Protein AF-A0A7D6DJ38-F1 (afdb_monomer)

Nearest PDB structures (foldseek):
  6ehd-assembly1_A  TM=1.843E-01  e=3.519E-01  Vibrio cholerae O395
  8us2-assembly1_A  TM=1.772E-01  e=3.359E-01  Pseudomonas aeruginosa PAO1
  8us2-assembly2_B  TM=1.841E-01  e=6.760E-01  Pseudomonas aeruginosa PAO1
  8us4-assembly1_A  TM=1.740E-01  e=2.070E+00  Pseudomonas aeruginosa PAO1

Sequence (422 aa):
MPKLIKYIILLFIILFFIVITSWFSIPHWLPRVSQLWLPKGATLSMTLPKITGQGIVVADMQIALGSCEWVKVDQLTVSSATKWPTKWIINAQSLVSDNNCLSQLTDDQATQSEIDIKQILTTIPSMELTIEQLVLHPWPFLAGKLQLQVSQSHHLHIDSQGQNVQFVARTTTADYFNIEHMFLRLNEDTVNLPGNISLPLSSTLIPQQGKIDAIFTTNHYAKPVIAQLNWANRSGILQLTEQQSQMPLLFLPWQLYDQYLTIKQGNWRWHNGDQLLSGKIDLRLANWRDNLADMRISGRANMLTTGGEGKANLVLTIEQGKLDWLNSHIPFQLMGQVKINDLIIDMRTPTLISGPLLSPRITFLPSSLIRMYGKINKTLMLDELRLPLAGTYLTAQGVTGRLQAIADTTDSYWGHAQLPPP

Solvent-accessible surface area (backbone atoms only — not comparable to full-atom values): 21106 Å² total; per-residue (Å²): 118,75,67,61,55,53,50,53,52,50,50,51,52,50,51,50,52,49,52,51,56,52,58,75,39,38,58,70,50,47,36,66,59,43,49,80,80,42,61,80,65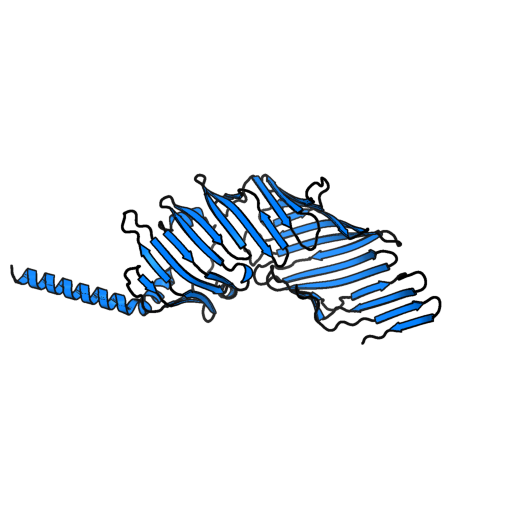,44,44,53,48,51,47,74,71,42,83,51,100,81,28,41,35,27,60,42,37,37,36,23,47,77,93,32,72,26,36,42,35,33,48,36,34,43,30,65,50,93,54,87,79,63,35,36,40,36,38,25,55,31,35,42,34,33,56,74,40,59,77,71,57,70,83,67,93,63,77,85,68,79,64,43,51,56,62,54,36,70,74,49,67,29,31,36,39,39,29,59,32,35,36,38,41,94,46,59,66,68,24,25,28,37,37,41,36,33,39,90,85,46,37,44,37,40,41,33,53,29,92,29,30,35,39,34,34,35,48,49,96,84,56,25,38,30,35,58,38,42,38,40,47,60,89,81,28,38,39,39,34,73,50,71,42,74,38,57,37,45,73,87,49,77,56,59,53,53,65,47,51,32,42,37,41,42,87,90,44,99,62,46,32,38,37,38,40,39,39,52,65,54,34,36,37,41,36,29,25,44,69,98,49,91,65,62,35,29,42,36,42,37,39,57,53,92,53,36,40,37,30,58,82,10,40,39,42,48,73,59,84,95,35,61,39,31,37,42,35,32,38,38,36,30,35,73,79,81,36,68,78,63,16,32,38,26,36,40,36,42,40,36,27,53,26,76,84,39,76,30,49,29,34,40,40,27,78,69,13,43,42,19,72,71,60,19,44,31,46,34,31,41,42,39,30,42,24,52,54,50,30,42,34,41,40,36,36,39,30,35,39,32,40,25,66,93,65,44,36,39,34,29,34,78,80,12,36,38,36,36,30,37,46,78,53,99,49,37,34,33,71,34,34,42,35,52,36,44,71,20,34,39,42,96,93,43,78,49,62,74,81,46,48,39,38,34,34,36,29,77,86,81,43,79,49,73,46,74,56,132

Foldseek 3Di:
DVVVVVVVVVVVVVVVVVVVVCLQCCQPVVQVVCCVVDAPQKTKGFDRWDQDPQATWTQWIFIARNPRTAKIFGTWGWDWDPDPVIEIEIETAEMEGECVRVVSRDDDPDPPDFDQQQVVLVVDAFYKYWHQWYAYPPCRLQIGIWIWGQHNVSKIWIFTDDPFWTWTWIADPVQWIWTCWIWGDQPQKIKTWHGIDTAHSTLPDDPQWDKTWMWIDHPVDDFIKIWIWTDHHFWTWTWIDTVPDPDTQWIWIWGDDPFKIWTFQIKHWDDDDPKIKIWGWIKMWGRPSPDLQAIKIWTKIKIWIQEPVGIWMKMKGWHIWGHHQFWTWTWIWIAIWHHHYFKIKGWTWTWIWIGGPSWTKIATAPPGKIKMWGDPDPFKTWHIKIWDRHGWIQTPVGIDDDTWIWTWMQGNPPGIDTDGTD

Radius of gyration: 29.61 Å; Cα contacts (8 Å, |Δi|>4): 1055; chains: 1; bounding box: 82×50×97 Å

pLDDT: mean 88.27, std 9.89, range [43.25, 98.19]

Secondary structure (DSSP, 8-state):
-HHHHHHHHHHHHHHHHHHHHHHHTHHHHHHHHHTTTSPTTEEEEEPPPEEETTEEEEEEEEEEETTEEEEEEEEEEEEE-SSSSPPEEEEEEEEEEEGGGGGG-----------BHHHHHHHSPSEEEEEEEEEEET-GGG-EEEEEEE-TT--EEEEEEESSEEEEEEE-TTSEEEEEEEEEEETTEEEEEEEEEEEESBTT---SEEEEEEEEEETTEEEEEEEEEEEETTEEEEEEEETT-SSEEEEEEEEE-SSEEEEEEEEEEEEETTEEEEEEEEEEEESTTT-TTS-EEEEEEEEEEEETTEEEEEEEEEEEEE--SS-EEEEEEEEEEEEETTEEEEEEEEEEEEE-TTS-EEEEPTT-EEEEEEESSSSEEEEEEEEE-TT-EEETTEEES----EEEEEETTTEEEEE---

Mean predicted aligned error: 9.32 Å

Structure (mmCIF, N/CA/C/O backbone):
data_AF-A0A7D6DJ38-F1
#
_entry.id   AF-A0A7D6DJ38-F1
#
loop_
_atom_site.group_PDB
_atom_site.id
_atom_site.type_symbol
_atom_site.label_atom_id
_atom_site.label_alt_id
_atom_site.label_comp_id
_atom_site.label_asym_id
_atom_site.label_entity_id
_atom_site.label_seq_id
_atom_site.pdbx_PDB_ins_code
_atom_site.Cartn_x
_atom_site.Cartn_y
_atom_site.Cartn_z
_atom_site.occupancy
_atom_site.B_iso_or_equiv
_atom_site.auth_seq_id
_atom_site.auth_comp_id
_atom_site.auth_asym_id
_atom_site.auth_atom_id
_atom_site.pdbx_PDB_model_num
ATOM 1 N N . MET A 1 1 ? -48.955 -5.119 58.447 1.00 54.31 1 MET A N 1
ATOM 2 C CA . MET A 1 1 ? -47.484 -5.128 58.265 1.00 54.31 1 MET A CA 1
ATOM 3 C C . MET A 1 1 ? -46.881 -6.435 57.703 1.00 54.31 1 MET A C 1
ATOM 5 O O . MET A 1 1 ? -46.038 -6.302 56.827 1.00 54.31 1 MET A O 1
ATOM 9 N N . PRO A 1 2 ? -47.301 -7.676 58.047 1.00 68.06 2 PRO A N 1
ATOM 10 C CA . PRO A 1 2 ? -46.616 -8.896 57.560 1.00 68.06 2 PRO A CA 1
ATOM 11 C C . PRO A 1 2 ? -46.884 -9.261 56.084 1.00 68.06 2 PRO A C 1
ATOM 13 O O . PRO A 1 2 ? -46.071 -9.933 55.454 1.00 68.06 2 PRO A O 1
ATOM 16 N N . LYS A 1 3 ? -48.003 -8.804 55.498 1.00 67.88 3 LYS A N 1
ATOM 17 C CA . LYS A 1 3 ? -48.328 -9.048 54.077 1.00 67.88 3 LYS A CA 1
ATOM 18 C C . LYS A 1 3 ? -47.429 -8.251 53.120 1.00 67.88 3 LYS A C 1
ATOM 20 O O . LYS A 1 3 ? -47.033 -8.785 52.095 1.00 67.88 3 LYS A O 1
ATOM 25 N N . LEU A 1 4 ? -47.059 -7.017 53.478 1.00 74.81 4 LEU A N 1
ATOM 26 C CA . LEU A 1 4 ? -46.212 -6.150 52.645 1.00 74.81 4 LEU A CA 1
ATOM 27 C C . LEU A 1 4 ? -44.781 -6.707 52.522 1.00 74.81 4 LEU A C 1
ATOM 29 O O . LEU A 1 4 ? -44.224 -6.745 51.433 1.00 74.81 4 LEU A O 1
ATOM 33 N N . ILE A 1 5 ? -44.235 -7.230 53.627 1.00 81.62 5 ILE A N 1
ATOM 34 C CA . ILE A 1 5 ? -42.912 -7.875 53.669 1.00 81.62 5 ILE A CA 1
ATOM 35 C C . ILE A 1 5 ? -42.888 -9.138 52.793 1.00 81.62 5 ILE A C 1
ATOM 37 O O . ILE A 1 5 ? -41.939 -9.337 52.041 1.00 81.62 5 ILE A O 1
ATOM 41 N N . LYS A 1 6 ? -43.953 -9.955 52.811 1.00 81.12 6 LYS A N 1
ATOM 42 C CA . LYS A 1 6 ? -44.073 -11.121 51.916 1.00 81.12 6 LYS A CA 1
ATOM 43 C C . LYS A 1 6 ? -44.050 -10.735 50.434 1.00 81.12 6 LYS A C 1
ATOM 45 O O . LYS A 1 6 ? -43.382 -11.413 49.662 1.00 81.12 6 LYS A O 1
ATOM 50 N N . TYR A 1 7 ? -44.735 -9.658 50.039 1.00 87.69 7 TYR A N 1
ATOM 51 C CA . TYR A 1 7 ? -44.727 -9.198 48.644 1.00 87.69 7 TYR A CA 1
ATOM 52 C C . TYR A 1 7 ? -43.371 -8.632 48.214 1.00 87.69 7 TYR A C 1
ATOM 54 O O . TYR A 1 7 ? -42.942 -8.902 47.098 1.00 87.69 7 TYR A O 1
ATOM 62 N N . ILE A 1 8 ? -42.666 -7.917 49.097 1.00 87.88 8 ILE A N 1
ATOM 63 C CA . ILE A 1 8 ? -41.312 -7.412 48.815 1.00 87.88 8 ILE A CA 1
ATOM 64 C C . ILE A 1 8 ? -40.322 -8.571 48.640 1.00 87.88 8 ILE A C 1
ATOM 66 O O . ILE A 1 8 ? -39.546 -8.567 47.690 1.00 87.88 8 ILE A O 1
ATOM 70 N N . ILE A 1 9 ? -40.377 -9.590 49.506 1.00 87.38 9 ILE A N 1
ATOM 71 C CA . ILE A 1 9 ? -39.523 -10.782 49.388 1.00 87.38 9 ILE A CA 1
ATOM 72 C C . ILE A 1 9 ? -39.834 -11.544 48.093 1.00 87.38 9 ILE A C 1
ATOM 74 O O . ILE A 1 9 ? -38.915 -11.912 47.366 1.00 87.38 9 ILE A O 1
ATOM 78 N N . LEU A 1 10 ? -41.117 -11.741 47.769 1.00 89.88 10 LEU A N 1
ATOM 79 C CA . LEU A 1 10 ? -41.534 -12.403 46.530 1.00 89.88 10 LEU A CA 1
ATOM 80 C C . LEU A 1 10 ? -41.051 -11.636 45.288 1.00 89.88 10 LEU A C 1
ATOM 82 O O . LEU A 1 10 ? -40.533 -12.253 44.363 1.00 89.88 10 LEU A O 1
ATOM 86 N N . LEU A 1 11 ? -41.166 -10.304 45.287 1.00 91.44 11 LEU A N 1
ATOM 87 C CA . LEU A 1 11 ? -40.656 -9.445 44.217 1.00 91.44 11 LEU A CA 1
ATOM 88 C C . LEU A 1 11 ? -39.139 -9.606 44.053 1.00 91.44 11 LEU A C 1
ATOM 90 O O . LEU A 1 11 ? -38.664 -9.754 42.932 1.00 91.44 11 LEU A O 1
ATOM 94 N N . PHE A 1 12 ? -38.384 -9.620 45.156 1.00 91.94 12 PHE A N 1
ATOM 95 C CA . PHE A 1 12 ? -36.930 -9.788 45.123 1.00 91.94 12 PHE A CA 1
ATOM 96 C C . PHE A 1 12 ? -36.524 -11.155 44.565 1.00 91.94 12 PHE A C 1
ATOM 98 O O . PHE A 1 12 ? -35.603 -11.236 43.758 1.00 91.94 12 PHE A O 1
ATOM 105 N N . ILE A 1 13 ? -37.238 -12.219 44.947 1.00 89.31 13 ILE A N 1
ATOM 106 C CA . ILE A 1 13 ? -37.021 -13.573 44.421 1.00 89.31 13 ILE A CA 1
ATOM 107 C C . ILE A 1 13 ? -37.328 -13.619 42.921 1.00 89.31 13 ILE A C 1
ATOM 109 O O . ILE A 1 13 ? -36.527 -14.145 42.153 1.00 89.31 13 ILE A O 1
ATOM 113 N N . ILE A 1 14 ? -38.452 -13.041 42.486 1.00 90.81 14 ILE A N 1
ATOM 114 C CA . ILE A 1 14 ? -38.816 -12.974 41.064 1.00 90.81 14 ILE A CA 1
ATOM 115 C C . ILE A 1 14 ? -37.754 -12.199 40.279 1.00 90.81 14 ILE A C 1
ATOM 117 O O . ILE A 1 14 ? -37.278 -12.689 39.259 1.00 90.81 14 ILE A O 1
ATOM 121 N N . LEU A 1 15 ? -37.335 -11.030 40.769 1.00 91.62 15 LEU A N 1
ATOM 122 C CA . LEU A 1 15 ? -36.302 -10.216 40.130 1.00 91.62 15 LEU A CA 1
ATOM 123 C C . LEU A 1 15 ? -34.974 -10.977 40.040 1.00 91.62 15 LEU A C 1
ATOM 125 O O . LEU A 1 15 ? -34.333 -10.976 38.994 1.00 91.62 15 LEU A O 1
ATOM 129 N N . PHE A 1 16 ? -34.591 -11.679 41.106 1.00 89.06 16 PHE A N 1
ATOM 130 C CA . PHE A 1 16 ? -33.393 -12.511 41.143 1.00 89.06 16 PHE A CA 1
ATOM 131 C C . PHE A 1 16 ? -33.439 -13.631 40.094 1.00 89.06 16 PHE A C 1
ATOM 133 O O . PHE A 1 16 ? -32.489 -13.796 39.329 1.00 89.06 16 PHE A O 1
ATOM 140 N N . PHE A 1 17 ? -34.561 -14.352 39.990 1.00 88.81 17 PHE A N 1
ATOM 141 C CA . PHE A 1 17 ? -34.745 -15.376 38.958 1.00 88.81 17 PHE A CA 1
ATOM 142 C C . PHE A 1 17 ? -34.757 -14.787 37.543 1.00 88.81 17 PHE A C 1
ATOM 144 O O . PHE A 1 17 ? -34.166 -15.381 36.641 1.00 88.81 17 PHE A O 1
ATOM 151 N N . ILE A 1 18 ? -35.367 -13.617 37.332 1.00 89.12 18 ILE A N 1
ATOM 152 C CA . ILE A 1 18 ? -35.345 -12.915 36.039 1.00 89.12 18 ILE A CA 1
ATOM 153 C C . ILE A 1 18 ? -33.911 -12.545 35.651 1.00 89.12 18 ILE A C 1
ATOM 155 O O . ILE A 1 18 ? -33.503 -12.795 34.522 1.00 89.12 18 ILE A O 1
ATOM 159 N N . VAL A 1 19 ? -33.118 -12.000 36.576 1.00 87.38 19 VAL A N 1
ATOM 160 C CA . VAL A 1 19 ? -31.721 -11.624 36.305 1.00 87.38 19 VAL A CA 1
ATOM 161 C C . VAL A 1 19 ? -30.878 -12.854 35.968 1.00 87.38 19 VAL A C 1
ATOM 163 O O . VAL A 1 19 ? -30.143 -12.834 34.984 1.00 87.38 19 VAL A O 1
ATOM 166 N N . ILE A 1 20 ? -31.021 -13.946 36.723 1.00 86.94 20 ILE A N 1
ATOM 167 C CA . ILE A 1 20 ? -30.281 -15.190 36.468 1.00 86.94 20 ILE A CA 1
ATOM 168 C C . ILE A 1 20 ? -30.672 -15.807 35.123 1.00 86.94 20 ILE A C 1
ATOM 170 O O . ILE A 1 20 ? -29.804 -16.152 34.324 1.00 86.94 20 ILE A O 1
ATOM 174 N N . THR A 1 21 ? -31.969 -15.940 34.844 1.00 84.38 21 THR A N 1
ATOM 175 C CA . THR A 1 21 ? -32.445 -16.516 33.574 1.00 84.38 21 THR A CA 1
ATOM 176 C C . THR A 1 21 ? -32.073 -15.638 32.378 1.00 84.38 21 THR A C 1
ATOM 178 O O . THR A 1 21 ? -31.667 -16.157 31.335 1.00 84.38 21 THR A O 1
ATOM 181 N N . SER A 1 22 ? -32.117 -14.313 32.536 1.00 83.31 22 SER A N 1
ATOM 182 C CA . SER A 1 22 ? -31.625 -13.356 31.541 1.00 83.31 22 SER A CA 1
ATOM 183 C C . SER A 1 22 ? -30.122 -13.522 31.285 1.00 83.31 22 SER A C 1
ATOM 185 O O . SER A 1 22 ? -29.701 -13.556 30.130 1.00 83.31 22 SER A O 1
ATOM 187 N N . TRP A 1 23 ? -29.320 -13.735 32.338 1.00 84.88 23 TRP A N 1
ATOM 188 C CA . TRP A 1 23 ? -27.878 -13.980 32.225 1.00 84.88 23 TRP A CA 1
ATOM 189 C C . TRP A 1 23 ? -27.559 -15.255 31.434 1.00 84.88 23 TRP A C 1
ATOM 191 O O . TRP A 1 23 ? -26.778 -15.231 30.484 1.00 84.88 23 TRP A O 1
ATOM 201 N N . PHE A 1 24 ? -28.201 -16.376 31.773 1.00 85.56 24 PHE A N 1
ATOM 202 C CA . PHE A 1 24 ? -27.972 -17.646 31.075 1.00 85.56 24 PHE A CA 1
ATOM 203 C C . PHE A 1 24 ? -28.473 -17.645 29.625 1.00 85.56 24 PHE A C 1
ATOM 205 O O . PHE A 1 24 ? -27.974 -18.408 28.798 1.00 85.56 24 PHE A O 1
ATOM 212 N N . SER A 1 25 ? -29.426 -16.774 29.291 1.00 85.75 25 SER A N 1
ATOM 213 C CA . SER A 1 25 ? -29.959 -16.644 27.934 1.00 85.75 25 SER A CA 1
ATOM 214 C C . SER A 1 25 ? -29.213 -15.629 27.058 1.00 85.75 25 SER A C 1
ATOM 216 O O . SER A 1 25 ? -29.568 -15.516 25.883 1.00 85.75 25 SER A O 1
ATOM 218 N N . ILE A 1 26 ? -28.159 -14.956 27.556 1.00 85.94 26 ILE A N 1
ATOM 219 C CA . ILE A 1 26 ? -27.368 -13.968 26.787 1.00 85.94 26 ILE A CA 1
ATOM 220 C C . ILE A 1 26 ? -26.975 -14.479 25.390 1.00 85.94 26 ILE A C 1
ATOM 222 O O . ILE A 1 26 ? -27.294 -13.788 24.421 1.00 85.94 26 ILE A O 1
ATOM 226 N N . PRO A 1 27 ? -26.401 -15.690 25.220 1.00 85.19 27 PRO A N 1
ATOM 227 C CA . PRO A 1 27 ? -26.020 -16.191 23.896 1.00 85.19 27 PRO A CA 1
ATOM 228 C C . PRO A 1 27 ? -27.184 -16.373 22.912 1.00 85.19 27 PRO A C 1
ATOM 230 O O . PRO A 1 27 ? -26.948 -16.531 21.722 1.00 85.19 27 PRO A O 1
ATOM 233 N N . HIS A 1 28 ? -28.435 -16.362 23.380 1.00 84.44 28 HIS A N 1
ATOM 234 C CA . HIS A 1 28 ? -29.620 -16.566 22.545 1.00 84.44 28 HIS A CA 1
ATOM 235 C C . HIS A 1 28 ? -30.310 -15.251 22.167 1.00 84.44 28 HIS A C 1
ATOM 237 O O . HIS A 1 28 ? -30.816 -15.122 21.051 1.00 84.44 28 HIS A O 1
ATOM 243 N N . TRP A 1 29 ? -30.365 -14.277 23.084 1.00 84.56 29 TRP A N 1
ATOM 244 C CA . TRP A 1 29 ? -31.045 -13.003 22.830 1.00 84.56 29 TRP A CA 1
ATOM 245 C C . TRP A 1 29 ? -30.097 -11.911 22.328 1.00 84.56 29 TRP A C 1
ATOM 247 O O . TRP A 1 29 ? -30.494 -11.131 21.463 1.00 84.56 29 TRP A O 1
ATOM 257 N N . LEU A 1 30 ? -28.848 -11.869 22.807 1.00 85.00 30 LEU A N 1
ATOM 258 C CA . LEU A 1 30 ? -27.892 -10.823 22.438 1.00 85.00 30 LEU A CA 1
ATOM 259 C C . LEU A 1 30 ? -27.578 -10.821 20.934 1.00 85.00 30 LEU A C 1
ATOM 261 O O . LEU A 1 30 ? -27.615 -9.739 20.351 1.00 85.00 30 LEU A O 1
ATOM 265 N N . PRO A 1 31 ? -27.401 -11.977 20.258 1.00 84.50 31 PRO A N 1
ATOM 266 C CA . PRO A 1 31 ? -27.311 -12.018 18.800 1.00 84.50 31 PRO A CA 1
ATOM 267 C C . PRO A 1 31 ? -28.465 -11.329 18.076 1.00 84.50 31 PRO A C 1
ATOM 269 O O . PRO A 1 31 ? -28.238 -10.564 17.143 1.00 84.50 31 PRO A O 1
ATOM 272 N N . ARG A 1 32 ? -29.707 -11.535 18.530 1.00 84.00 32 ARG A N 1
ATOM 273 C CA . ARG A 1 32 ? -30.888 -10.919 17.907 1.00 84.00 32 ARG A CA 1
ATOM 274 C C . ARG A 1 32 ? -30.920 -9.411 18.122 1.00 84.00 32 ARG A C 1
ATOM 276 O O . ARG A 1 32 ? -31.239 -8.675 17.201 1.00 84.00 32 ARG A O 1
ATOM 283 N N . VAL A 1 33 ? -30.558 -8.946 19.317 1.00 84.69 33 VAL A N 1
ATOM 284 C CA . VAL A 1 33 ? -30.509 -7.507 19.624 1.00 84.69 33 VAL A CA 1
ATOM 285 C C . VAL A 1 33 ? -29.345 -6.824 18.903 1.00 84.69 33 VAL A C 1
ATOM 287 O O . VAL A 1 33 ? -29.476 -5.687 18.457 1.00 84.69 33 VAL A O 1
ATOM 290 N N . SER A 1 34 ? -28.222 -7.521 18.721 1.00 83.75 34 SER A N 1
ATOM 291 C CA . SER A 1 34 ? -27.053 -6.979 18.024 1.00 83.75 34 SER A CA 1
ATOM 292 C C . SER A 1 34 ? -27.322 -6.645 16.552 1.00 83.75 34 SER A C 1
ATOM 294 O O . SER A 1 34 ? -26.638 -5.790 16.003 1.00 83.75 34 SER A O 1
ATOM 296 N N . GLN A 1 35 ? -28.370 -7.212 15.940 1.00 81.94 35 GLN A N 1
ATOM 297 C CA . GLN A 1 35 ? -28.795 -6.880 14.573 1.00 81.94 35 GLN A CA 1
ATOM 298 C C . GLN A 1 35 ? -29.207 -5.410 14.391 1.00 81.94 35 GLN A C 1
ATOM 300 O O . GLN A 1 35 ? -29.238 -4.933 13.265 1.00 81.94 35 GLN A O 1
ATOM 305 N N . LEU A 1 36 ? -29.517 -4.683 15.473 1.00 81.38 36 LEU A N 1
ATOM 306 C CA . LEU A 1 36 ? -29.773 -3.238 15.411 1.00 81.38 36 LEU A CA 1
ATOM 307 C C . LEU A 1 36 ? -28.505 -2.409 15.165 1.00 81.38 36 LEU A C 1
ATOM 309 O O . LEU A 1 36 ? -28.602 -1.286 14.681 1.00 81.38 36 LEU A O 1
ATOM 313 N N . TRP A 1 37 ? -27.341 -2.942 15.534 1.00 80.62 37 TRP A N 1
ATOM 314 C CA . TRP A 1 37 ? -26.054 -2.242 15.482 1.00 80.62 37 TRP A CA 1
ATOM 315 C C . TRP A 1 37 ? -25.105 -2.837 14.441 1.00 80.62 37 TRP A C 1
ATOM 317 O O . TRP A 1 37 ? -24.177 -2.167 13.997 1.00 80.62 37 TRP A O 1
ATOM 327 N N . LEU A 1 38 ? -25.319 -4.098 14.067 1.00 83.31 38 LEU A N 1
ATOM 328 C CA . LEU A 1 38 ? -24.548 -4.782 13.041 1.00 83.31 38 LEU A CA 1
ATOM 329 C C . LEU A 1 38 ? -25.119 -4.511 11.640 1.00 83.31 38 LEU A C 1
ATOM 331 O O . LEU A 1 38 ? -26.325 -4.292 11.499 1.00 83.31 38 LEU A O 1
ATOM 335 N N . PRO A 1 39 ? -24.281 -4.571 10.588 1.00 80.81 39 PRO A N 1
ATOM 336 C CA . PRO A 1 39 ? -24.748 -4.485 9.209 1.00 80.81 39 PRO A CA 1
ATOM 337 C C . PRO A 1 39 ? -25.808 -5.545 8.890 1.00 80.81 39 PRO A C 1
ATOM 339 O O . PRO A 1 39 ? -25.805 -6.645 9.453 1.00 80.81 39 PRO A O 1
ATOM 342 N N . LYS A 1 40 ? -26.697 -5.253 7.934 1.00 80.50 40 LYS A N 1
ATOM 343 C CA . LYS A 1 40 ? -27.659 -6.251 7.452 1.00 80.50 40 LYS A CA 1
ATOM 344 C C . LYS A 1 40 ? -26.926 -7.492 6.935 1.00 80.50 40 LYS A C 1
ATOM 346 O O . LYS A 1 40 ? -25.918 -7.390 6.246 1.00 80.50 40 LYS A O 1
ATOM 351 N N . GLY A 1 41 ? -27.438 -8.670 7.288 1.00 80.88 41 GLY A N 1
ATOM 352 C CA . GLY A 1 41 ? -26.817 -9.954 6.943 1.00 80.88 41 GLY A CA 1
ATOM 353 C C . GLY A 1 41 ? -25.693 -10.401 7.885 1.00 80.88 41 GLY A C 1
ATOM 354 O O . GLY A 1 41 ? -25.227 -11.533 7.755 1.00 80.88 41 GLY A O 1
ATOM 355 N N . ALA A 1 42 ? -25.295 -9.569 8.856 1.00 88.69 42 ALA A N 1
ATOM 356 C CA . ALA A 1 42 ? -24.356 -9.963 9.896 1.00 88.69 42 ALA A CA 1
ATOM 357 C C . ALA A 1 42 ? -25.056 -10.711 11.042 1.00 88.69 42 ALA A C 1
ATOM 359 O O . ALA A 1 42 ? -26.102 -10.294 11.548 1.00 88.69 42 ALA A O 1
ATOM 360 N N . THR A 1 43 ? -24.451 -11.804 11.496 1.00 90.31 43 THR A N 1
ATOM 361 C CA . THR A 1 43 ? -24.898 -12.583 12.653 1.00 90.31 43 THR A CA 1
ATOM 362 C C . THR A 1 43 ? -23.778 -12.700 13.672 1.00 90.31 43 THR A C 1
ATOM 364 O O . THR A 1 43 ? -22.678 -13.137 13.340 1.00 90.31 43 THR A O 1
ATOM 367 N N . LEU A 1 44 ? -24.077 -12.339 14.918 1.00 92.38 44 LEU A N 1
ATOM 368 C CA . LEU A 1 44 ? -23.184 -12.502 16.060 1.00 92.38 44 LEU A CA 1
ATOM 369 C C . LEU A 1 44 ? -23.418 -13.865 16.717 1.00 92.38 44 LEU A C 1
ATOM 371 O O . LEU A 1 44 ? -24.549 -14.210 17.044 1.00 92.38 44 LEU A O 1
ATOM 375 N N . SER A 1 45 ? -22.357 -14.610 16.982 1.00 92.31 45 SER A N 1
ATOM 376 C CA . SER A 1 45 ? -22.375 -15.813 17.813 1.00 92.31 45 SER A CA 1
ATOM 377 C C . SER A 1 45 ? -21.330 -15.688 18.909 1.00 92.31 45 SER A C 1
ATOM 379 O O . SER A 1 45 ? -20.255 -15.135 18.694 1.00 92.31 45 SER A O 1
ATOM 381 N N . MET A 1 46 ? -21.633 -16.181 20.107 1.00 93.31 46 MET A N 1
ATOM 382 C CA . MET A 1 46 ? -20.690 -16.133 21.220 1.00 93.31 46 MET A CA 1
ATOM 383 C C . MET A 1 46 ? -20.931 -17.244 22.229 1.00 93.31 46 MET A C 1
ATOM 385 O O . MET A 1 46 ? -22.031 -17.785 22.354 1.00 93.31 46 MET A O 1
ATOM 389 N N . THR A 1 47 ? -19.887 -17.533 22.990 1.00 92.94 47 THR A N 1
ATOM 390 C CA . THR A 1 47 ? -19.946 -18.393 24.172 1.00 92.94 47 THR A CA 1
ATOM 391 C C . THR A 1 47 ? -20.625 -17.692 25.351 1.00 92.94 47 THR A C 1
ATOM 393 O O . THR A 1 47 ? -20.769 -16.470 25.381 1.00 92.94 47 THR A O 1
ATOM 396 N N . LEU A 1 48 ? -21.066 -18.474 26.342 1.00 90.88 48 LEU A N 1
ATOM 397 C CA . LEU A 1 48 ? -21.702 -17.937 27.544 1.00 90.88 48 LEU A CA 1
ATOM 398 C C . LEU A 1 48 ? -20.726 -17.026 28.318 1.00 90.88 48 LEU A C 1
ATOM 400 O O . LEU A 1 48 ? -19.669 -17.515 28.734 1.00 90.88 48 LEU A O 1
ATOM 404 N N . PRO A 1 49 ? -21.080 -15.752 28.578 1.00 90.88 49 PRO A N 1
ATOM 405 C CA . PRO A 1 49 ? -20.237 -14.859 29.360 1.00 90.88 49 PRO A CA 1
ATOM 406 C C . PRO A 1 49 ? -20.080 -15.347 30.802 1.00 90.88 49 PRO A C 1
ATOM 408 O O . PRO A 1 49 ? -21.055 -15.692 31.480 1.00 90.88 49 PRO A O 1
ATOM 411 N N . LYS A 1 50 ? -18.844 -15.335 31.296 1.00 91.56 50 LYS A N 1
ATOM 412 C CA . LYS A 1 50 ? -18.495 -15.696 32.672 1.00 91.56 50 LYS A CA 1
ATOM 413 C C . LYS A 1 50 ? -18.105 -14.444 33.442 1.00 91.56 50 LYS A C 1
ATOM 415 O O . LYS A 1 50 ? -17.243 -13.689 33.005 1.00 91.56 50 LYS A O 1
ATOM 420 N N . ILE A 1 51 ? -18.712 -14.230 34.605 1.00 88.81 51 ILE A N 1
ATOM 421 C CA . ILE A 1 51 ? -18.267 -13.185 35.531 1.00 88.81 51 ILE A CA 1
ATOM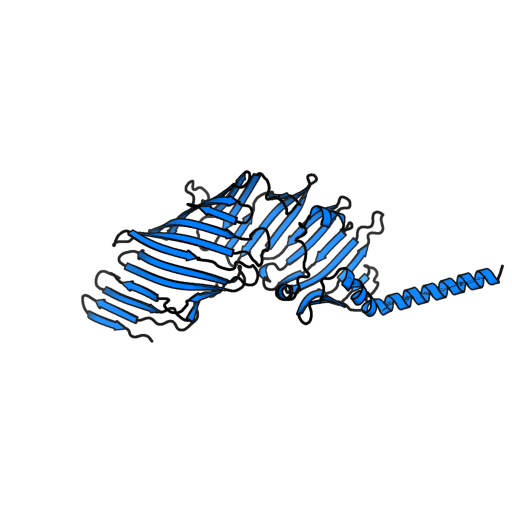 422 C C . ILE A 1 51 ? -17.073 -13.736 36.305 1.00 88.81 51 ILE A C 1
ATOM 424 O O . ILE A 1 51 ? -17.160 -14.791 36.931 1.00 88.81 51 ILE A O 1
ATOM 428 N N . THR A 1 52 ? -15.959 -13.021 36.259 1.00 89.19 52 THR A N 1
ATOM 429 C CA . THR A 1 52 ? -14.731 -13.334 36.990 1.00 89.19 52 THR A CA 1
ATOM 430 C C . THR A 1 52 ? -14.340 -12.147 37.870 1.00 89.19 52 THR A C 1
ATOM 432 O O . THR A 1 52 ? -14.886 -11.053 37.728 1.00 89.19 52 THR A O 1
ATOM 435 N N . GLY A 1 53 ? -13.354 -12.324 38.757 1.00 83.56 53 GLY A N 1
ATOM 436 C CA . GLY A 1 53 ? -12.798 -11.209 39.538 1.00 83.56 53 GLY A CA 1
ATOM 437 C C . GLY A 1 53 ? -12.165 -10.099 38.684 1.00 83.56 53 GLY A C 1
ATOM 438 O O . GLY A 1 53 ? -11.936 -9.006 39.189 1.00 83.56 53 GLY A O 1
ATOM 439 N N . GLN A 1 54 ? -11.907 -10.363 37.399 1.00 81.50 54 GLN A N 1
ATOM 440 C CA . GLN A 1 54 ? -11.325 -9.420 36.443 1.00 81.50 54 GLN A CA 1
ATOM 441 C C . GLN A 1 54 ? -12.374 -8.729 35.556 1.00 81.50 54 GLN A C 1
ATOM 443 O O . GLN A 1 54 ? -12.018 -7.835 34.798 1.00 81.50 54 GLN A O 1
ATOM 448 N N . GLY A 1 55 ? -13.655 -9.109 35.642 1.00 89.81 55 GLY A N 1
ATOM 449 C CA . GLY A 1 55 ? -14.725 -8.593 34.784 1.00 89.81 55 GLY A CA 1
ATOM 450 C C . GLY A 1 55 ? -15.520 -9.697 34.088 1.00 89.81 55 GLY A C 1
ATOM 451 O O . GLY A 1 55 ? -15.509 -10.857 34.507 1.00 89.81 55 GLY A O 1
ATOM 452 N N . ILE A 1 56 ? -16.234 -9.329 33.027 1.00 92.62 56 ILE A N 1
ATOM 453 C CA . ILE A 1 56 ? -17.012 -10.249 32.192 1.00 92.62 56 ILE A CA 1
ATOM 454 C C . ILE A 1 56 ? -16.095 -10.804 31.105 1.00 92.62 56 ILE A C 1
ATOM 456 O O . ILE A 1 56 ? -15.536 -10.035 30.330 1.00 92.62 56 ILE A O 1
ATOM 460 N N . VAL A 1 57 ? -15.964 -12.126 31.038 1.00 94.00 57 VAL A N 1
ATOM 461 C CA . VAL A 1 57 ? -15.112 -12.831 30.075 1.00 94.00 57 VAL A CA 1
ATOM 462 C C . VAL A 1 57 ? -15.976 -13.631 29.103 1.00 94.00 57 VAL A C 1
ATOM 464 O O . VAL A 1 57 ? -16.849 -14.392 29.523 1.00 94.00 57 VAL A O 1
ATOM 467 N N . VAL A 1 58 ? -15.710 -13.488 27.808 1.00 94.75 58 VAL A N 1
ATOM 468 C CA . VAL A 1 58 ? -16.299 -14.260 26.709 1.00 94.75 58 VAL A CA 1
ATOM 469 C C . VAL A 1 58 ? -15.159 -14.999 26.010 1.00 94.75 58 VAL A C 1
ATOM 471 O O . VAL A 1 58 ? -14.229 -14.369 25.516 1.00 94.75 58 VAL A O 1
ATOM 474 N N . ALA A 1 59 ? -15.202 -16.334 26.016 1.00 94.19 59 ALA A N 1
ATOM 475 C CA . ALA A 1 59 ? -14.095 -17.158 25.524 1.00 94.19 59 ALA A CA 1
ATOM 476 C C . ALA A 1 59 ? -13.942 -17.055 24.002 1.00 94.19 59 ALA A C 1
ATOM 478 O O . ALA A 1 59 ? -12.844 -16.812 23.520 1.00 94.19 59 ALA A O 1
ATOM 479 N N . ASP A 1 60 ? -15.059 -17.166 23.289 1.00 94.56 60 ASP A N 1
ATOM 480 C CA . ASP A 1 60 ? -15.133 -17.050 21.835 1.00 94.56 60 ASP A CA 1
ATOM 481 C C . ASP A 1 60 ? -16.328 -16.176 21.446 1.00 94.56 60 ASP A C 1
ATOM 483 O O . ASP A 1 60 ? -17.443 -16.357 21.963 1.00 94.56 60 ASP A O 1
ATOM 487 N N . MET A 1 61 ? -16.089 -15.244 20.525 1.00 94.62 61 MET A N 1
ATOM 488 C CA . MET A 1 61 ? -17.089 -14.403 19.874 1.00 94.62 61 MET A CA 1
ATOM 489 C C . MET A 1 61 ? -16.785 -14.321 18.376 1.00 94.62 61 MET A C 1
ATOM 491 O O . MET A 1 61 ? -15.637 -14.191 17.969 1.00 94.62 61 MET A O 1
ATOM 495 N N . GLN A 1 62 ? -17.821 -14.370 17.549 1.00 94.75 62 GLN A N 1
ATOM 496 C CA . GLN A 1 62 ? -17.705 -14.367 16.099 1.00 94.75 62 GLN A CA 1
ATOM 497 C C . GLN A 1 62 ? -18.815 -13.524 15.475 1.00 94.75 62 GLN A C 1
ATOM 499 O O . GLN A 1 62 ? -19.966 -13.583 15.903 1.00 94.75 62 GLN A O 1
ATOM 504 N N . ILE A 1 63 ? -18.475 -12.771 14.435 1.00 94.31 63 ILE A N 1
ATOM 505 C CA . ILE A 1 63 ? -19.407 -12.067 13.559 1.00 94.31 63 ILE A CA 1
ATOM 506 C C . ILE A 1 63 ? -19.247 -12.669 12.167 1.00 94.31 63 ILE A C 1
ATOM 508 O O . ILE A 1 63 ? -18.169 -12.607 11.577 1.00 94.31 63 ILE A O 1
ATOM 512 N N . ALA A 1 64 ? -20.321 -13.245 11.638 1.00 92.62 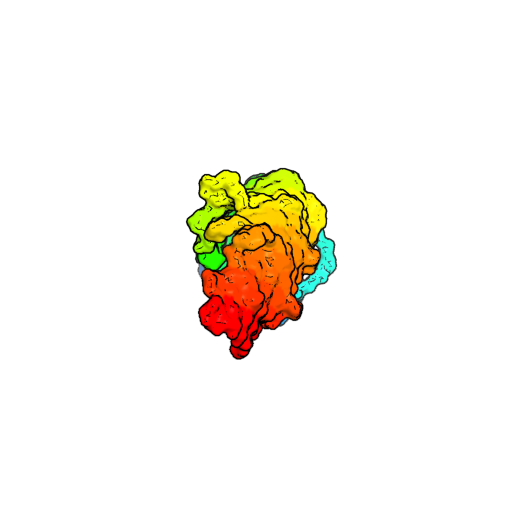64 ALA A N 1
ATOM 513 C CA . ALA A 1 64 ? -20.366 -13.785 10.286 1.00 92.62 64 ALA A CA 1
ATOM 514 C C . ALA A 1 64 ? -21.253 -12.921 9.383 1.00 92.62 64 ALA A C 1
ATOM 516 O O . ALA A 1 64 ? -22.302 -12.461 9.822 1.00 92.62 64 ALA A O 1
ATOM 517 N N . LEU A 1 65 ? -20.847 -12.719 8.131 1.00 91.38 65 LEU A N 1
ATOM 518 C CA . LEU A 1 65 ? -21.669 -12.169 7.053 1.00 91.38 65 LEU A CA 1
ATOM 519 C C . LEU A 1 65 ? -22.156 -13.347 6.206 1.00 91.38 65 LEU A C 1
ATOM 521 O O . LEU A 1 65 ? -21.374 -13.936 5.464 1.00 91.38 65 LEU A O 1
ATOM 525 N N . GLY A 1 66 ? -23.416 -13.757 6.370 1.00 86.25 66 GLY A N 1
ATOM 526 C CA . GLY A 1 66 ? -23.923 -14.982 5.742 1.00 86.25 66 GLY A CA 1
ATOM 527 C C . GLY A 1 66 ? -23.108 -16.219 6.146 1.00 86.25 66 GLY A C 1
ATOM 528 O O . GLY A 1 66 ? -23.133 -16.630 7.303 1.00 86.25 66 GLY A O 1
ATOM 529 N N . SER A 1 67 ? -22.387 -16.819 5.195 1.00 85.56 67 SER A N 1
ATOM 530 C CA . SER A 1 67 ? -21.483 -17.955 5.444 1.00 85.56 67 SER A CA 1
ATOM 531 C C . SER A 1 67 ? -20.016 -17.554 5.651 1.00 85.56 67 SER A C 1
ATOM 533 O O . SER A 1 67 ? -19.167 -18.431 5.790 1.00 85.56 67 SER A O 1
ATOM 535 N N . CYS A 1 68 ? -19.693 -16.260 5.606 1.00 90.69 68 CYS A N 1
ATOM 536 C CA . CYS A 1 68 ? -18.332 -15.741 5.713 1.00 90.69 68 CYS A CA 1
ATOM 537 C C . CYS A 1 68 ? -18.030 -15.329 7.154 1.00 90.69 68 CYS A C 1
ATOM 539 O O . CYS A 1 68 ? -18.697 -14.452 7.697 1.00 90.69 68 CYS A O 1
ATOM 541 N N . GLU A 1 69 ? -17.029 -15.940 7.781 1.00 92.81 69 GLU A N 1
ATOM 542 C CA . GLU A 1 69 ? -16.549 -15.532 9.103 1.00 92.81 69 GLU A CA 1
ATOM 543 C C . GLU A 1 69 ? -15.766 -14.220 8.979 1.00 92.81 69 GLU A C 1
ATOM 545 O O . GLU A 1 69 ? -14.597 -14.221 8.613 1.00 92.81 69 GLU A O 1
ATOM 550 N N . TRP A 1 70 ? -16.430 -13.090 9.240 1.00 94.06 70 TRP A N 1
ATOM 551 C CA . TRP A 1 70 ? -15.823 -11.774 9.061 1.00 94.06 70 TRP A CA 1
ATOM 552 C C . TRP A 1 70 ? -14.897 -11.426 10.220 1.00 94.06 70 TRP A C 1
ATOM 554 O O . TRP A 1 70 ? -13.752 -11.063 9.983 1.00 94.06 70 TRP A O 1
ATOM 564 N N . VAL A 1 71 ? -15.372 -11.541 11.461 1.00 96.06 71 VAL A N 1
ATOM 565 C CA . VAL A 1 71 ? -14.576 -11.222 12.651 1.00 96.06 71 VAL A CA 1
ATOM 566 C C . VAL A 1 71 ? -14.649 -12.374 13.633 1.00 96.06 71 VAL A C 1
ATOM 568 O O . VAL A 1 71 ? -15.739 -12.825 13.976 1.00 96.06 71 VAL A O 1
ATOM 571 N N . LYS A 1 72 ? -13.500 -12.799 14.145 1.00 96.69 72 LYS A N 1
ATOM 572 C CA . LYS A 1 72 ? -13.387 -13.728 15.266 1.00 96.69 72 LYS A CA 1
ATOM 573 C C . LYS A 1 72 ? -12.573 -13.088 16.379 1.00 96.69 72 LYS A C 1
ATOM 575 O O . LYS A 1 72 ? -11.523 -12.507 16.119 1.00 96.69 72 LYS A O 1
ATOM 580 N N . VAL A 1 73 ? -13.067 -13.189 17.606 1.00 97.25 73 VAL A N 1
ATOM 581 C CA . VAL A 1 73 ? -12.457 -12.625 18.809 1.00 97.25 73 VAL A CA 1
ATOM 582 C C . VAL A 1 73 ? -12.325 -13.718 19.859 1.00 97.25 73 VAL A C 1
ATOM 584 O O . VAL A 1 73 ? -13.326 -14.315 20.263 1.00 97.25 73 VAL A O 1
ATOM 587 N N . ASP A 1 74 ? -11.103 -13.913 20.345 1.00 96.56 74 ASP A N 1
ATOM 588 C CA . ASP A 1 74 ? -10.791 -14.889 21.385 1.00 96.56 74 ASP A CA 1
ATOM 589 C C . ASP A 1 74 ? -10.465 -14.175 22.707 1.00 96.56 74 ASP A C 1
ATOM 591 O O . ASP A 1 74 ? -9.721 -13.187 22.745 1.00 96.56 74 ASP A O 1
ATOM 595 N N . GLN A 1 75 ? -10.998 -14.713 23.808 1.00 94.94 75 GLN A N 1
ATOM 596 C CA . GLN A 1 75 ? -10.794 -14.250 25.188 1.00 94.94 75 GLN A CA 1
ATOM 597 C C . GLN A 1 75 ? -11.073 -12.749 25.372 1.00 94.94 75 GLN A C 1
ATOM 599 O O . GLN A 1 75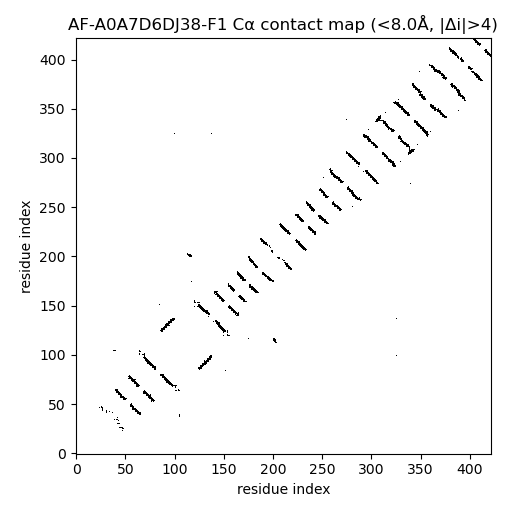 ? -10.226 -11.987 25.842 1.00 94.94 75 GLN A O 1
ATOM 604 N N . LEU A 1 76 ? -12.283 -12.317 25.019 1.00 96.00 76 LEU A N 1
ATOM 605 C CA . LEU A 1 76 ? -12.733 -10.950 25.259 1.00 96.00 76 LEU A CA 1
ATOM 606 C C . LEU A 1 76 ? -13.048 -10.758 26.747 1.00 96.00 76 LEU A C 1
ATOM 608 O O . LEU A 1 76 ? -13.929 -11.413 27.296 1.00 96.00 76 LEU A O 1
ATOM 612 N N . THR A 1 77 ? -12.375 -9.816 27.392 1.00 95.44 77 THR A N 1
ATOM 613 C CA . THR A 1 77 ? -12.619 -9.405 28.774 1.00 95.44 77 THR A CA 1
ATOM 614 C C . THR A 1 77 ? -13.086 -7.961 28.802 1.00 95.44 77 THR A C 1
ATOM 616 O O . THR A 1 77 ? -12.397 -7.073 28.309 1.00 95.44 77 THR A O 1
ATOM 619 N N . VAL A 1 78 ? -14.240 -7.713 29.412 1.00 94.06 78 VAL A N 1
ATOM 620 C CA . VAL A 1 78 ? -14.793 -6.374 29.617 1.00 94.06 78 VAL A CA 1
ATOM 621 C C . VAL A 1 78 ? -14.874 -6.102 31.108 1.00 94.06 78 VAL A C 1
ATOM 623 O O . VAL A 1 78 ? -15.529 -6.820 31.866 1.00 94.06 78 VAL A O 1
ATOM 626 N N . SER A 1 79 ? -14.222 -5.032 31.534 1.00 92.81 79 SER A N 1
ATOM 627 C CA . SER A 1 79 ? -14.252 -4.547 32.905 1.00 92.81 79 SER A CA 1
ATOM 628 C C . SER A 1 79 ? -14.491 -3.041 32.933 1.00 92.81 79 SER A C 1
ATOM 630 O O . SER A 1 79 ? -14.516 -2.362 31.906 1.00 92.81 79 SER A O 1
ATOM 632 N N . SER A 1 80 ? -14.734 -2.518 34.126 1.00 87.75 80 SER A N 1
ATOM 633 C CA . SER A 1 80 ? -15.099 -1.125 34.336 1.00 87.75 80 SER A CA 1
ATOM 634 C C . SER A 1 80 ? -14.335 -0.600 35.541 1.00 87.75 80 SER A C 1
ATOM 636 O O . SER A 1 80 ? -14.414 -1.185 36.622 1.00 87.75 80 SER A O 1
ATOM 638 N N . ALA A 1 81 ? -13.641 0.528 35.388 1.00 75.50 81 ALA A N 1
ATOM 639 C CA . ALA A 1 81 ? -13.052 1.222 36.524 1.00 75.50 81 ALA A CA 1
ATOM 640 C C . ALA A 1 81 ? -14.170 1.774 37.426 1.00 75.50 81 ALA A C 1
ATOM 642 O O . ALA A 1 81 ? -15.088 2.446 36.963 1.00 75.50 81 ALA A O 1
ATOM 643 N N . THR A 1 82 ? -14.096 1.493 38.726 1.00 64.12 82 THR A N 1
ATOM 644 C CA . THR A 1 82 ? -15.184 1.719 39.696 1.00 64.12 82 THR A CA 1
ATOM 645 C C . THR A 1 82 ? -15.454 3.195 40.025 1.00 64.12 82 THR A C 1
ATOM 647 O O . THR A 1 82 ? -16.386 3.493 40.768 1.00 64.12 82 THR A O 1
ATOM 650 N N . LYS A 1 83 ? -14.641 4.134 39.521 1.00 65.38 83 LYS A N 1
ATOM 651 C CA . LYS A 1 83 ? -14.793 5.574 39.780 1.00 65.38 83 LYS A CA 1
ATOM 652 C C . LYS A 1 83 ? -15.583 6.243 38.661 1.00 65.38 83 LYS A C 1
ATOM 654 O O . LYS A 1 83 ? -15.313 6.007 37.491 1.00 65.38 83 LYS A O 1
ATOM 659 N N . TRP A 1 84 ? -16.524 7.104 39.041 1.00 59.19 84 TRP A N 1
ATOM 660 C CA . TRP A 1 84 ? -17.262 7.955 38.111 1.00 59.19 84 TRP A CA 1
ATOM 661 C C . TRP A 1 84 ? -16.344 9.082 37.596 1.00 59.19 84 TRP A C 1
ATOM 663 O O . TRP A 1 84 ? -15.667 9.701 38.423 1.00 59.19 84 TRP A O 1
ATOM 673 N N . PRO A 1 85 ? -16.310 9.384 36.286 1.00 64.94 85 PRO A N 1
ATOM 674 C CA . PRO A 1 85 ? -17.018 8.709 35.193 1.00 64.94 85 PRO A CA 1
ATOM 675 C C . PRO A 1 85 ? -16.423 7.339 34.850 1.00 64.94 85 PRO A C 1
ATOM 677 O O . PRO A 1 85 ? -15.204 7.182 34.782 1.00 64.94 85 PRO A O 1
ATOM 680 N N . THR A 1 86 ? -17.303 6.371 34.584 1.00 78.62 86 THR A N 1
ATOM 681 C CA . THR A 1 86 ? -16.937 4.990 34.264 1.00 78.62 86 THR A CA 1
ATOM 682 C C . THR A 1 86 ? -16.030 4.917 33.035 1.00 78.62 86 THR A C 1
ATOM 684 O O . THR A 1 86 ? -16.432 5.314 31.943 1.00 78.62 86 THR A O 1
ATOM 687 N N . LYS A 1 87 ? -14.820 4.376 33.209 1.00 87.38 87 LYS A N 1
ATOM 688 C CA . LYS A 1 87 ? -13.907 4.026 32.111 1.00 87.38 87 LYS A CA 1
ATOM 689 C C . LYS A 1 87 ? -14.034 2.532 31.822 1.00 87.38 87 LYS A C 1
ATOM 691 O O . LYS A 1 87 ? -13.754 1.717 32.705 1.00 87.38 87 LYS A O 1
ATOM 696 N N . TRP A 1 88 ? -14.442 2.184 30.605 1.00 92.19 88 TRP A N 1
ATOM 697 C CA . TRP A 1 88 ? -14.482 0.793 30.148 1.00 92.19 88 TRP A CA 1
ATOM 698 C C . TRP A 1 88 ? -13.078 0.312 29.793 1.00 92.19 88 TRP A C 1
ATOM 700 O O . TRP A 1 88 ? -12.330 1.027 29.135 1.00 92.19 88 TRP A O 1
ATOM 710 N N . ILE A 1 89 ? -12.714 -0.889 30.228 1.00 94.69 89 ILE A N 1
ATOM 711 C CA . ILE A 1 89 ? -11.447 -1.533 29.880 1.00 94.69 89 ILE A CA 1
ATOM 712 C C . ILE A 1 89 ? -11.801 -2.844 29.189 1.00 94.69 89 ILE A C 1
ATOM 714 O O . ILE A 1 89 ? -12.369 -3.746 29.810 1.00 94.69 89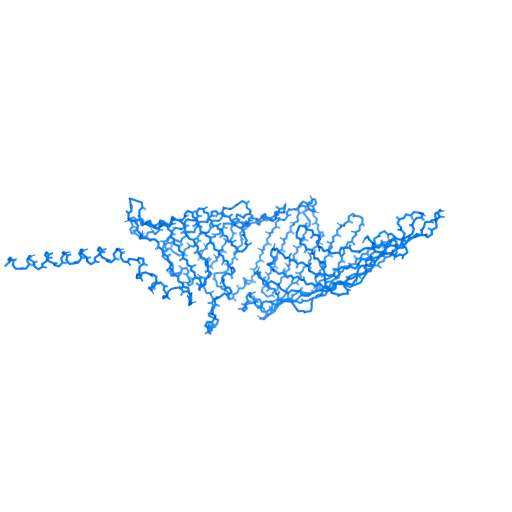 ILE A O 1
ATOM 718 N N . ILE A 1 90 ? -11.500 -2.918 27.899 1.00 95.94 90 ILE A N 1
ATOM 719 C CA . ILE A 1 90 ? -11.808 -4.031 27.013 1.00 95.94 90 ILE A CA 1
ATOM 720 C C . ILE A 1 90 ? -10.484 -4.637 26.559 1.00 95.94 90 ILE A C 1
ATOM 722 O O . ILE A 1 90 ? -9.652 -3.952 25.979 1.00 95.94 90 ILE A O 1
ATOM 726 N N . ASN A 1 91 ? -10.286 -5.924 26.808 1.00 97.12 91 ASN A N 1
ATOM 727 C CA . ASN A 1 91 ? -9.092 -6.646 26.386 1.00 97.12 91 ASN A CA 1
ATOM 728 C C . ASN A 1 91 ? -9.504 -7.850 25.545 1.00 97.12 91 ASN A C 1
ATOM 730 O O . ASN A 1 91 ? -10.419 -8.567 25.933 1.00 97.12 91 ASN A O 1
ATOM 734 N N . ALA A 1 92 ? -8.835 -8.092 24.427 1.00 97.56 92 ALA A N 1
ATOM 735 C CA . ALA A 1 92 ? -8.992 -9.299 23.625 1.00 97.56 92 ALA A CA 1
ATOM 736 C C . ALA A 1 92 ? -7.619 -9.928 23.383 1.00 97.56 92 ALA A C 1
ATOM 738 O O . ALA A 1 92 ? -6.660 -9.225 23.056 1.00 97.56 92 ALA A O 1
ATOM 739 N N . GLN A 1 93 ? -7.521 -11.250 23.524 1.00 97.19 93 GLN A N 1
ATOM 740 C CA . GLN A 1 93 ? -6.263 -11.958 23.276 1.00 97.19 93 GLN A CA 1
ATOM 741 C C . GLN A 1 93 ? -5.941 -12.000 21.781 1.00 97.19 93 GLN A C 1
ATOM 743 O O . GLN A 1 93 ? -4.794 -11.814 21.386 1.00 97.19 93 GLN A O 1
ATOM 748 N N . SER A 1 94 ? -6.953 -12.246 20.952 1.00 97.19 94 SER A N 1
ATOM 749 C CA . SER A 1 94 ? -6.813 -12.319 19.502 1.00 97.19 94 SER A CA 1
ATOM 750 C C . SER A 1 94 ? -8.057 -11.750 18.835 1.00 97.19 94 SER A C 1
ATOM 752 O O . SER A 1 94 ? -9.173 -11.993 19.296 1.00 97.19 94 SER A O 1
ATOM 754 N N . LEU A 1 95 ? -7.862 -10.996 17.756 1.00 97.50 95 LEU A N 1
ATOM 755 C CA . LEU A 1 95 ? -8.915 -10.592 16.836 1.00 97.50 95 LEU A CA 1
ATOM 756 C C . LEU A 1 95 ? -8.447 -10.862 15.410 1.00 97.50 95 LEU A C 1
ATOM 758 O O . LEU A 1 95 ? -7.457 -10.291 14.952 1.00 97.50 95 LEU A O 1
ATOM 762 N N . VAL A 1 96 ? -9.185 -11.699 14.692 1.00 96.94 96 VAL A N 1
ATOM 763 C CA . VAL A 1 96 ? -8.956 -11.975 13.273 1.00 96.94 96 VAL A CA 1
ATOM 764 C C . VAL A 1 96 ? -10.100 -11.362 12.477 1.00 96.94 96 VAL A C 1
ATOM 766 O O . VAL A 1 96 ? -11.261 -11.633 12.774 1.00 96.94 96 VAL A O 1
ATOM 769 N N . SER A 1 97 ? -9.778 -10.536 11.481 1.00 94.94 97 SER A N 1
ATOM 770 C CA . SER A 1 97 ? -10.749 -9.946 10.552 1.00 94.94 97 SER A CA 1
ATOM 771 C C . SER A 1 97 ? -10.450 -10.387 9.123 1.00 94.94 97 SER A C 1
ATOM 773 O O . SER A 1 97 ? -9.376 -10.075 8.602 1.00 94.94 97 SER A O 1
ATOM 775 N N . ASP A 1 98 ? -11.385 -11.075 8.467 1.00 92.75 98 ASP A N 1
ATOM 776 C CA . ASP A 1 98 ? -11.304 -11.397 7.041 1.00 92.75 9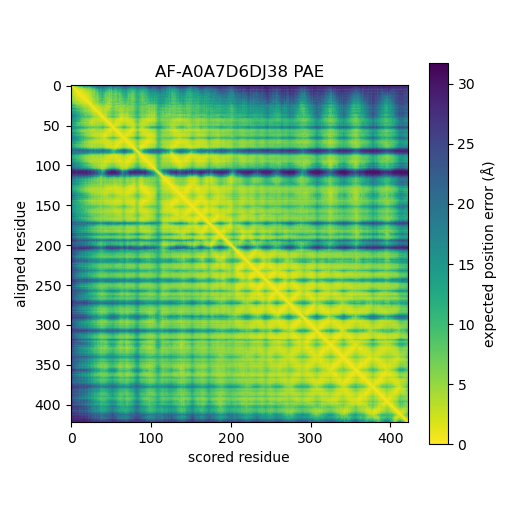8 ASP A CA 1
ATOM 777 C C . ASP A 1 98 ? -12.038 -10.353 6.200 1.00 92.75 98 ASP A C 1
ATOM 779 O O . ASP A 1 98 ? -13.257 -10.384 6.011 1.00 92.75 98 ASP A O 1
ATOM 783 N N . ASN A 1 99 ? -11.273 -9.409 5.655 1.00 87.75 99 ASN A N 1
ATOM 784 C CA . ASN A 1 99 ? -11.839 -8.305 4.893 1.00 87.75 99 ASN A CA 1
ATOM 785 C C . ASN A 1 99 ? -12.344 -8.736 3.509 1.00 87.75 99 ASN A C 1
ATOM 787 O O . ASN A 1 99 ? -13.052 -7.962 2.866 1.00 87.75 99 ASN A O 1
ATOM 791 N N . ASN A 1 100 ? -12.075 -9.970 3.060 1.00 86.06 100 ASN A N 1
ATOM 792 C CA . ASN A 1 100 ? -12.719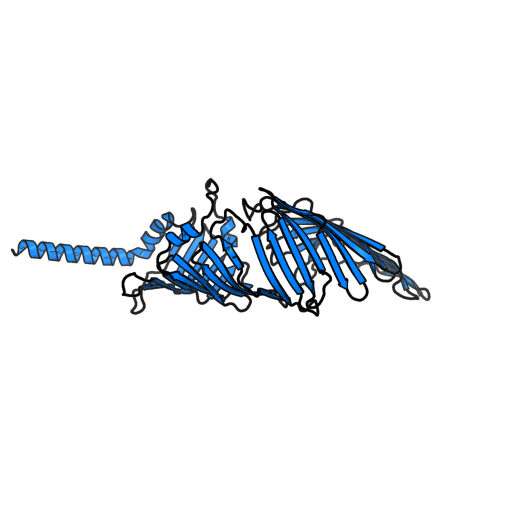 -10.506 1.859 1.00 86.06 100 ASN A CA 1
ATOM 793 C C . ASN A 1 100 ? -14.239 -10.649 2.055 1.00 86.06 100 ASN A C 1
ATOM 795 O O . ASN A 1 100 ? -15.000 -10.517 1.090 1.00 86.06 100 ASN A O 1
ATOM 799 N N . CYS A 1 101 ? -14.697 -10.840 3.301 1.00 88.44 101 CYS A N 1
ATOM 800 C CA . CYS A 1 101 ? -16.118 -10.919 3.637 1.00 88.44 101 CYS A CA 1
ATOM 801 C C . CYS A 1 101 ? -16.872 -9.606 3.396 1.00 88.44 101 CYS A C 1
ATOM 803 O O . CYS A 1 101 ? -18.079 -9.641 3.164 1.00 88.44 101 CYS A O 1
ATOM 805 N N . LEU A 1 102 ? -16.184 -8.455 3.384 1.00 82.38 102 LEU A N 1
ATOM 806 C CA . LEU A 1 102 ? -16.815 -7.147 3.163 1.00 82.38 102 LEU A CA 1
ATOM 807 C C . LEU A 1 102 ? -17.502 -7.049 1.794 1.00 82.38 102 LEU A C 1
ATOM 809 O O . LEU A 1 102 ? -18.456 -6.297 1.647 1.00 82.38 102 LEU A O 1
ATOM 813 N N . SER A 1 103 ? -17.078 -7.852 0.814 1.00 77.81 103 SER A N 1
ATOM 814 C CA . SER A 1 103 ? -17.743 -7.951 -0.493 1.00 77.81 103 SER A CA 1
ATOM 815 C C . SER A 1 103 ? -19.184 -8.481 -0.430 1.00 77.81 103 SER A C 1
ATOM 817 O O . SER A 1 103 ? -19.935 -8.305 -1.385 1.00 77.81 103 SER A O 1
ATOM 819 N N . GLN A 1 104 ? -19.576 -9.125 0.676 1.00 80.81 104 GLN A N 1
ATOM 820 C CA . GLN A 1 104 ? -20.930 -9.646 0.898 1.00 80.81 104 GLN A CA 1
ATOM 821 C C . GLN A 1 104 ? -21.858 -8.638 1.582 1.00 80.81 104 GLN A C 1
ATOM 823 O O . GLN A 1 104 ? -23.052 -8.911 1.729 1.00 80.81 104 GLN A O 1
ATOM 828 N N . LEU A 1 105 ? -21.330 -7.486 2.012 1.00 75.75 105 LEU A N 1
ATOM 829 C CA . LEU A 1 105 ? -22.158 -6.406 2.527 1.00 75.75 105 LEU A CA 1
ATOM 830 C C . LEU A 1 105 ? -23.086 -5.941 1.408 1.00 75.75 105 LEU A C 1
ATOM 832 O O . LEU A 1 105 ? -22.652 -5.537 0.332 1.00 75.75 105 LEU A O 1
ATOM 836 N N . THR A 1 106 ? -24.385 -6.054 1.654 1.00 63.19 106 THR A N 1
ATOM 837 C CA . THR A 1 106 ? -25.402 -5.566 0.731 1.00 63.19 106 THR A CA 1
ATOM 838 C C . THR A 1 106 ? -25.584 -4.083 1.008 1.00 63.19 106 THR A C 1
ATOM 840 O O . THR A 1 106 ? -26.019 -3.716 2.100 1.00 63.19 106 THR A O 1
ATOM 843 N N . ASP A 1 107 ? -25.232 -3.240 0.038 1.00 58.22 107 ASP A N 1
ATOM 844 C CA . ASP A 1 107 ? -25.584 -1.822 0.068 1.00 58.22 107 ASP A CA 1
ATOM 845 C C . ASP A 1 107 ? -27.111 -1.716 0.009 1.00 58.22 107 ASP A C 1
ATOM 847 O O . ASP A 1 107 ? -27.732 -1.824 -1.051 1.00 58.22 107 ASP A O 1
ATOM 851 N N . ASP A 1 108 ? -27.740 -1.500 1.161 1.00 48.81 108 ASP A N 1
ATOM 852 C CA . ASP A 1 108 ? -28.983 -0.746 1.143 1.00 48.81 108 ASP A CA 1
ATOM 853 C C . ASP A 1 108 ? -28.650 0.641 0.615 1.00 48.81 108 ASP A C 1
ATOM 855 O O . ASP A 1 108 ? -27.614 1.193 0.971 1.00 48.81 108 ASP A O 1
ATOM 859 N N . GLN A 1 109 ? -29.533 1.187 -0.218 1.00 44.72 109 GLN A N 1
ATOM 860 C CA . GLN A 1 109 ? -29.459 2.527 -0.795 1.00 44.72 109 GLN A CA 1
ATOM 861 C C . GLN A 1 109 ? -29.150 3.594 0.269 1.00 44.72 109 GLN A C 1
ATOM 863 O O . GLN A 1 109 ? -30.040 4.264 0.788 1.00 44.72 109 GLN A O 1
ATOM 868 N N . ALA A 1 110 ? -27.878 3.763 0.601 1.00 43.62 110 ALA A N 1
ATOM 869 C CA . ALA A 1 110 ? -27.411 4.810 1.465 1.00 43.62 110 ALA A CA 1
ATOM 870 C C . ALA A 1 110 ? -27.168 5.999 0.549 1.00 43.62 110 ALA A C 1
ATOM 872 O O . ALA A 1 110 ? -26.222 6.028 -0.237 1.00 43.62 110 ALA A O 1
ATOM 873 N N . THR A 1 111 ? -28.017 7.017 0.669 1.00 43.25 111 THR A N 1
ATOM 874 C CA . THR A 1 111 ? -27.511 8.389 0.613 1.00 43.25 111 THR A CA 1
ATOM 875 C C . THR A 1 111 ? -26.143 8.386 1.285 1.00 43.25 111 THR A C 1
ATOM 877 O O . THR A 1 111 ? -26.075 8.071 2.477 1.00 43.25 111 THR A O 1
ATOM 880 N N . GLN A 1 112 ? -25.084 8.628 0.500 1.00 49.97 112 GLN A N 1
ATOM 881 C CA . GLN A 1 112 ? -23.699 8.745 0.953 1.00 49.97 112 GLN A CA 1
ATOM 882 C C . GLN A 1 112 ? -23.662 9.847 2.009 1.00 49.97 112 GLN A C 1
ATOM 884 O O . GLN A 1 112 ? -23.479 11.025 1.715 1.00 49.97 112 GLN A O 1
ATOM 889 N N . SER A 1 113 ? -23.966 9.462 3.242 1.00 52.72 113 SER A N 1
ATOM 890 C CA . SER A 1 113 ? -23.924 10.340 4.392 1.00 52.72 113 SER A CA 1
ATOM 891 C C . SER A 1 113 ? -22.449 10.487 4.694 1.00 52.72 113 SER A C 1
ATOM 893 O O . SER A 1 113 ? -21.746 9.496 4.888 1.00 52.72 113 SER A O 1
ATOM 895 N N . GLU A 1 114 ? -21.973 11.718 4.642 1.00 61.88 114 GLU A N 1
ATOM 896 C CA . GLU A 1 114 ? -20.575 12.046 4.846 1.00 61.88 114 GLU A CA 1
ATOM 897 C C . GLU A 1 114 ? -20.109 11.502 6.209 1.00 61.88 114 GLU A C 1
ATOM 899 O O . GLU A 1 114 ? -20.732 11.768 7.238 1.00 61.88 114 GLU A O 1
ATOM 904 N N . ILE A 1 115 ? -19.058 10.675 6.225 1.00 67.19 115 ILE A N 1
ATOM 905 C CA . ILE A 1 115 ? -18.570 10.060 7.465 1.00 67.19 115 ILE A CA 1
ATOM 906 C C . ILE A 1 115 ? -17.851 11.141 8.274 1.00 67.19 115 ILE A C 1
ATOM 908 O O . ILE A 1 115 ? -16.724 11.524 7.948 1.00 67.19 115 ILE A O 1
ATOM 912 N N . ASP A 1 116 ? -18.486 11.641 9.330 1.00 77.06 116 ASP A N 1
ATOM 913 C CA . ASP A 1 116 ? -17.862 12.565 10.275 1.00 77.06 116 ASP A CA 1
ATOM 914 C C . ASP A 1 116 ? -17.239 11.782 11.443 1.00 77.06 116 ASP A C 1
ATOM 916 O O . ASP A 1 116 ? -17.933 11.297 12.343 1.00 77.06 116 ASP A O 1
ATOM 920 N N . ILE A 1 117 ? -15.905 11.654 11.438 1.00 81.25 117 ILE A N 1
ATOM 921 C CA . ILE A 1 117 ? -15.170 10.930 12.486 1.00 81.25 117 ILE A CA 1
ATOM 922 C C . ILE A 1 117 ? -15.384 11.620 13.834 1.00 81.25 117 ILE A C 1
ATOM 924 O O . ILE A 1 117 ? -15.485 10.941 14.855 1.00 81.25 117 ILE A O 1
ATOM 928 N N . LYS A 1 118 ? -15.522 12.952 13.860 1.00 82.62 118 LYS A N 1
ATOM 929 C CA . LYS A 1 118 ? -15.800 13.689 15.094 1.00 82.62 118 LYS A CA 1
ATOM 930 C C . LYS A 1 118 ? -17.137 13.256 15.686 1.00 82.62 118 LYS A C 1
ATOM 932 O O . LYS A 1 118 ? -17.204 12.963 16.879 1.00 82.62 118 LYS A O 1
ATOM 937 N N . GLN A 1 119 ? -18.178 13.155 14.861 1.00 84.69 119 GLN A N 1
ATOM 938 C CA . GLN A 1 119 ? -19.483 12.677 15.312 1.00 84.69 119 GLN A CA 1
ATOM 939 C C . GLN A 1 119 ? -19.386 11.246 15.856 1.00 84.69 119 GLN A C 1
ATOM 941 O O . GLN A 1 119 ? -19.881 10.979 16.950 1.00 84.69 119 GLN A O 1
ATOM 946 N N . ILE A 1 120 ? -18.682 10.347 15.162 1.00 85.12 120 ILE A N 1
ATOM 947 C CA . ILE A 1 120 ? -18.466 8.972 15.637 1.00 85.12 120 ILE A CA 1
ATOM 948 C C . ILE A 1 120 ? -17.780 8.974 17.011 1.00 85.12 120 ILE A C 1
ATOM 950 O O . ILE A 1 120 ? -18.269 8.325 17.935 1.00 85.12 120 ILE A O 1
ATOM 954 N N . LEU A 1 121 ? -16.714 9.756 17.201 1.00 86.56 121 LEU A N 1
ATOM 955 C CA . LEU A 1 121 ? -15.998 9.840 18.481 1.00 86.56 121 LEU A CA 1
ATOM 956 C C . LEU A 1 121 ? -16.879 10.326 19.639 1.00 86.56 121 LEU A C 1
ATOM 958 O O . LEU A 1 121 ? -16.722 9.846 20.762 1.00 86.56 121 LEU A O 1
ATOM 962 N N . THR A 1 122 ? -17.838 11.220 19.378 1.00 85.31 122 THR A N 1
ATOM 963 C CA . THR A 1 122 ? -18.790 11.668 20.412 1.00 85.31 122 THR A CA 1
ATOM 964 C C . THR A 1 122 ? -19.782 10.587 20.847 1.00 85.31 122 THR A C 1
ATOM 966 O O . THR A 1 122 ? -20.314 10.661 21.953 1.00 85.31 122 THR A O 1
ATOM 969 N N . THR A 1 123 ? -20.010 9.558 20.023 1.00 87.88 123 THR A N 1
ATOM 970 C CA . THR A 1 123 ? -20.887 8.426 20.379 1.00 87.88 123 THR A CA 1
ATOM 971 C C . THR A 1 123 ? -20.181 7.346 21.197 1.00 87.88 123 THR A C 1
ATOM 973 O O . THR A 1 123 ? -20.844 6.523 21.829 1.00 87.88 123 THR A O 1
ATOM 976 N N . ILE A 1 124 ? -18.844 7.345 21.214 1.00 87.94 124 ILE A N 1
ATOM 977 C CA . ILE A 1 124 ? -18.045 6.336 21.910 1.00 87.94 124 ILE A CA 1
ATOM 978 C C . ILE A 1 124 ? -17.818 6.787 23.364 1.00 87.94 124 ILE A C 1
ATOM 980 O O . ILE A 1 124 ? -17.327 7.898 23.594 1.00 87.94 124 ILE A O 1
ATOM 984 N N . PRO A 1 125 ? -18.162 5.957 24.370 1.00 89.88 125 PRO A N 1
ATOM 985 C CA . PRO A 1 125 ? -17.893 6.273 25.770 1.00 89.88 125 PRO A CA 1
ATOM 986 C C . PRO A 1 125 ? -16.389 6.256 26.067 1.00 89.88 125 PRO A C 1
ATOM 988 O O . PRO A 1 125 ? -15.597 5.700 25.309 1.00 89.88 125 PRO A O 1
ATOM 991 N N . SER A 1 126 ? -15.981 6.796 27.222 1.00 91.81 126 SER A N 1
ATOM 992 C CA . SER A 1 126 ? -14.583 6.663 27.644 1.00 91.81 126 SER A CA 1
ATOM 993 C C . SER A 1 126 ? -14.211 5.188 27.800 1.00 91.81 126 SER A C 1
ATOM 995 O O . SER A 1 126 ? -14.803 4.459 28.605 1.00 91.81 126 SER A O 1
ATOM 997 N N . MET A 1 127 ? -13.220 4.757 27.024 1.00 94.00 127 MET A N 1
ATOM 998 C CA . MET A 1 127 ? -12.803 3.365 26.971 1.00 94.00 127 MET A CA 1
ATOM 999 C C . MET A 1 127 ? -11.316 3.210 26.670 1.00 94.00 127 MET A C 1
ATOM 1001 O O . MET A 1 127 ? -10.677 4.091 26.104 1.00 94.00 127 MET A O 1
ATOM 1005 N N . GLU A 1 128 ? -10.783 2.061 27.048 1.00 95.56 128 GLU A N 1
ATOM 1006 C CA . GLU A 1 128 ? -9.488 1.542 26.642 1.00 95.56 128 GLU A CA 1
ATOM 1007 C C . GLU A 1 128 ? -9.721 0.150 26.067 1.00 95.56 128 GLU A C 1
ATOM 1009 O O . GLU A 1 128 ? -10.318 -0.697 26.726 1.00 95.56 128 GLU A O 1
ATOM 1014 N N . LEU A 1 129 ? -9.307 -0.059 24.824 1.00 96.69 129 LEU A N 1
ATOM 1015 C CA . LEU A 1 129 ? -9.376 -1.327 24.121 1.00 96.69 129 LEU A CA 1
ATOM 1016 C C . LEU A 1 129 ? -7.957 -1.778 23.803 1.00 96.69 129 LEU A C 1
ATOM 1018 O O . LEU A 1 129 ? -7.246 -1.081 23.087 1.00 96.69 129 LEU A O 1
ATOM 1022 N N . THR A 1 130 ? -7.570 -2.947 24.301 1.00 97.88 130 THR A N 1
ATOM 1023 C CA . THR A 1 130 ? -6.326 -3.617 23.920 1.00 97.88 130 THR A CA 1
ATOM 1024 C C . THR A 1 130 ? -6.647 -4.926 23.212 1.00 97.88 130 THR A C 1
ATOM 1026 O O . THR A 1 130 ? -7.344 -5.782 23.749 1.00 97.88 130 THR A O 1
ATOM 1029 N N . ILE A 1 131 ? -6.118 -5.095 22.008 1.00 98.12 131 ILE A N 1
ATOM 1030 C CA . ILE A 1 131 ? -6.121 -6.349 21.261 1.00 98.12 131 ILE A CA 1
ATOM 1031 C C . ILE A 1 131 ? -4.667 -6.809 21.203 1.00 98.12 131 ILE A C 1
ATOM 1033 O O . ILE A 1 131 ? -3.847 -6.155 20.562 1.00 98.12 131 ILE A O 1
ATOM 1037 N N . GLU A 1 132 ? -4.333 -7.900 21.891 1.00 97.62 132 GLU A N 1
ATOM 1038 C CA . GLU A 1 132 ? -2.945 -8.381 21.974 1.00 97.62 132 GLU A CA 1
ATOM 1039 C C . GLU A 1 132 ? -2.429 -8.889 20.620 1.00 97.62 132 GLU A C 1
ATOM 1041 O O . GLU A 1 132 ? -1.276 -8.645 20.269 1.00 97.62 132 GLU A O 1
ATOM 1046 N N . GLN A 1 133 ? -3.293 -9.534 19.831 1.00 97.00 133 GLN A N 1
ATOM 1047 C CA . GLN A 1 133 ? -2.973 -9.994 18.484 1.00 97.00 133 GLN A CA 1
ATOM 1048 C C . GLN A 1 133 ? -4.109 -9.678 17.505 1.00 97.00 133 GLN A C 1
ATOM 1050 O O . GLN A 1 133 ? -5.096 -10.402 17.417 1.00 97.00 133 GLN A O 1
ATOM 1055 N N . LEU A 1 134 ? -3.961 -8.603 16.737 1.00 97.12 134 LEU A N 1
ATOM 1056 C CA . LEU A 1 134 ? -4.819 -8.274 15.605 1.00 97.12 134 LEU A CA 1
ATOM 1057 C C . LEU A 1 134 ? -4.244 -8.892 14.327 1.00 97.12 134 LEU A C 1
ATOM 1059 O O . LEU A 1 134 ? -3.070 -8.688 14.025 1.00 97.12 134 LEU A O 1
ATOM 1063 N N . VAL A 1 135 ? -5.061 -9.601 13.549 1.00 95.62 135 VAL A N 1
ATOM 1064 C CA . VAL A 1 135 ? -4.701 -10.115 12.218 1.00 95.62 135 VAL A CA 1
ATOM 1065 C C . VAL A 1 135 ? -5.766 -9.695 11.212 1.00 95.62 135 VAL A C 1
ATOM 1067 O O . VAL A 1 135 ? -6.954 -9.934 11.415 1.00 95.62 135 VAL A O 1
ATOM 1070 N N . LEU A 1 136 ? -5.337 -9.084 10.108 1.00 91.88 136 LEU A N 1
ATOM 1071 C CA . LEU A 1 136 ? -6.218 -8.645 9.028 1.00 91.88 136 LEU A CA 1
ATOM 1072 C C . LEU A 1 136 ? -5.932 -9.479 7.779 1.00 91.88 136 LEU A C 1
ATOM 1074 O O . LEU A 1 136 ? -4.828 -9.420 7.249 1.00 91.88 136 LEU A O 1
ATOM 1078 N N . HIS A 1 137 ? -6.901 -10.229 7.265 1.00 91.00 137 HIS A N 1
ATOM 1079 C CA . HIS A 1 137 ? -6.782 -10.884 5.961 1.00 91.00 137 HIS A CA 1
ATOM 1080 C C . HIS A 1 137 ? -7.316 -9.967 4.845 1.00 91.00 137 HIS A C 1
ATOM 1082 O O . HIS A 1 137 ? -8.318 -9.283 5.059 1.00 91.00 137 HIS A O 1
ATOM 1088 N N . PRO A 1 138 ? -6.660 -9.912 3.665 1.00 88.19 138 PRO A N 1
ATOM 1089 C CA . PRO A 1 138 ? -5.497 -10.701 3.237 1.00 88.19 138 PRO A CA 1
ATOM 1090 C C . PRO A 1 138 ? -4.132 -10.041 3.544 1.00 88.19 138 PRO A C 1
ATOM 1092 O O . PRO A 1 138 ? -3.144 -10.339 2.875 1.00 88.19 138 PRO A O 1
ATOM 1095 N N . TRP A 1 139 ? -4.048 -9.153 4.539 1.00 87.62 139 TRP A N 1
ATOM 1096 C CA . TRP A 1 139 ? -2.845 -8.380 4.888 1.00 87.62 139 TRP A CA 1
ATOM 1097 C C . TRP A 1 139 ? -2.226 -8.791 6.236 1.00 87.62 139 TRP A C 1
ATOM 1099 O O . TRP A 1 139 ? -2.080 -7.952 7.129 1.00 87.62 139 TRP A O 1
ATOM 1109 N N . PRO A 1 140 ? -1.803 -10.057 6.415 1.00 89.00 140 PRO A N 1
ATOM 1110 C CA . PRO A 1 140 ? -1.269 -10.526 7.694 1.00 89.00 140 PRO A CA 1
ATOM 1111 C C . PRO A 1 140 ? 0.025 -9.804 8.093 1.00 89.00 140 PRO A C 1
ATOM 1113 O O . PRO A 1 140 ? 0.405 -9.831 9.257 1.00 89.00 140 PRO A O 1
ATOM 1116 N N . PHE A 1 141 ? 0.695 -9.120 7.158 1.00 87.44 141 PHE A N 1
ATOM 1117 C CA . PHE A 1 141 ? 1.860 -8.293 7.469 1.00 87.44 141 PHE A CA 1
ATOM 1118 C C . PHE A 1 141 ? 1.520 -7.112 8.399 1.00 87.44 141 PHE A C 1
ATOM 1120 O O . PHE A 1 141 ? 2.416 -6.642 9.092 1.00 87.44 141 PHE A O 1
ATOM 1127 N N . LEU A 1 142 ? 0.254 -6.671 8.459 1.00 89.94 142 LEU A N 1
ATOM 1128 C CA . LEU A 1 142 ? -0.240 -5.647 9.391 1.00 89.94 142 LEU A CA 1
ATOM 1129 C C . LEU A 1 142 ? -0.472 -6.182 10.814 1.00 89.94 142 LEU A C 1
ATOM 1131 O O . LEU A 1 142 ? -0.935 -5.434 11.672 1.00 89.94 142 LEU A O 1
ATOM 1135 N N . ALA A 1 143 ? -0.206 -7.466 11.066 1.00 93.94 143 ALA A N 1
ATOM 1136 C CA . ALA A 1 143 ? -0.495 -8.070 12.354 1.00 93.94 143 ALA A CA 1
ATOM 1137 C C . ALA A 1 143 ? 0.352 -7.480 13.490 1.00 93.94 143 ALA A C 1
ATOM 1139 O O . ALA A 1 143 ? 1.544 -7.189 13.332 1.00 93.94 143 ALA A O 1
ATOM 1140 N N . GLY A 1 144 ? -0.268 -7.350 14.659 1.00 96.50 144 GLY A N 1
ATOM 1141 C CA . GLY A 1 144 ? 0.370 -6.781 15.838 1.00 96.50 144 GLY A CA 1
ATOM 1142 C C . GLY A 1 144 ? -0.611 -6.509 16.966 1.00 96.50 144 GLY A C 1
ATOM 1143 O O . GLY A 1 144 ? -1.793 -6.837 16.879 1.00 96.50 144 GLY A O 1
ATOM 1144 N N . LYS A 1 145 ? -0.106 -5.889 18.026 1.00 97.81 145 LYS A N 1
ATOM 1145 C CA . LYS A 1 145 ? -0.909 -5.394 19.138 1.00 97.81 145 LYS A CA 1
ATOM 1146 C C . LYS A 1 145 ? -1.564 -4.074 18.747 1.00 97.81 145 LYS A C 1
ATOM 1148 O O . LYS A 1 145 ? -0.888 -3.203 18.208 1.00 97.81 145 LYS A O 1
ATOM 1153 N N . LEU A 1 146 ? -2.847 -3.906 19.054 1.00 97.56 146 LEU A N 1
ATOM 1154 C CA . LEU A 1 146 ? -3.575 -2.651 18.868 1.00 97.56 146 LEU A CA 1
ATOM 1155 C C . LEU A 1 146 ? -4.107 -2.156 20.211 1.00 97.56 146 LEU A C 1
ATOM 1157 O O . LEU A 1 146 ? -4.794 -2.884 20.923 1.00 97.56 146 LEU A O 1
ATOM 1161 N N . GLN A 1 147 ? -3.828 -0.901 20.529 1.00 97.62 147 GLN A N 1
ATOM 1162 C CA . GLN A 1 147 ? -4.356 -0.187 21.677 1.00 97.62 147 GLN A CA 1
ATOM 1163 C C . GLN A 1 147 ? -5.112 1.049 21.202 1.00 97.62 147 GLN A C 1
ATOM 1165 O O . GLN A 1 147 ? -4.624 1.847 20.403 1.00 97.62 147 GLN A O 1
ATOM 1170 N N . LEU A 1 148 ? -6.334 1.195 21.695 1.00 96.56 148 LEU A N 1
ATOM 1171 C CA . LEU A 1 148 ? -7.218 2.311 21.404 1.00 96.56 148 LEU A CA 1
ATOM 1172 C C . LEU A 1 148 ? -7.702 2.888 22.725 1.00 96.56 148 LEU A C 1
ATOM 1174 O O . LEU A 1 148 ? -8.273 2.175 23.546 1.00 96.56 148 LEU A O 1
ATOM 1178 N N . GLN A 1 149 ? -7.516 4.184 22.929 1.00 95.25 149 GLN A N 1
ATOM 1179 C CA . GLN A 1 149 ? -8.003 4.870 24.117 1.00 95.25 149 GLN A CA 1
ATOM 1180 C C . GLN A 1 149 ? -8.861 6.064 23.716 1.00 95.25 149 GLN A C 1
ATOM 1182 O O . GLN A 1 149 ? -8.407 6.950 22.999 1.00 95.25 149 GLN A O 1
ATOM 1187 N N . VAL A 1 150 ? -10.088 6.105 24.232 1.00 93.69 150 VAL A N 1
ATOM 1188 C CA . VAL A 1 150 ? -11.008 7.235 24.099 1.00 93.69 150 VAL A CA 1
ATOM 1189 C C . VAL A 1 150 ? -11.162 7.905 25.462 1.00 93.69 150 VAL A C 1
ATOM 1191 O O . VAL A 1 150 ? -11.608 7.299 26.444 1.00 93.69 150 VAL A O 1
ATOM 1194 N N . SER A 1 151 ? -10.745 9.167 25.552 1.00 91.06 151 SER A N 1
ATOM 1195 C CA . SER A 1 151 ? -10.865 9.960 26.775 1.00 91.06 151 SER A CA 1
ATOM 1196 C C . SER A 1 151 ? -12.314 10.394 27.029 1.00 91.06 151 SER A C 1
ATOM 1198 O O . SER A 1 151 ? -13.180 10.318 26.162 1.00 91.06 151 SER A O 1
ATOM 1200 N N . GLN A 1 152 ? -12.575 10.920 28.224 1.00 87.31 152 GLN A N 1
ATOM 1201 C CA . GLN A 1 152 ? -13.867 11.534 28.559 1.00 87.31 152 GLN A CA 1
ATOM 1202 C C . GLN A 1 152 ? -14.167 12.796 27.739 1.00 87.31 152 GLN A C 1
ATOM 1204 O O . GLN A 1 152 ? -15.323 13.163 27.588 1.00 87.31 152 GLN A O 1
ATOM 1209 N N . SER A 1 153 ? -13.135 13.452 27.209 1.00 88.62 153 SER A N 1
ATOM 1210 C CA . SER A 1 153 ? -13.260 14.590 26.297 1.00 88.62 153 SER A CA 1
ATOM 1211 C C . SER A 1 153 ? -13.287 14.163 24.823 1.00 88.62 153 SER A C 1
ATOM 1213 O O . SER A 1 153 ? -13.033 14.987 23.950 1.00 88.62 153 SER A O 1
ATOM 1215 N N . HIS A 1 154 ? -13.560 12.880 24.549 1.00 88.19 154 HIS A N 1
ATOM 1216 C CA . HIS A 1 154 ? -13.622 12.284 23.211 1.00 88.19 154 HIS A CA 1
ATOM 1217 C C . HIS A 1 154 ? -12.321 12.401 22.403 1.00 88.19 154 HIS A C 1
ATOM 1219 O O . HIS A 1 154 ? -12.344 12.399 21.173 1.00 88.19 154 HIS A O 1
ATOM 1225 N N . HIS A 1 155 ? -11.171 12.472 23.083 1.00 90.75 155 HIS A N 1
ATOM 1226 C CA . HIS A 1 155 ? -9.883 12.361 22.411 1.00 90.75 155 HIS A CA 1
ATOM 1227 C C . HIS A 1 155 ? -9.529 10.896 22.187 1.00 90.75 155 HIS A C 1
ATOM 1229 O O . HIS A 1 155 ? -9.522 10.112 23.136 1.00 90.75 155 HIS A O 1
ATOM 1235 N N . LEU A 1 156 ? -9.208 10.553 20.943 1.00 92.50 156 LEU A N 1
ATOM 1236 C CA . LEU A 1 156 ? -8.740 9.236 20.540 1.00 92.50 156 LEU A CA 1
ATOM 1237 C C . LEU A 1 156 ? -7.209 9.202 20.543 1.00 92.50 156 LEU A C 1
ATOM 1239 O O . LEU A 1 156 ? -6.566 10.077 19.966 1.00 92.50 156 LEU A O 1
ATOM 1243 N N . HIS A 1 157 ? -6.645 8.169 21.153 1.00 95.19 157 HIS A N 1
ATOM 1244 C CA . HIS A 1 157 ? -5.258 7.747 21.003 1.00 95.19 157 HIS A CA 1
ATOM 1245 C C . HIS A 1 157 ? -5.254 6.342 20.395 1.00 95.19 157 HIS A C 1
ATOM 1247 O O . HIS A 1 157 ? -5.967 5.462 20.879 1.00 95.19 157 HIS A O 1
ATOM 1253 N N . ILE A 1 158 ? -4.466 6.147 19.343 1.00 95.31 158 ILE A N 1
ATOM 1254 C CA . ILE A 1 158 ? -4.250 4.870 18.668 1.00 95.31 158 ILE A CA 1
ATOM 1255 C C . ILE A 1 158 ? -2.771 4.535 18.771 1.00 95.31 158 ILE A C 1
ATOM 1257 O O . ILE A 1 158 ? -1.940 5.334 18.343 1.00 95.31 158 ILE A O 1
ATOM 1261 N N . ASP A 1 159 ? -2.466 3.348 19.276 1.00 96.56 159 ASP A N 1
ATOM 1262 C CA . ASP A 1 159 ? -1.128 2.775 19.260 1.00 96.56 159 ASP A CA 1
ATOM 1263 C C . ASP A 1 159 ? -1.199 1.356 18.686 1.00 96.56 159 ASP A C 1
ATOM 1265 O O . ASP A 1 159 ? -1.845 0.468 19.238 1.00 96.56 159 ASP A O 1
ATOM 1269 N N . SER A 1 160 ? -0.572 1.150 17.535 1.00 95.94 160 SER A N 1
ATOM 1270 C CA . SER A 1 160 ? -0.445 -0.148 16.886 1.00 95.94 160 SER A CA 1
ATOM 1271 C C . SER A 1 160 ? 1.024 -0.543 16.847 1.00 95.94 160 SER A C 1
ATOM 1273 O O . SER A 1 160 ? 1.840 0.150 16.239 1.00 95.94 160 SER A O 1
ATOM 1275 N N . GLN A 1 161 ? 1.345 -1.695 17.431 1.00 96.06 161 GLN A N 1
ATOM 1276 C CA . GLN A 1 161 ? 2.695 -2.238 17.556 1.00 96.06 161 GLN A CA 1
ATOM 1277 C C . GLN A 1 161 ? 2.763 -3.629 16.922 1.00 96.06 161 GLN A C 1
ATOM 1279 O O . GLN A 1 161 ? 2.383 -4.634 17.524 1.00 96.06 161 GLN A O 1
ATOM 1284 N N . GLY A 1 162 ? 3.257 -3.694 15.692 1.00 95.38 162 GLY A N 1
ATOM 1285 C CA . GLY A 1 162 ? 3.512 -4.925 14.951 1.00 95.38 162 GLY A CA 1
ATOM 1286 C C . GLY A 1 162 ? 4.970 -5.040 14.511 1.00 95.38 162 GLY A C 1
ATOM 1287 O O . GLY A 1 162 ? 5.758 -4.099 14.607 1.00 95.38 162 GLY A O 1
ATOM 1288 N N . GLN A 1 163 ? 5.338 -6.212 13.989 1.00 92.50 163 GLN A N 1
ATOM 1289 C CA . GLN A 1 163 ? 6.698 -6.458 13.491 1.00 92.50 163 GLN A CA 1
ATOM 1290 C C . GLN A 1 163 ? 7.016 -5.633 12.235 1.00 92.50 163 GLN A C 1
ATOM 1292 O O . GLN A 1 163 ? 8.154 -5.195 12.050 1.00 92.50 163 GLN A O 1
ATOM 1297 N N . ASN A 1 164 ? 6.012 -5.442 11.374 1.00 92.81 164 ASN A N 1
ATOM 1298 C CA . ASN A 1 164 ? 6.162 -4.724 10.111 1.00 92.81 164 ASN A CA 1
ATOM 1299 C C . ASN A 1 164 ? 5.468 -3.365 10.108 1.00 92.81 164 ASN A C 1
ATOM 1301 O O . ASN A 1 164 ? 5.744 -2.569 9.221 1.00 92.81 164 ASN A O 1
ATOM 1305 N N . VAL A 1 165 ? 4.577 -3.086 11.061 1.00 92.94 165 VAL A N 1
ATOM 1306 C CA . VAL A 1 165 ? 3.880 -1.801 11.148 1.00 92.94 165 VAL A CA 1
ATOM 1307 C C . VAL A 1 165 ? 3.908 -1.296 12.570 1.00 92.94 165 VAL A C 1
ATOM 1309 O O . VAL A 1 165 ? 3.504 -2.002 13.489 1.00 92.94 165 VAL A O 1
ATOM 1312 N N . GLN A 1 166 ? 4.346 -0.057 12.734 1.00 94.88 166 GLN A N 1
ATOM 1313 C CA . GLN A 1 166 ? 4.175 0.690 13.970 1.00 94.88 166 GLN A CA 1
ATOM 1314 C C . GLN A 1 166 ? 3.473 1.993 13.638 1.00 94.88 166 GLN A C 1
ATOM 1316 O O . GLN A 1 166 ? 3.853 2.682 12.690 1.00 94.88 166 GLN A O 1
ATOM 1321 N N . PHE A 1 167 ? 2.444 2.331 14.399 1.00 93.44 167 PHE A N 1
ATOM 1322 C CA . PHE A 1 167 ? 1.624 3.498 14.128 1.00 93.44 167 PHE A CA 1
ATOM 1323 C C . PHE A 1 167 ? 1.112 4.085 15.433 1.00 93.44 167 PHE A C 1
ATOM 1325 O O . PHE A 1 167 ? 0.428 3.401 16.187 1.00 93.44 167 PHE A O 1
ATOM 1332 N N . VAL A 1 168 ? 1.426 5.355 15.671 1.00 94.81 168 VAL A N 1
ATOM 1333 C CA . VAL A 1 168 ? 0.941 6.107 16.828 1.00 94.81 168 VAL A CA 1
ATOM 1334 C C . VAL A 1 168 ? 0.270 7.371 16.333 1.00 94.81 168 VAL A C 1
ATOM 1336 O O . VAL A 1 168 ? 0.860 8.150 15.577 1.00 94.81 168 VAL A O 1
ATOM 1339 N N . ALA A 1 169 ? -0.969 7.583 16.758 1.00 92.94 169 ALA A N 1
ATOM 1340 C CA . ALA A 1 169 ? -1.727 8.763 16.392 1.00 92.94 169 ALA A CA 1
ATOM 1341 C C . ALA A 1 169 ? -2.675 9.206 17.502 1.00 92.94 169 ALA A C 1
ATOM 1343 O O . ALA A 1 169 ? -3.192 8.399 18.274 1.00 92.94 169 ALA A O 1
ATOM 1344 N N . ARG A 1 170 ? -2.939 10.511 17.561 1.00 93.06 170 ARG A N 1
ATOM 1345 C CA . ARG A 1 170 ? -3.832 11.102 18.556 1.00 93.06 170 ARG A CA 1
ATOM 1346 C C . ARG A 1 170 ? -4.663 12.240 17.995 1.00 93.06 170 ARG A C 1
ATOM 1348 O O . ARG A 1 170 ? -4.194 13.026 17.179 1.00 93.06 170 ARG A O 1
ATOM 1355 N N . THR A 1 171 ? -5.872 12.411 18.501 1.00 90.94 171 THR A N 1
ATOM 1356 C CA . THR A 1 171 ? -6.646 13.627 18.242 1.00 90.94 171 THR A CA 1
ATOM 1357 C C . THR A 1 171 ? -6.123 14.797 19.066 1.00 90.94 171 THR A C 1
ATOM 1359 O O . THR A 1 171 ? -5.706 14.635 20.212 1.00 90.94 171 THR A O 1
ATOM 1362 N N . THR A 1 172 ? -6.203 15.989 18.499 1.00 82.19 172 THR A N 1
ATOM 1363 C CA . THR A 1 172 ? -5.856 17.261 19.128 1.00 82.19 172 THR A CA 1
ATOM 1364 C C . THR A 1 172 ? -7.115 18.000 19.579 1.00 82.19 172 THR A C 1
ATOM 1366 O O . THR A 1 172 ? -8.235 17.632 19.229 1.00 82.19 172 THR A O 1
ATOM 1369 N N . THR A 1 173 ? -6.936 19.082 20.334 1.00 72.69 173 THR A N 1
ATOM 1370 C CA . THR A 1 173 ? -8.030 19.955 20.789 1.00 72.69 173 THR A CA 1
ATOM 1371 C C . THR A 1 173 ? -8.686 20.766 19.667 1.00 72.69 173 THR A C 1
ATOM 1373 O O . THR A 1 173 ? -9.751 21.331 19.882 1.00 72.69 173 THR A O 1
ATOM 1376 N N . ALA A 1 174 ? -8.070 20.826 18.483 1.00 71.81 174 ALA A N 1
ATOM 1377 C CA . ALA A 1 174 ? -8.554 21.574 17.322 1.00 71.81 174 ALA A CA 1
ATOM 1378 C C . ALA A 1 174 ? -9.283 20.689 16.290 1.00 71.81 174 ALA A C 1
ATOM 1380 O O . ALA A 1 174 ? -9.358 21.059 15.124 1.00 71.81 174 ALA A O 1
ATOM 1381 N N . ASP A 1 175 ? -9.772 19.511 16.696 1.00 77.06 175 ASP A N 1
ATOM 1382 C CA . ASP A 1 175 ? -10.418 18.518 15.821 1.00 77.06 175 ASP A CA 1
ATOM 1383 C C . ASP A 1 175 ? -9.521 17.972 14.688 1.00 77.06 175 ASP A C 1
ATOM 1385 O O . ASP A 1 175 ? -10.002 17.582 13.622 1.00 77.06 175 ASP A O 1
ATOM 1389 N N . TYR A 1 176 ? -8.205 17.903 14.923 1.00 81.44 176 TYR A N 1
ATOM 1390 C CA . TYR A 1 176 ? -7.262 17.223 14.025 1.00 81.44 176 TYR A CA 1
ATOM 1391 C C . TYR A 1 176 ? -6.799 15.893 14.605 1.00 81.44 176 TYR A C 1
ATOM 1393 O O . TYR A 1 176 ? -6.492 15.809 15.790 1.00 81.44 176 TYR A O 1
ATOM 1401 N N . PHE A 1 177 ? -6.661 14.889 13.752 1.00 84.88 177 PHE A N 1
ATOM 1402 C CA . PHE A 1 177 ? -5.957 13.642 13.982 1.00 84.88 177 PHE A CA 1
ATOM 1403 C C . PHE A 1 177 ? -4.483 13.802 13.602 1.00 84.88 177 PHE A C 1
ATOM 1405 O O . PHE A 1 177 ? -4.160 14.022 12.437 1.00 84.88 177 PHE A O 1
ATOM 1412 N N . ASN A 1 178 ? -3.599 13.734 14.591 1.00 88.38 178 ASN A N 1
ATOM 1413 C CA . ASN A 1 178 ? -2.162 13.852 14.419 1.00 88.38 178 ASN A CA 1
ATOM 1414 C C . ASN A 1 178 ? -1.507 12.468 14.408 1.00 88.38 178 ASN A C 1
ATOM 1416 O O . ASN A 1 178 ? -1.581 11.758 15.409 1.00 88.38 178 ASN A O 1
ATOM 1420 N N . ILE A 1 179 ? -0.844 12.109 13.313 1.00 89.94 179 ILE A N 1
ATOM 1421 C CA . ILE A 1 179 ? 0.005 10.917 13.226 1.00 89.94 179 ILE A CA 1
ATOM 1422 C C . ILE A 1 179 ? 1.382 11.305 13.758 1.00 89.94 179 ILE A C 1
ATOM 1424 O O . ILE A 1 179 ? 2.046 12.124 13.137 1.00 89.94 179 ILE A O 1
ATOM 1428 N N . GLU A 1 180 ? 1.785 10.756 14.903 1.00 90.00 180 GLU A N 1
ATOM 1429 C CA . GLU A 1 180 ? 3.042 11.101 15.588 1.00 90.00 180 GLU A CA 1
ATOM 1430 C C . GLU A 1 180 ? 4.219 10.256 15.100 1.00 90.00 180 GLU A C 1
ATOM 1432 O O . GLU A 1 180 ? 5.359 10.719 15.050 1.00 90.00 180 GLU A O 1
ATOM 1437 N N . HIS A 1 181 ? 3.937 9.000 14.759 1.00 90.19 181 HIS A N 1
ATOM 1438 C CA . HIS A 1 181 ? 4.927 8.054 14.274 1.00 90.19 181 HIS A CA 1
ATOM 1439 C C . HIS A 1 181 ? 4.263 7.039 13.349 1.00 90.19 181 HIS A C 1
ATOM 1441 O O . HIS A 1 181 ? 3.229 6.461 13.687 1.00 90.19 181 HIS A O 1
ATOM 1447 N N . MET A 1 182 ? 4.883 6.789 12.198 1.00 91.94 182 MET A N 1
ATOM 1448 C CA . MET A 1 182 ? 4.517 5.690 11.315 1.00 91.94 182 MET A CA 1
ATOM 1449 C C . MET A 1 182 ? 5.786 5.031 10.785 1.00 91.94 182 MET A C 1
ATOM 1451 O O . MET A 1 182 ? 6.628 5.676 10.163 1.00 91.94 182 MET A O 1
ATOM 1455 N N . PHE A 1 183 ? 5.875 3.726 10.994 1.00 92.62 183 PHE A N 1
ATOM 1456 C CA . PHE A 1 183 ? 6.885 2.863 10.411 1.00 92.62 183 PHE A CA 1
ATOM 1457 C C . PHE A 1 183 ? 6.192 1.714 9.688 1.00 92.62 183 PHE A C 1
ATOM 1459 O O . PHE A 1 183 ? 5.262 1.104 10.217 1.00 92.62 183 PHE A O 1
ATOM 1466 N N . LEU A 1 184 ? 6.665 1.412 8.487 1.00 91.50 184 LEU A N 1
ATOM 1467 C CA . LEU A 1 184 ? 6.173 0.329 7.656 1.00 91.50 184 LEU A CA 1
ATOM 1468 C C . LEU A 1 184 ? 7.363 -0.425 7.061 1.00 91.50 184 LEU A C 1
ATOM 1470 O O . LEU A 1 184 ? 8.244 0.180 6.463 1.00 91.50 184 LEU A O 1
ATOM 1474 N N . ARG A 1 185 ? 7.364 -1.750 7.176 1.00 90.06 185 ARG A N 1
ATOM 1475 C CA . ARG A 1 185 ? 8.276 -2.661 6.489 1.00 90.06 185 ARG A CA 1
ATOM 1476 C C . ARG A 1 185 ? 7.487 -3.479 5.474 1.00 90.06 185 ARG A C 1
ATOM 1478 O O . ARG A 1 185 ? 6.543 -4.178 5.833 1.00 90.06 185 ARG A O 1
ATOM 1485 N N . LEU A 1 186 ? 7.885 -3.399 4.212 1.00 82.75 186 LEU A N 1
ATOM 1486 C CA . LEU A 1 186 ? 7.335 -4.189 3.117 1.00 82.75 186 LEU A CA 1
ATOM 1487 C C . LEU A 1 186 ? 8.469 -5.034 2.544 1.00 82.75 186 LEU A C 1
ATOM 1489 O O . LEU A 1 186 ? 9.328 -4.525 1.831 1.00 82.75 186 LEU A O 1
ATOM 1493 N N . ASN A 1 187 ? 8.471 -6.330 2.861 1.00 80.94 187 ASN A N 1
ATOM 1494 C CA . ASN A 1 187 ? 9.589 -7.227 2.565 1.00 80.94 187 ASN A CA 1
ATOM 1495 C C . ASN A 1 187 ? 10.899 -6.683 3.174 1.00 80.94 187 ASN A C 1
ATOM 1497 O O . ASN A 1 187 ? 10.998 -6.529 4.390 1.00 80.94 187 ASN A O 1
ATOM 1501 N N . GLU A 1 188 ? 11.874 -6.375 2.325 1.00 82.19 188 GLU A N 1
ATOM 1502 C CA . GLU A 1 188 ? 13.181 -5.826 2.686 1.00 82.19 188 GLU A CA 1
ATOM 1503 C C . GLU A 1 188 ? 13.193 -4.289 2.783 1.00 82.19 188 GLU A C 1
ATOM 1505 O O . GLU A 1 188 ? 14.148 -3.701 3.287 1.00 82.19 188 GLU A O 1
ATOM 1510 N N . ASP A 1 189 ? 12.136 -3.627 2.310 1.00 85.75 189 ASP A N 1
ATOM 1511 C CA . ASP A 1 189 ? 12.062 -2.171 2.243 1.00 85.75 189 ASP A CA 1
ATOM 1512 C C . ASP A 1 189 ? 11.396 -1.607 3.496 1.00 85.75 189 ASP A C 1
ATOM 1514 O O . ASP A 1 189 ? 10.451 -2.189 4.039 1.00 85.75 189 ASP A O 1
ATOM 1518 N N . THR A 1 190 ? 11.856 -0.443 3.956 1.00 89.81 190 THR A N 1
ATOM 1519 C CA . THR A 1 190 ? 11.242 0.259 5.083 1.00 89.81 190 THR A CA 1
ATOM 1520 C C . THR A 1 190 ? 10.907 1.704 4.751 1.00 89.81 190 THR A C 1
ATOM 1522 O O . THR A 1 190 ? 11.641 2.410 4.060 1.00 89.81 190 THR A O 1
ATOM 1525 N N . VAL A 1 191 ? 9.773 2.147 5.273 1.00 88.81 191 VAL A N 1
ATOM 1526 C CA . VAL A 1 191 ? 9.269 3.508 5.182 1.00 88.81 191 VAL A CA 1
ATOM 1527 C C . VAL A 1 191 ? 9.124 4.017 6.600 1.00 88.81 191 VAL A C 1
ATOM 1529 O O . VAL A 1 191 ? 8.394 3.442 7.405 1.00 88.81 191 VAL A O 1
ATOM 1532 N N . ASN A 1 192 ? 9.826 5.098 6.902 1.00 90.00 192 ASN A N 1
ATOM 1533 C CA . ASN A 1 192 ? 9.670 5.824 8.146 1.00 90.00 192 ASN A CA 1
ATOM 1534 C C . ASN A 1 192 ? 9.104 7.200 7.824 1.00 90.00 192 ASN A C 1
ATOM 1536 O O . ASN A 1 192 ? 9.605 7.891 6.937 1.00 90.00 192 ASN A O 1
ATOM 1540 N N . LEU A 1 193 ? 8.067 7.602 8.541 1.00 85.38 193 LEU A N 1
ATOM 1541 C CA . LEU A 1 193 ? 7.475 8.914 8.407 1.00 85.38 193 LEU A CA 1
ATOM 1542 C C . LEU A 1 193 ? 7.866 9.764 9.623 1.00 85.38 193 LEU A C 1
ATOM 1544 O O . LEU A 1 193 ? 7.217 9.680 10.669 1.00 85.38 193 LEU A O 1
ATOM 1548 N N . PRO A 1 194 ? 8.948 10.560 9.526 1.00 71.62 194 PRO A N 1
ATOM 1549 C CA . PRO A 1 194 ? 9.341 11.447 10.600 1.00 71.62 194 PRO A CA 1
ATOM 1550 C C . PRO A 1 194 ? 8.425 12.671 10.610 1.00 71.62 194 PRO A C 1
ATOM 1552 O O . PRO A 1 194 ? 8.568 13.578 9.793 1.00 71.62 194 PRO A O 1
ATOM 1555 N N . GLY A 1 195 ? 7.514 12.735 11.575 1.00 67.31 195 GLY A N 1
ATOM 1556 C CA . GLY A 1 195 ? 6.819 13.976 11.892 1.00 67.31 195 GLY A CA 1
ATOM 1557 C C . GLY A 1 195 ? 5.339 13.824 12.184 1.00 67.31 195 GLY A C 1
ATOM 1558 O O . GLY A 1 195 ? 4.738 12.774 12.001 1.00 67.31 195 GLY A O 1
ATOM 1559 N N . ASN A 1 196 ? 4.782 14.943 12.635 1.00 72.75 196 ASN A N 1
ATOM 1560 C CA . ASN A 1 196 ? 3.384 15.105 12.993 1.00 72.75 196 ASN A CA 1
ATOM 1561 C C . ASN A 1 196 ? 2.557 15.437 11.740 1.00 72.75 196 ASN A C 1
ATOM 1563 O O . ASN A 1 196 ? 2.657 16.556 11.229 1.00 72.75 196 ASN A O 1
ATOM 1567 N N . ILE A 1 197 ? 1.756 14.490 11.237 1.00 78.38 197 ILE A N 1
ATOM 1568 C CA . ILE A 1 197 ? 0.766 14.772 10.181 1.00 78.38 197 ILE A CA 1
ATOM 1569 C C . ILE A 1 197 ? -0.578 15.080 10.823 1.00 78.38 197 ILE A C 1
ATOM 1571 O O . ILE A 1 197 ? -1.212 14.178 11.360 1.00 78.38 197 ILE A O 1
ATOM 1575 N N . SER A 1 198 ? -1.065 16.307 10.659 1.00 76.88 198 SER A N 1
ATOM 1576 C CA . SER A 1 198 ? -2.402 16.705 11.107 1.00 76.88 198 SER A CA 1
ATOM 1577 C C . SER A 1 198 ? -3.437 16.569 9.987 1.00 76.88 198 SER A C 1
ATOM 1579 O O . SER A 1 198 ? -3.377 17.279 8.983 1.00 76.88 198 SER A O 1
ATOM 1581 N N . LEU A 1 199 ? -4.425 15.699 10.185 1.00 77.75 199 LEU A N 1
ATOM 1582 C CA . LEU A 1 199 ? -5.578 15.492 9.304 1.00 77.75 199 LEU A CA 1
ATOM 1583 C C . LEU A 1 199 ? -6.860 15.963 10.010 1.00 77.75 199 LEU A C 1
ATOM 1585 O O . LEU A 1 199 ? -7.011 15.676 11.191 1.00 77.75 199 LEU A O 1
ATOM 1589 N N . PRO A 1 200 ? -7.795 16.677 9.364 1.00 76.88 200 PRO A N 1
ATOM 1590 C CA . PRO A 1 200 ? -9.071 17.020 9.981 1.00 76.88 200 PRO A CA 1
ATOM 1591 C C . PRO A 1 200 ? -9.891 15.753 10.249 1.00 76.88 200 PRO A C 1
ATOM 1593 O O . PRO A 1 200 ? -9.837 14.793 9.483 1.00 76.88 200 PRO A O 1
ATOM 1596 N N . LEU A 1 201 ? -10.685 15.762 11.320 1.00 74.75 201 LEU A N 1
ATOM 1597 C CA . LEU A 1 201 ? -11.593 14.656 11.649 1.00 74.75 201 LEU A CA 1
ATOM 1598 C C . LEU A 1 201 ? -12.838 14.581 10.743 1.00 74.75 201 LEU A C 1
ATOM 1600 O O . LEU A 1 201 ? -13.585 13.609 10.796 1.00 74.75 201 LEU A O 1
ATOM 1604 N N . SER A 1 202 ? -13.063 15.566 9.877 1.00 69.94 202 SER A N 1
ATOM 1605 C CA . SER A 1 202 ? -14.137 15.529 8.884 1.00 69.94 202 SER A CA 1
ATOM 1606 C C . SER A 1 202 ? -13.627 14.963 7.552 1.00 69.94 202 SER A C 1
ATOM 1608 O O . SER A 1 202 ? -12.673 15.501 6.990 1.00 69.94 202 SER A O 1
ATOM 1610 N N . SER A 1 203 ? -14.292 13.944 6.995 1.00 59.84 203 SER A N 1
ATOM 1611 C CA . SER A 1 203 ? -13.947 13.344 5.684 1.00 59.84 203 SER A CA 1
ATOM 1612 C C . SER A 1 203 ? -14.141 14.284 4.479 1.00 59.84 203 SER A C 1
ATOM 1614 O O . SER A 1 203 ? -13.727 13.974 3.361 1.00 59.84 203 SER A O 1
ATOM 1616 N N . THR A 1 204 ? -14.725 15.461 4.714 1.00 57.22 204 THR A N 1
ATOM 1617 C CA . THR A 1 204 ? -15.200 16.405 3.694 1.00 57.22 204 THR A CA 1
ATOM 1618 C C . THR A 1 204 ? -14.067 17.143 2.972 1.00 57.22 204 THR A C 1
ATOM 1620 O O . THR A 1 204 ? -14.208 17.577 1.821 1.00 57.22 204 THR A O 1
ATOM 1623 N N . LEU A 1 205 ? -12.903 17.292 3.614 1.00 57.97 205 LEU A N 1
ATOM 1624 C CA . LEU A 1 205 ? -11.828 18.153 3.131 1.00 57.97 205 LEU A CA 1
ATOM 1625 C C . LEU A 1 205 ? -10.459 17.517 3.387 1.00 57.97 205 LEU A C 1
ATOM 1627 O O . LEU A 1 205 ? -10.050 17.310 4.526 1.00 57.97 205 LEU A O 1
ATOM 1631 N N . ILE A 1 206 ? -9.699 17.300 2.308 1.00 65.88 206 ILE A N 1
ATOM 1632 C CA . ILE A 1 206 ? -8.234 17.308 2.410 1.00 65.88 206 ILE A CA 1
ATOM 1633 C C . ILE A 1 206 ? -7.864 18.645 3.077 1.00 65.88 206 ILE A C 1
ATOM 1635 O O . ILE A 1 206 ? -8.465 19.661 2.704 1.00 65.88 206 ILE A O 1
ATOM 1639 N N . PRO A 1 207 ? -6.922 18.679 4.042 1.00 70.62 207 PRO A N 1
ATOM 1640 C CA . PRO A 1 207 ? -6.487 19.928 4.660 1.00 70.62 207 PRO A CA 1
ATOM 1641 C C . PRO A 1 207 ? -6.260 21.011 3.604 1.00 70.62 207 PRO A C 1
ATOM 1643 O O . PRO A 1 207 ? -5.693 20.719 2.553 1.00 70.62 207 PRO A O 1
ATOM 1646 N N . GLN A 1 208 ? -6.664 22.260 3.859 1.00 78.94 208 GLN A N 1
ATOM 1647 C CA . GLN A 1 208 ? -6.419 23.338 2.889 1.00 78.94 208 GLN A CA 1
ATOM 1648 C C . GLN A 1 208 ? -4.934 23.494 2.576 1.00 78.94 208 GLN A C 1
ATOM 1650 O O . GLN A 1 208 ? -4.584 23.950 1.504 1.00 78.94 208 GLN A O 1
ATOM 1655 N N . GLN A 1 209 ? -4.045 23.118 3.481 1.00 84.75 209 GLN A N 1
ATOM 1656 C CA . GLN A 1 209 ? -2.621 23.057 3.211 1.00 84.75 209 GLN A CA 1
ATOM 1657 C C . GLN A 1 209 ? -1.993 21.992 4.091 1.00 84.75 209 GLN A C 1
ATOM 1659 O O . GLN A 1 209 ? -2.513 21.681 5.166 1.00 84.75 209 GLN A O 1
ATOM 1664 N N . GLY A 1 210 ? -0.859 21.465 3.659 1.00 82.62 210 GLY A N 1
ATOM 1665 C CA . GLY A 1 210 ? -0.108 20.527 4.467 1.00 82.62 210 GLY A CA 1
ATOM 1666 C C . GLY A 1 210 ? 1.205 20.119 3.832 1.00 82.62 210 GLY A C 1
ATOM 1667 O O . GLY A 1 210 ? 1.501 20.426 2.672 1.00 82.62 210 GLY A O 1
ATOM 1668 N N . LYS A 1 211 ? 2.001 19.446 4.655 1.00 86.75 211 LYS A N 1
ATOM 1669 C CA . LYS A 1 211 ? 3.300 18.905 4.301 1.00 86.75 211 LYS A CA 1
ATOM 1670 C C . LYS A 1 211 ? 3.466 17.554 4.971 1.00 86.75 211 LYS A C 1
ATOM 1672 O O . LYS A 1 211 ? 3.241 17.433 6.172 1.00 86.75 211 LYS A O 1
ATOM 1677 N N . ILE A 1 212 ? 3.863 16.562 4.189 1.00 87.44 212 ILE A N 1
ATOM 1678 C CA . ILE A 1 212 ? 4.249 15.239 4.664 1.00 87.44 212 ILE A CA 1
ATOM 1679 C C . ILE A 1 212 ? 5.662 14.979 4.162 1.00 87.44 212 ILE A C 1
ATOM 1681 O O . ILE A 1 212 ? 5.901 15.021 2.957 1.00 87.44 212 ILE A O 1
ATOM 1685 N N . ASP A 1 213 ? 6.576 14.703 5.086 1.00 88.56 213 ASP A N 1
ATOM 1686 C CA . ASP A 1 213 ? 7.930 14.251 4.786 1.00 88.56 213 ASP A CA 1
ATOM 1687 C C . ASP A 1 213 ? 8.060 12.782 5.216 1.00 88.56 213 ASP A C 1
ATOM 1689 O O . ASP A 1 213 ? 7.661 12.414 6.318 1.00 88.56 213 ASP A O 1
ATOM 1693 N N . ALA A 1 214 ? 8.614 11.939 4.350 1.00 90.31 214 ALA A N 1
ATOM 1694 C CA . ALA A 1 214 ? 8.843 10.521 4.607 1.00 90.31 214 ALA A CA 1
ATOM 1695 C C . ALA A 1 214 ? 10.233 10.104 4.115 1.00 90.31 214 ALA A C 1
ATOM 1697 O O . ALA A 1 214 ? 10.741 10.639 3.131 1.00 90.31 214 ALA A O 1
ATOM 1698 N N . ILE A 1 215 ? 10.857 9.152 4.801 1.00 91.44 215 ILE A N 1
ATOM 1699 C CA . ILE A 1 215 ? 12.165 8.593 4.463 1.00 91.44 215 ILE A CA 1
ATOM 1700 C C . ILE A 1 215 ? 11.974 7.124 4.095 1.00 91.44 215 ILE A C 1
ATOM 1702 O O . ILE A 1 215 ? 11.471 6.327 4.885 1.00 91.44 215 ILE A O 1
ATOM 1706 N N . PHE A 1 216 ? 12.405 6.776 2.890 1.00 89.81 216 PHE A N 1
ATOM 1707 C CA . PHE A 1 216 ? 12.355 5.439 2.321 1.00 89.81 216 PHE A CA 1
ATOM 1708 C C . PHE A 1 216 ? 13.765 4.868 2.292 1.00 89.81 216 PHE A C 1
ATOM 1710 O O . PHE A 1 216 ? 14.692 5.492 1.768 1.00 89.81 216 PHE A O 1
ATOM 1717 N N . THR A 1 217 ? 13.925 3.669 2.829 1.00 87.62 217 THR A N 1
ATOM 1718 C CA . THR A 1 217 ? 15.142 2.875 2.699 1.00 87.62 217 THR A CA 1
ATOM 1719 C C . THR A 1 217 ? 14.782 1.544 2.061 1.00 87.62 217 THR A C 1
ATOM 1721 O O . THR A 1 217 ? 13.783 0.918 2.403 1.00 87.62 217 THR A O 1
ATOM 1724 N N . THR A 1 218 ? 15.574 1.131 1.081 1.00 81.75 218 THR A N 1
ATOM 1725 C CA . THR A 1 218 ? 15.330 -0.077 0.293 1.00 81.75 218 THR A CA 1
ATOM 1726 C C . THR A 1 218 ? 16.652 -0.771 0.032 1.00 81.75 218 THR A C 1
ATOM 1728 O O . THR A 1 218 ? 17.673 -0.110 -0.159 1.00 81.75 218 THR A O 1
ATOM 1731 N N . ASN A 1 219 ? 16.642 -2.099 -0.032 1.00 77.44 219 ASN A N 1
ATOM 1732 C CA . ASN A 1 219 ? 17.831 -2.859 -0.421 1.00 77.44 219 ASN A CA 1
ATOM 1733 C C . ASN A 1 219 ? 18.128 -2.748 -1.930 1.00 77.44 219 ASN A C 1
ATOM 1735 O O . ASN A 1 219 ? 19.200 -3.143 -2.385 1.00 77.44 219 ASN A O 1
ATOM 1739 N N . HIS A 1 220 ? 17.203 -2.183 -2.712 1.00 76.19 220 HIS A N 1
ATOM 1740 C CA . HIS A 1 220 ? 17.336 -2.001 -4.158 1.00 76.19 220 HIS A CA 1
ATOM 1741 C C . HIS A 1 220 ? 17.981 -0.666 -4.555 1.00 76.19 220 HIS A C 1
ATOM 1743 O O . HIS A 1 220 ? 18.292 -0.459 -5.729 1.00 76.19 220 HIS A O 1
ATOM 1749 N N . TYR A 1 221 ? 18.192 0.245 -3.602 1.00 80.25 221 TYR A N 1
ATOM 1750 C CA . TYR A 1 221 ? 18.805 1.545 -3.854 1.00 80.25 221 TYR A CA 1
ATOM 1751 C C . TYR A 1 221 ? 19.687 1.969 -2.681 1.00 80.25 221 TYR A C 1
ATOM 1753 O O . TYR A 1 221 ? 19.235 2.063 -1.547 1.00 80.25 221 TYR A O 1
ATOM 1761 N N . ALA A 1 222 ? 20.964 2.242 -2.960 1.00 80.44 222 ALA A N 1
ATOM 1762 C CA . ALA A 1 222 ? 21.991 2.362 -1.923 1.00 80.44 222 ALA A CA 1
ATOM 1763 C C . ALA A 1 222 ? 21.797 3.543 -0.956 1.00 80.44 222 ALA A C 1
ATOM 1765 O O . ALA A 1 222 ? 22.329 3.522 0.153 1.00 80.44 222 ALA A O 1
ATOM 1766 N N . LYS A 1 223 ? 21.090 4.595 -1.376 1.00 87.56 223 LYS A N 1
ATOM 1767 C CA . LYS A 1 223 ? 20.929 5.827 -0.598 1.00 87.56 223 LYS A CA 1
ATOM 1768 C C . LYS A 1 223 ? 19.472 6.009 -0.171 1.00 87.56 223 LYS A C 1
ATOM 1770 O O . LYS A 1 223 ? 18.586 5.773 -0.989 1.00 87.56 223 LYS A O 1
ATOM 1775 N N . PRO A 1 224 ? 19.197 6.480 1.058 1.00 90.31 224 PRO A N 1
ATOM 1776 C CA . PRO A 1 224 ? 17.832 6.784 1.469 1.00 90.31 224 PRO A CA 1
ATOM 1777 C C . PRO A 1 224 ? 17.179 7.821 0.548 1.00 90.31 224 PRO A C 1
ATOM 1779 O O . PRO A 1 224 ? 17.825 8.774 0.098 1.00 90.31 224 PRO A O 1
ATOM 1782 N N . VAL A 1 225 ? 15.888 7.644 0.284 1.00 91.94 225 VAL A N 1
ATOM 1783 C CA . VAL A 1 225 ? 15.083 8.541 -0.548 1.00 91.94 225 VAL A CA 1
ATOM 1784 C C . VAL A 1 225 ? 14.113 9.298 0.346 1.00 91.94 225 VAL A C 1
ATOM 1786 O O . VAL A 1 225 ? 13.382 8.707 1.134 1.00 91.94 225 VAL A O 1
ATOM 1789 N N . ILE A 1 226 ? 14.098 10.617 0.228 1.00 92.62 226 ILE A N 1
ATOM 1790 C CA . ILE A 1 226 ? 13.165 11.496 0.921 1.00 92.62 226 ILE A CA 1
ATOM 1791 C C . ILE A 1 226 ? 11.969 11.722 -0.003 1.00 92.62 226 ILE A C 1
ATOM 1793 O O . ILE A 1 226 ? 12.140 12.204 -1.122 1.00 92.62 226 ILE A O 1
ATOM 1797 N N . ALA A 1 227 ? 10.761 11.402 0.456 1.00 93.25 227 ALA A N 1
ATOM 1798 C CA . ALA A 1 227 ? 9.528 11.835 -0.185 1.00 93.25 227 ALA A CA 1
ATOM 1799 C C . ALA A 1 227 ? 8.955 13.048 0.529 1.00 93.25 227 ALA A C 1
ATOM 1801 O O . ALA A 1 227 ? 8.849 13.063 1.753 1.00 93.25 227 ALA A O 1
ATOM 1802 N N . GLN A 1 228 ? 8.536 14.036 -0.247 1.00 93.50 228 GLN A N 1
ATOM 1803 C CA . GLN A 1 228 ? 7.890 15.237 0.253 1.00 93.50 228 GLN A CA 1
ATOM 1804 C C . GLN A 1 228 ? 6.597 15.454 -0.516 1.00 93.50 228 GLN A C 1
ATOM 1806 O O . GLN A 1 228 ? 6.612 15.630 -1.735 1.00 93.50 228 GLN A O 1
ATOM 1811 N N . LEU A 1 229 ? 5.478 15.452 0.195 1.00 93.06 229 LEU A N 1
ATOM 1812 C CA . LEU A 1 229 ? 4.172 15.822 -0.327 1.00 93.06 229 LEU A CA 1
ATOM 1813 C C . LEU A 1 229 ? 3.783 17.166 0.279 1.00 93.06 229 LEU A C 1
ATOM 1815 O O . LEU A 1 229 ? 3.518 17.251 1.472 1.00 93.06 229 LEU A O 1
ATOM 1819 N N . ASN A 1 230 ? 3.739 18.206 -0.547 1.00 92.31 230 ASN A N 1
ATOM 1820 C CA . ASN A 1 230 ? 3.335 19.551 -0.144 1.00 92.31 230 ASN A CA 1
ATOM 1821 C C . ASN A 1 230 ? 2.094 19.961 -0.922 1.00 92.31 230 ASN A C 1
ATOM 1823 O O . ASN A 1 230 ? 2.035 19.734 -2.133 1.00 92.31 230 ASN A O 1
ATOM 1827 N N . TRP A 1 231 ? 1.131 20.603 -0.270 1.00 91.88 231 TRP A N 1
ATOM 1828 C CA . TRP A 1 231 ? -0.048 21.103 -0.965 1.00 91.88 231 TRP A CA 1
ATOM 1829 C C . TRP A 1 231 ? -0.632 22.355 -0.344 1.00 91.88 231 TRP A C 1
ATOM 1831 O O . TRP A 1 231 ? -0.467 22.629 0.845 1.00 91.88 231 TRP A O 1
ATOM 1841 N N . ALA A 1 232 ? -1.341 23.089 -1.194 1.00 90.06 232 ALA A N 1
ATOM 1842 C CA . ALA A 1 232 ? -2.169 24.219 -0.833 1.00 90.06 232 ALA A CA 1
ATOM 1843 C C . ALA A 1 232 ? -3.420 24.217 -1.722 1.00 90.06 232 ALA A C 1
ATOM 1845 O O . ALA A 1 232 ? -3.366 24.074 -2.947 1.00 90.06 232 ALA A O 1
ATOM 1846 N N . ASN A 1 233 ? -4.567 24.392 -1.089 1.00 87.75 233 ASN A N 1
ATOM 1847 C CA . ASN A 1 233 ? -5.905 24.245 -1.623 1.00 87.75 233 ASN A CA 1
ATOM 1848 C C . ASN A 1 233 ? -6.100 22.893 -2.327 1.00 87.75 233 ASN A C 1
ATOM 1850 O O . ASN A 1 233 ? -6.034 21.833 -1.712 1.00 87.75 233 ASN A O 1
ATOM 1854 N N . ARG A 1 234 ? -6.357 22.935 -3.635 1.00 89.31 234 ARG A N 1
ATOM 1855 C CA . ARG A 1 234 ? -6.660 21.781 -4.486 1.00 89.31 234 ARG A CA 1
ATOM 1856 C C . ARG A 1 234 ? -5.481 21.400 -5.386 1.00 89.31 234 ARG A C 1
ATOM 1858 O O . ARG A 1 234 ? -5.683 20.822 -6.447 1.00 89.31 234 ARG A O 1
ATOM 1865 N N . SER A 1 235 ? -4.256 21.747 -5.010 1.00 94.06 235 SER A N 1
ATOM 1866 C CA . SER A 1 235 ? -3.063 21.419 -5.794 1.00 94.06 235 SER A CA 1
ATOM 1867 C C . SER A 1 235 ? -1.844 21.227 -4.912 1.00 94.06 235 SER A C 1
ATOM 1869 O O . SER A 1 235 ? -1.725 21.845 -3.853 1.00 94.06 235 SER A O 1
ATOM 1871 N N . GLY A 1 236 ? -0.906 20.419 -5.378 1.00 95.25 236 GLY A N 1
ATOM 1872 C CA . GLY A 1 236 ? 0.323 20.162 -4.655 1.00 95.25 236 GLY A CA 1
ATOM 1873 C C . GLY A 1 236 ? 1.365 19.474 -5.511 1.00 95.25 236 GLY A C 1
ATOM 1874 O O . GLY A 1 236 ? 1.207 19.300 -6.720 1.00 95.25 236 GLY A O 1
ATOM 1875 N N . ILE A 1 237 ? 2.460 19.105 -4.865 1.00 96.75 237 ILE A N 1
ATOM 1876 C CA . ILE A 1 237 ? 3.594 18.434 -5.483 1.00 96.75 237 ILE A CA 1
ATOM 1877 C C . ILE A 1 237 ? 3.988 17.270 -4.583 1.00 96.75 237 ILE A C 1
ATOM 1879 O O . ILE A 1 237 ? 4.206 17.453 -3.384 1.00 96.75 237 ILE A O 1
ATOM 1883 N N . LEU A 1 238 ? 4.097 16.085 -5.182 1.00 96.69 238 LEU A N 1
ATOM 1884 C CA . LEU A 1 238 ? 4.834 14.962 -4.617 1.00 96.69 238 LEU A CA 1
ATOM 1885 C C . LEU A 1 238 ? 6.223 14.929 -5.256 1.00 96.69 238 LEU A C 1
ATOM 1887 O O . LEU A 1 238 ? 6.346 14.823 -6.477 1.00 96.69 238 LEU A O 1
ATOM 1891 N N . GLN A 1 239 ? 7.263 15.006 -4.438 1.00 96.19 239 GLN A N 1
ATOM 1892 C CA . GLN A 1 239 ? 8.651 14.981 -4.877 1.00 96.19 239 GLN A CA 1
ATOM 1893 C C . GLN A 1 239 ? 9.415 13.874 -4.156 1.00 96.19 239 GLN A C 1
ATOM 1895 O O . GLN A 1 239 ? 9.280 13.730 -2.946 1.00 96.19 239 GLN A O 1
ATOM 1900 N N . LEU A 1 240 ? 10.237 13.124 -4.892 1.00 95.00 240 LEU A N 1
ATOM 1901 C CA . LEU A 1 240 ? 11.219 12.199 -4.324 1.00 95.00 240 LEU A CA 1
ATOM 1902 C C . LEU A 1 240 ? 12.624 12.719 -4.610 1.00 95.00 240 LEU A C 1
ATOM 1904 O O . LEU A 1 240 ? 12.942 13.037 -5.758 1.00 95.00 240 LEU A O 1
ATOM 1908 N N . THR A 1 241 ? 13.476 12.776 -3.596 1.00 94.06 241 THR A N 1
ATOM 1909 C CA . THR A 1 241 ? 14.882 13.177 -3.704 1.00 94.06 241 THR A CA 1
ATOM 1910 C C . THR A 1 241 ? 15.772 12.168 -3.006 1.00 94.06 241 THR A C 1
ATOM 1912 O O . THR A 1 241 ? 15.446 11.644 -1.948 1.00 94.06 241 THR A O 1
ATOM 1915 N N . GLU A 1 242 ? 16.933 11.898 -3.585 1.00 91.75 242 GLU A N 1
ATOM 1916 C CA . GLU A 1 242 ? 17.980 11.184 -2.863 1.00 91.75 242 GLU A CA 1
ATOM 1917 C C . GLU A 1 242 ? 18.491 12.048 -1.701 1.00 91.75 242 GLU A C 1
ATOM 1919 O O . GLU A 1 242 ? 18.668 13.262 -1.854 1.00 91.75 242 GLU A O 1
ATOM 1924 N N . GLN A 1 243 ? 18.743 11.440 -0.540 1.00 85.88 243 GLN A N 1
ATOM 1925 C CA . GLN A 1 243 ? 19.303 12.149 0.606 1.00 85.88 243 GLN A CA 1
ATOM 1926 C C . GLN A 1 243 ? 20.632 12.819 0.211 1.00 85.88 243 GLN A C 1
ATOM 1928 O O . GLN A 1 243 ? 21.508 12.180 -0.364 1.00 85.88 243 GLN A O 1
ATOM 1933 N N . GLN A 1 244 ? 20.773 14.114 0.524 1.00 82.62 244 GLN A N 1
ATOM 1934 C CA . GLN A 1 244 ? 21.911 14.978 0.143 1.00 82.62 244 GLN A CA 1
ATOM 1935 C C . GLN A 1 244 ? 22.006 15.346 -1.353 1.00 82.62 244 GLN A C 1
ATOM 1937 O O . GLN A 1 244 ? 22.953 16.023 -1.748 1.00 82.62 244 GLN A O 1
ATOM 1942 N N . SER A 1 245 ? 21.025 14.981 -2.184 1.00 85.44 245 SER A N 1
ATOM 1943 C CA . SER A 1 245 ? 20.926 15.442 -3.573 1.00 85.44 245 SER A CA 1
ATOM 1944 C C . SER A 1 245 ? 19.919 16.583 -3.714 1.00 85.44 245 SER A C 1
ATOM 1946 O O . SER A 1 245 ? 18.863 16.587 -3.083 1.00 85.44 245 SER A O 1
ATOM 1948 N N . GLN A 1 246 ? 20.218 17.543 -4.591 1.00 82.44 246 GLN A N 1
ATOM 1949 C CA . GLN A 1 246 ? 19.276 18.602 -4.977 1.00 82.44 246 GLN A CA 1
ATOM 1950 C C . GLN A 1 246 ? 18.446 18.241 -6.217 1.00 82.44 246 GLN A C 1
ATOM 1952 O O . GLN A 1 246 ? 17.476 18.928 -6.530 1.00 82.44 246 GLN A O 1
ATOM 1957 N N . MET A 1 247 ? 18.812 17.179 -6.943 1.00 86.31 247 MET A N 1
ATOM 1958 C CA . MET A 1 247 ? 18.090 16.767 -8.146 1.00 86.31 247 MET A CA 1
ATOM 1959 C C . MET A 1 247 ? 16.983 15.763 -7.790 1.00 86.31 247 MET A C 1
ATOM 1961 O O . MET A 1 247 ? 17.300 14.686 -7.279 1.00 86.31 247 MET A O 1
ATOM 1965 N N . PRO A 1 248 ? 15.702 16.069 -8.075 1.00 91.88 248 PRO A N 1
ATOM 1966 C CA . PRO A 1 248 ? 14.599 15.166 -7.772 1.00 91.88 248 PRO A CA 1
ATOM 1967 C C . PRO A 1 248 ? 14.624 13.932 -8.675 1.00 91.88 248 PRO A C 1
ATOM 1969 O O . PRO A 1 248 ? 14.792 14.041 -9.888 1.00 91.88 248 PRO A O 1
ATOM 1972 N N . LEU A 1 249 ? 14.416 12.762 -8.073 1.00 94.38 249 LEU A N 1
ATOM 1973 C CA . LEU A 1 249 ? 14.193 11.485 -8.753 1.00 94.38 249 LEU A CA 1
ATOM 1974 C C . LEU A 1 249 ? 12.781 11.421 -9.343 1.00 94.38 249 LEU A C 1
ATOM 1976 O O . LEU A 1 249 ? 12.564 10.852 -10.408 1.00 94.38 249 LEU A O 1
ATOM 1980 N N . LEU A 1 250 ? 11.819 12.045 -8.670 1.00 96.38 250 LEU A N 1
ATOM 1981 C CA . LEU A 1 250 ? 10.425 12.092 -9.086 1.00 96.38 250 LEU A CA 1
ATOM 1982 C C . LEU A 1 250 ? 9.846 13.459 -8.729 1.00 96.38 250 LEU A C 1
ATOM 1984 O O . LEU A 1 250 ? 10.090 13.969 -7.639 1.00 96.38 250 LEU A O 1
ATOM 1988 N N . PHE A 1 251 ? 9.075 14.039 -9.638 1.00 97.44 251 PHE A N 1
ATOM 1989 C CA . PHE A 1 251 ? 8.353 15.288 -9.435 1.00 97.44 251 PHE A CA 1
ATOM 1990 C C . PHE A 1 251 ? 6.969 15.158 -10.067 1.00 97.44 251 PHE A C 1
ATOM 1992 O O . PHE A 1 251 ? 6.843 15.142 -11.291 1.00 97.44 251 PHE A O 1
ATOM 1999 N N . LEU A 1 252 ? 5.932 15.044 -9.242 1.00 98.19 252 LEU A N 1
ATOM 2000 C CA . LEU A 1 252 ? 4.549 14.846 -9.668 1.00 98.19 252 LEU A CA 1
ATOM 2001 C C . LEU A 1 252 ? 3.692 16.013 -9.164 1.00 98.19 252 LEU A C 1
ATOM 2003 O O . LEU A 1 252 ? 3.240 15.988 -8.014 1.00 98.19 252 LEU A O 1
ATOM 2007 N N . PRO A 1 253 ? 3.462 17.041 -9.998 1.00 97.69 253 PRO A N 1
ATOM 2008 C CA . PRO A 1 253 ? 2.485 18.065 -9.687 1.00 97.69 253 PRO A CA 1
ATOM 2009 C C . PRO A 1 253 ? 1.094 17.457 -9.852 1.00 97.69 253 PRO A C 1
ATOM 2011 O O . PRO A 1 253 ? 0.775 16.858 -10.884 1.00 97.69 253 PRO A O 1
ATOM 2014 N N . TRP A 1 254 ? 0.266 17.599 -8.829 1.00 96.56 254 TRP A N 1
ATOM 2015 C CA . TRP A 1 254 ? -1.084 17.067 -8.821 1.00 96.56 254 TRP A CA 1
ATOM 2016 C C . TRP A 1 254 ? -2.106 18.171 -8.593 1.00 96.56 254 TRP A C 1
ATOM 2018 O O . TRP A 1 254 ? -1.843 19.190 -7.952 1.00 96.56 254 TRP A O 1
ATOM 2028 N N . GLN A 1 255 ? -3.301 17.946 -9.126 1.00 95.31 255 GLN A N 1
ATOM 2029 C CA . GLN A 1 255 ? -4.439 18.835 -8.985 1.00 95.31 255 GLN A CA 1
ATOM 2030 C C . GLN A 1 255 ? -5.706 18.032 -8.710 1.00 95.31 255 GLN A C 1
ATOM 2032 O O . GLN A 1 255 ? -5.945 16.981 -9.307 1.00 95.31 255 GLN A O 1
ATOM 2037 N N . LEU A 1 256 ? -6.506 18.562 -7.797 1.00 90.94 256 LEU A N 1
ATOM 2038 C CA . LEU A 1 256 ? -7.738 17.995 -7.297 1.00 90.94 256 LEU A CA 1
ATOM 2039 C C . LEU A 1 256 ? -8.940 18.691 -7.941 1.00 90.94 256 LEU A C 1
ATOM 2041 O O . LEU A 1 256 ? -9.082 19.914 -7.902 1.00 90.94 256 LEU A O 1
ATOM 2045 N N . TYR A 1 257 ? -9.837 17.887 -8.481 1.00 88.88 257 TYR A N 1
ATOM 2046 C CA . TYR A 1 257 ? -11.160 18.255 -8.967 1.00 88.88 257 TYR A CA 1
ATOM 2047 C C . TYR A 1 257 ? -12.194 17.448 -8.178 1.00 88.88 257 TYR A C 1
ATOM 2049 O O . TYR A 1 257 ? -11.837 16.495 -7.483 1.00 88.88 257 TYR A O 1
ATOM 2057 N N . ASP A 1 258 ? -13.475 17.797 -8.293 1.00 81.50 258 ASP A N 1
ATOM 2058 C CA . ASP A 1 258 ? -14.513 17.178 -7.457 1.00 81.50 258 ASP A CA 1
ATOM 2059 C C . ASP A 1 258 ? -14.571 15.650 -7.620 1.00 81.50 258 ASP A C 1
ATOM 2061 O O . ASP A 1 258 ? -14.660 14.945 -6.622 1.00 81.50 258 ASP A O 1
ATOM 2065 N N . GLN A 1 259 ? -14.397 15.142 -8.847 1.00 84.25 259 GLN A N 1
ATOM 2066 C CA . GLN A 1 259 ? -14.410 13.701 -9.150 1.00 84.25 259 GLN A CA 1
ATOM 2067 C C . GLN A 1 259 ? -13.051 13.129 -9.578 1.00 84.25 259 GLN A C 1
ATOM 2069 O O . GLN A 1 259 ? -12.924 11.919 -9.768 1.00 84.25 259 GLN A O 1
ATOM 2074 N N . TYR A 1 260 ? -12.026 13.971 -9.755 1.00 90.62 260 TYR A N 1
ATOM 2075 C CA . TYR A 1 260 ? -10.747 13.549 -10.333 1.00 90.62 260 TYR A CA 1
ATOM 2076 C C . TYR A 1 260 ? -9.553 14.089 -9.554 1.00 90.62 260 TYR A C 1
ATOM 2078 O O . TYR A 1 260 ? -9.525 15.256 -9.187 1.00 90.62 260 TYR A O 1
ATOM 2086 N N . LEU A 1 261 ? -8.517 13.274 -9.403 1.00 93.12 261 LEU A N 1
ATOM 2087 C CA . LEU A 1 261 ? -7.158 13.726 -9.138 1.00 93.12 261 LEU A CA 1
ATOM 2088 C C . LEU A 1 261 ? -6.360 13.546 -10.425 1.00 93.12 261 LEU A C 1
ATOM 2090 O O . LEU A 1 261 ? -6.397 12.482 -11.041 1.00 93.12 261 LEU A O 1
ATOM 2094 N N . THR A 1 262 ? -5.645 14.581 -10.851 1.00 96.38 262 THR A N 1
ATOM 2095 C CA . THR A 1 262 ? -4.803 14.519 -12.049 1.00 96.38 262 THR A CA 1
ATOM 2096 C C . THR A 1 262 ? -3.367 14.859 -11.722 1.00 96.38 262 THR A C 1
ATOM 2098 O O . THR A 1 262 ? -3.120 15.840 -11.029 1.00 96.38 262 THR A O 1
ATOM 2101 N N . ILE A 1 263 ? -2.439 14.120 -12.312 1.00 97.88 263 ILE A N 1
ATOM 2102 C CA . ILE A 1 263 ? -1.033 14.482 -12.441 1.00 97.88 263 ILE A CA 1
ATOM 2103 C C . ILE A 1 263 ? -0.802 14.792 -13.913 1.00 97.88 263 ILE A C 1
ATOM 2105 O O . ILE A 1 263 ? -1.145 13.977 -14.771 1.00 97.88 263 ILE A O 1
ATOM 2109 N N . LYS A 1 264 ? -0.245 15.964 -14.212 1.00 96.38 264 LYS A N 1
ATOM 2110 C CA . LYS A 1 264 ? 0.083 16.366 -15.583 1.00 96.38 264 LYS A CA 1
ATOM 2111 C C . LYS A 1 264 ? 1.527 16.806 -15.659 1.00 96.38 264 LYS A C 1
ATOM 2113 O O . LYS A 1 264 ? 1.964 17.575 -14.813 1.00 96.38 264 LYS A O 1
ATOM 2118 N N . GLN A 1 265 ? 2.238 16.374 -16.694 1.00 94.94 265 GLN A N 1
ATOM 2119 C CA . GLN A 1 265 ? 3.646 16.720 -16.901 1.00 94.94 265 GLN A CA 1
ATOM 2120 C C . GLN A 1 265 ? 4.520 16.379 -15.682 1.00 94.94 265 GLN A C 1
ATOM 2122 O O . GLN A 1 265 ? 5.462 17.103 -15.357 1.00 94.94 265 GLN A O 1
ATOM 2127 N N . GLY A 1 266 ? 4.202 15.277 -14.998 1.00 97.62 266 GLY A N 1
ATOM 2128 C CA . GLY A 1 266 ? 5.093 14.713 -13.997 1.00 97.62 266 GLY A CA 1
ATOM 2129 C C . GLY A 1 266 ? 6.394 14.277 -14.656 1.00 97.62 266 GLY A C 1
ATOM 2130 O O . GLY A 1 266 ? 6.391 13.870 -15.816 1.00 97.62 266 GLY A O 1
ATOM 2131 N N . ASN A 1 267 ? 7.501 14.358 -13.930 1.00 97.31 267 ASN A N 1
ATOM 2132 C CA . ASN A 1 267 ? 8.830 14.020 -14.425 1.00 97.31 267 ASN A CA 1
ATOM 2133 C C . ASN A 1 267 ? 9.456 12.989 -13.500 1.00 97.31 267 ASN A C 1
ATOM 2135 O O . ASN A 1 267 ? 9.306 13.075 -12.282 1.00 97.31 267 ASN A O 1
ATOM 2139 N N . TRP A 1 268 ? 10.206 12.057 -14.065 1.00 96.12 268 TRP A N 1
ATOM 2140 C CA . TRP A 1 268 ? 10.965 11.097 -13.281 1.00 96.12 268 TRP A CA 1
ATOM 2141 C C . TRP A 1 268 ? 12.329 10.849 -13.909 1.00 96.12 268 TRP A C 1
ATOM 2143 O O . TRP A 1 268 ? 12.521 11.018 -15.118 1.00 96.12 268 TRP A O 1
ATOM 2153 N N . ARG A 1 269 ? 13.281 10.469 -13.064 1.00 93.19 269 ARG A N 1
ATOM 2154 C CA . ARG A 1 269 ? 14.635 10.098 -13.443 1.00 93.19 269 ARG A CA 1
ATOM 2155 C C . ARG A 1 269 ? 15.212 9.092 -12.459 1.00 93.19 269 ARG A C 1
ATOM 2157 O O . ARG A 1 269 ? 15.030 9.212 -11.252 1.00 93.19 269 ARG A O 1
ATOM 2164 N N . TRP A 1 270 ? 15.966 8.144 -12.984 1.00 89.31 270 TRP A N 1
ATOM 2165 C CA . TRP A 1 270 ? 16.681 7.150 -12.205 1.00 89.31 270 TRP A CA 1
ATOM 2166 C C . TRP A 1 270 ? 17.993 6.792 -12.890 1.00 89.31 270 TRP A C 1
ATOM 2168 O O . TRP A 1 270 ? 18.070 6.790 -14.118 1.00 89.31 270 TRP A O 1
ATOM 2178 N N . HIS A 1 271 ? 19.019 6.477 -12.109 1.00 83.75 271 HIS A N 1
ATOM 2179 C CA . HIS A 1 271 ? 20.269 5.941 -12.641 1.00 83.75 271 HIS A CA 1
ATOM 2180 C C . HIS A 1 271 ? 20.289 4.429 -12.438 1.00 83.75 271 HIS A C 1
ATOM 2182 O O . HIS A 1 271 ? 20.112 3.952 -11.319 1.00 83.75 271 HIS A O 1
ATOM 2188 N N . ASN A 1 272 ? 20.497 3.683 -13.520 1.00 78.44 272 ASN A N 1
ATOM 2189 C CA . ASN A 1 272 ? 20.722 2.245 -13.481 1.00 78.44 272 ASN A CA 1
ATOM 2190 C C . ASN A 1 272 ? 22.078 1.941 -14.128 1.00 78.44 272 ASN A C 1
ATOM 2192 O O . ASN A 1 272 ? 22.193 1.925 -15.355 1.00 78.44 272 ASN A O 1
ATOM 2196 N N . GLY A 1 273 ? 23.116 1.769 -13.306 1.00 80.31 273 GLY A N 1
ATOM 2197 C CA . GLY A 1 273 ? 24.500 1.764 -13.786 1.00 80.31 273 GLY A CA 1
ATOM 2198 C C . GLY A 1 273 ? 24.822 3.060 -14.539 1.00 80.31 273 GLY A C 1
ATOM 2199 O O . GLY A 1 273 ? 24.513 4.152 -14.060 1.00 80.31 273 GLY A O 1
ATOM 2200 N N . ASP A 1 274 ? 25.372 2.933 -15.745 1.00 79.94 274 ASP A N 1
ATOM 2201 C CA . ASP A 1 274 ? 25.718 4.071 -16.610 1.00 79.94 274 ASP A CA 1
ATOM 2202 C C . ASP A 1 274 ? 24.512 4.667 -17.359 1.00 79.94 274 ASP A C 1
ATOM 2204 O O . ASP A 1 274 ? 24.623 5.696 -18.029 1.00 79.94 274 ASP A O 1
ATOM 2208 N N . GLN A 1 275 ? 23.335 4.043 -17.257 1.00 82.88 275 GLN A N 1
ATOM 2209 C CA . GLN A 1 275 ? 22.147 4.473 -17.977 1.00 82.88 275 GLN A CA 1
ATOM 2210 C C . GLN A 1 275 ? 21.277 5.411 -17.134 1.00 82.88 275 GLN A C 1
ATOM 2212 O O . GLN A 1 275 ? 20.762 5.043 -16.077 1.00 82.88 275 GLN A O 1
ATOM 2217 N N . LEU A 1 276 ? 21.041 6.620 -17.651 1.00 88.06 276 LEU A N 1
ATOM 2218 C CA . LEU A 1 276 ? 19.999 7.508 -17.141 1.00 88.06 276 LEU A CA 1
ATOM 2219 C C . LEU A 1 276 ? 18.652 7.116 -17.757 1.00 88.06 276 LEU A C 1
ATOM 2221 O O . LEU A 1 276 ? 18.418 7.320 -18.949 1.00 88.06 276 LEU A O 1
ATOM 2225 N N . LEU A 1 277 ? 17.756 6.601 -16.925 1.00 92.50 277 LEU A N 1
ATOM 2226 C CA . LEU A 1 277 ? 16.354 6.393 -17.259 1.00 92.50 277 LEU A CA 1
ATOM 2227 C C . LEU A 1 277 ? 15.589 7.655 -16.880 1.00 92.50 277 LEU A C 1
ATOM 2229 O O . LEU A 1 277 ? 15.748 8.167 -15.774 1.00 92.50 277 LEU A O 1
ATOM 2233 N N . SER A 1 278 ? 14.780 8.196 -17.784 1.00 94.94 278 SER A N 1
ATOM 2234 C CA . SER A 1 278 ? 13.983 9.387 -17.475 1.00 94.94 278 SER A CA 1
ATOM 2235 C C . SER A 1 278 ? 12.739 9.482 -18.333 1.00 94.94 278 SER A C 1
ATOM 2237 O O . SER A 1 278 ? 12.684 8.915 -19.418 1.00 94.94 278 SER A O 1
ATOM 2239 N N . GLY A 1 279 ? 11.745 10.241 -17.896 1.00 96.62 279 GLY A N 1
ATOM 2240 C CA . GLY A 1 279 ? 10.580 10.483 -18.726 1.00 96.62 279 GLY A CA 1
ATOM 2241 C C . GLY A 1 279 ? 9.514 11.310 -18.044 1.00 96.62 279 GLY A C 1
ATOM 2242 O O . GLY A 1 279 ? 9.765 11.995 -17.050 1.00 96.62 279 GLY A O 1
ATOM 2243 N N . LYS A 1 280 ? 8.322 11.259 -18.628 1.00 97.62 280 LYS A N 1
ATOM 2244 C CA . LYS A 1 280 ? 7.143 11.994 -18.196 1.00 97.62 280 LYS A CA 1
ATOM 2245 C C . LYS A 1 280 ? 6.024 11.054 -17.782 1.00 97.62 280 LYS A C 1
ATOM 2247 O O . LYS A 1 280 ? 5.955 9.915 -18.243 1.00 97.62 280 LYS A O 1
ATOM 2252 N N . ILE A 1 281 ? 5.163 11.554 -16.905 1.00 97.88 281 ILE A N 1
ATOM 2253 C CA . ILE A 1 281 ? 4.017 10.847 -16.340 1.00 97.88 281 ILE A CA 1
ATOM 2254 C C . ILE A 1 281 ? 2.801 11.778 -16.380 1.00 97.88 281 ILE A C 1
ATOM 2256 O O . ILE A 1 281 ? 2.835 12.882 -15.837 1.00 97.88 281 ILE A O 1
ATOM 2260 N N . ASP A 1 282 ? 1.720 11.296 -16.981 1.00 98.19 282 ASP A N 1
ATOM 2261 C CA . ASP A 1 282 ? 0.385 11.882 -16.923 1.00 98.19 282 ASP A CA 1
ATOM 2262 C C . ASP A 1 282 ? -0.570 10.826 -16.355 1.00 98.19 282 ASP A C 1
ATOM 2264 O O . ASP A 1 282 ? -0.686 9.733 -16.906 1.00 98.19 282 ASP A O 1
ATOM 2268 N N . LEU A 1 283 ? -1.255 11.122 -15.252 1.00 97.50 283 LEU A N 1
ATOM 2269 C CA . LEU A 1 283 ? -2.167 10.186 -14.586 1.00 97.50 283 LEU A CA 1
ATOM 2270 C C . LEU A 1 283 ? -3.477 10.878 -14.223 1.00 97.50 283 LEU A C 1
ATOM 2272 O O . LEU A 1 283 ? -3.508 12.061 -13.887 1.00 97.50 283 LEU A O 1
ATOM 2276 N N . ARG A 1 284 ? -4.568 10.119 -14.236 1.00 97.00 284 ARG A N 1
ATOM 2277 C CA . ARG A 1 284 ? -5.871 10.536 -13.732 1.00 97.00 284 ARG A CA 1
ATOM 2278 C C . ARG A 1 284 ? -6.484 9.420 -12.899 1.00 97.00 284 ARG A C 1
ATOM 2280 O O . ARG A 1 284 ? -6.664 8.306 -13.388 1.00 97.00 284 ARG A O 1
ATOM 2287 N N . LEU A 1 285 ? -6.850 9.767 -11.672 1.00 94.75 285 LEU A N 1
ATOM 2288 C CA . LEU A 1 285 ? -7.616 8.946 -10.748 1.00 94.75 285 LEU A CA 1
ATOM 2289 C C . LEU A 1 285 ? -9.031 9.527 -10.640 1.00 94.75 285 LEU A C 1
ATOM 2291 O O . LEU A 1 285 ? -9.187 10.687 -10.272 1.00 94.75 285 LEU A O 1
ATOM 2295 N N . ALA A 1 286 ? -10.050 8.754 -10.997 1.00 92.75 286 ALA A N 1
ATOM 2296 C CA . ALA A 1 286 ? -11.460 9.131 -10.903 1.00 92.75 286 ALA A CA 1
ATOM 2297 C C . ALA A 1 286 ? -12.144 8.439 -9.716 1.00 92.75 286 ALA A C 1
ATOM 2299 O O . ALA A 1 286 ? -11.678 7.386 -9.276 1.00 92.75 286 ALA A O 1
ATOM 2300 N N . ASN A 1 287 ? -13.258 9.011 -9.247 1.00 87.00 287 ASN A N 1
ATOM 2301 C CA . ASN A 1 287 ? -14.104 8.497 -8.155 1.00 87.00 287 ASN A CA 1
ATOM 2302 C C . ASN A 1 287 ? -13.351 8.310 -6.827 1.00 87.00 287 ASN A C 1
ATOM 2304 O O . ASN A 1 287 ? -13.717 7.484 -5.998 1.00 87.00 287 ASN A O 1
ATOM 2308 N N . TRP A 1 288 ? -12.275 9.072 -6.625 1.00 80.00 288 TRP A N 1
ATOM 2309 C CA . TRP A 1 288 ? -11.402 8.943 -5.457 1.00 80.00 288 TRP A CA 1
ATOM 2310 C C . TRP A 1 288 ? -12.069 9.386 -4.142 1.00 80.00 288 TRP A C 1
ATOM 2312 O O . TRP A 1 288 ? -11.587 9.012 -3.076 1.00 80.00 288 TRP A O 1
ATOM 2322 N N . ARG A 1 289 ? -13.158 10.172 -4.213 1.00 72.75 289 ARG A N 1
ATOM 2323 C CA . ARG A 1 289 ? -13.942 10.634 -3.049 1.00 72.75 289 ARG A CA 1
ATOM 2324 C C . ARG A 1 289 ? -15.144 9.753 -2.742 1.00 72.75 289 ARG A C 1
ATOM 2326 O O . ARG A 1 289 ? -15.496 9.610 -1.580 1.00 72.75 289 ARG A O 1
ATOM 2333 N N . ASP A 1 290 ? -15.770 9.207 -3.779 1.00 67.06 290 ASP A N 1
ATOM 2334 C CA . ASP A 1 290 ? -17.121 8.656 -3.667 1.00 67.06 290 ASP A CA 1
ATOM 2335 C C . ASP A 1 290 ? -17.104 7.225 -3.127 1.00 67.06 290 ASP A C 1
ATOM 2337 O O . ASP A 1 290 ? -17.859 6.891 -2.215 1.00 67.06 290 ASP A O 1
ATOM 2341 N N . ASN A 1 291 ? -16.239 6.374 -3.685 1.00 66.81 291 ASN A N 1
ATOM 2342 C CA . ASN A 1 291 ? -16.137 4.977 -3.284 1.00 66.81 291 ASN A CA 1
ATOM 2343 C C . ASN A 1 291 ? -14.747 4.415 -3.613 1.00 66.81 291 ASN A C 1
ATOM 2345 O O . ASN A 1 291 ? -14.347 4.349 -4.779 1.00 66.81 291 ASN A O 1
ATOM 2349 N N . LEU A 1 292 ? -14.035 3.939 -2.585 1.00 69.19 292 LEU A N 1
ATOM 2350 C CA . LEU A 1 292 ? -12.724 3.299 -2.735 1.00 69.19 292 LEU A CA 1
ATOM 2351 C C . LEU A 1 292 ? -12.771 2.056 -3.647 1.00 69.19 292 LEU A C 1
ATOM 2353 O O . LEU A 1 292 ? -11.778 1.760 -4.308 1.00 69.19 292 LEU A O 1
ATOM 2357 N N . ALA A 1 293 ? -13.907 1.356 -3.730 1.00 73.62 293 ALA A N 1
ATOM 2358 C CA . ALA A 1 293 ? -14.093 0.203 -4.618 1.00 73.62 293 ALA A CA 1
ATOM 2359 C C . ALA A 1 293 ? -14.365 0.598 -6.087 1.00 73.62 293 ALA A C 1
ATOM 2361 O O . ALA A 1 293 ? -14.157 -0.205 -7.011 1.00 73.62 293 ALA A O 1
ATOM 2362 N N . ASP A 1 294 ? -14.793 1.844 -6.330 1.00 81.62 294 ASP A N 1
ATOM 2363 C CA . ASP A 1 294 ? -15.091 2.384 -7.663 1.00 81.62 294 ASP A CA 1
ATOM 2364 C C . ASP A 1 294 ? -14.030 3.333 -8.215 1.00 81.62 294 ASP A C 1
ATOM 2366 O O . ASP A 1 294 ? -14.199 3.877 -9.312 1.00 81.62 294 ASP A O 1
ATOM 2370 N N . MET A 1 295 ? -12.888 3.454 -7.536 1.00 90.44 295 MET A N 1
ATOM 2371 C CA . MET A 1 295 ? -11.760 4.233 -8.033 1.00 90.44 295 MET A CA 1
ATOM 2372 C C . MET A 1 295 ? -11.275 3.702 -9.383 1.00 90.44 295 MET A C 1
ATOM 2374 O O . MET A 1 295 ? -11.061 2.495 -9.575 1.00 90.44 295 MET A O 1
ATOM 2378 N N . ARG A 1 296 ? -11.098 4.608 -10.349 1.00 93.88 296 ARG A N 1
ATOM 2379 C CA . ARG A 1 296 ? -10.600 4.277 -11.692 1.00 93.88 296 ARG A CA 1
ATOM 2380 C C . ARG A 1 296 ? -9.291 5.004 -11.969 1.00 93.88 296 ARG A C 1
ATOM 2382 O O . ARG A 1 296 ? -9.229 6.219 -11.818 1.00 93.88 296 ARG A O 1
ATOM 2389 N N . ILE A 1 297 ? -8.272 4.286 -12.425 1.00 95.62 297 ILE A N 1
ATOM 2390 C CA . ILE A 1 297 ? -6.977 4.847 -12.826 1.00 95.62 297 ILE A CA 1
ATOM 2391 C C . ILE A 1 297 ? -6.827 4.824 -14.349 1.00 95.62 297 ILE A C 1
ATOM 2393 O O . ILE A 1 297 ? -7.234 3.877 -15.016 1.00 95.62 297 ILE A O 1
ATOM 2397 N N . SER A 1 298 ? -6.248 5.882 -14.901 1.00 97.81 298 SER A N 1
ATOM 2398 C CA . SER A 1 298 ? -5.941 6.039 -16.325 1.00 97.81 298 SER A CA 1
ATOM 2399 C C . SER A 1 298 ? -4.691 6.897 -16.477 1.00 97.81 298 SER A C 1
ATOM 2401 O O . SER A 1 298 ? -4.381 7.693 -15.588 1.00 97.81 298 SER A O 1
ATOM 2403 N N . GLY A 1 299 ? -3.966 6.762 -17.582 1.00 97.56 299 GLY A N 1
ATOM 2404 C CA . GLY A 1 299 ? -2.824 7.621 -17.854 1.00 97.56 299 GLY A CA 1
ATOM 2405 C C . GLY A 1 299 ? -1.772 7.021 -18.767 1.00 97.56 299 GLY A C 1
ATOM 2406 O O . GLY A 1 299 ? -1.965 5.997 -19.420 1.00 97.56 299 GLY A O 1
ATOM 2407 N N . ARG A 1 300 ? -0.639 7.709 -18.823 1.00 97.94 300 ARG A N 1
ATOM 2408 C CA . ARG A 1 300 ? 0.486 7.386 -19.681 1.00 97.94 300 ARG A CA 1
ATOM 2409 C C . ARG A 1 300 ? 1.783 7.775 -18.991 1.00 97.94 300 ARG A C 1
ATOM 2411 O O . ARG A 1 300 ? 1.901 8.867 -18.446 1.00 97.94 300 ARG A O 1
ATOM 2418 N N . ALA A 1 301 ? 2.777 6.911 -19.084 1.00 97.81 301 ALA A N 1
ATOM 2419 C CA . ALA A 1 301 ? 4.147 7.237 -18.733 1.00 97.81 301 ALA A CA 1
ATOM 2420 C C . ALA A 1 301 ? 5.063 6.899 -19.907 1.00 97.81 301 ALA A C 1
ATOM 2422 O O . ALA A 1 301 ? 4.751 6.031 -20.721 1.00 97.81 301 ALA A O 1
ATOM 2423 N N . ASN A 1 302 ? 6.197 7.576 -20.017 1.00 97.50 302 ASN A N 1
ATOM 2424 C CA . ASN A 1 302 ? 7.243 7.167 -20.943 1.00 97.50 302 ASN A CA 1
ATOM 2425 C C . ASN A 1 302 ? 8.590 7.031 -20.240 1.00 97.50 302 ASN A C 1
ATOM 2427 O O . ASN A 1 302 ? 8.814 7.619 -19.184 1.00 97.50 302 ASN A O 1
ATOM 2431 N N . MET A 1 303 ? 9.473 6.262 -20.863 1.00 96.06 303 MET A N 1
ATOM 2432 C CA . MET A 1 303 ? 10.847 6.037 -20.454 1.00 96.06 303 MET A CA 1
ATOM 2433 C C . MET A 1 303 ? 11.757 6.251 -21.655 1.00 96.06 303 MET A C 1
ATOM 2435 O O . MET A 1 303 ? 11.657 5.549 -22.658 1.00 96.06 303 MET A O 1
ATOM 2439 N N . LEU A 1 304 ? 12.655 7.213 -21.528 1.00 95.62 304 LEU A N 1
ATOM 2440 C CA . LEU A 1 304 ? 13.751 7.466 -22.439 1.00 95.62 304 LEU A CA 1
ATOM 2441 C C . LEU A 1 304 ? 14.974 6.691 -21.973 1.00 95.62 304 LEU A C 1
ATOM 2443 O O . LEU A 1 304 ? 15.352 6.748 -20.802 1.00 95.62 304 LEU A O 1
ATOM 2447 N N . THR A 1 305 ? 15.600 6.012 -22.923 1.00 93.62 305 THR A N 1
ATOM 2448 C CA . THR A 1 305 ? 16.833 5.252 -22.722 1.00 93.62 305 THR A CA 1
ATOM 2449 C C . THR A 1 305 ? 17.868 5.663 -23.757 1.00 93.62 305 THR A C 1
ATOM 2451 O O . THR A 1 305 ? 17.512 6.004 -24.889 1.00 93.62 305 THR A O 1
ATOM 2454 N N . THR A 1 306 ? 19.143 5.593 -23.395 1.00 89.88 306 THR A N 1
ATOM 2455 C CA . THR A 1 306 ? 20.282 5.807 -24.299 1.00 89.88 306 THR A CA 1
ATOM 2456 C C . THR A 1 306 ? 21.164 4.565 -24.348 1.00 89.88 306 THR A C 1
ATOM 2458 O O . THR A 1 306 ? 21.441 3.987 -23.298 1.00 89.88 306 THR A O 1
ATOM 2461 N N . GLY A 1 307 ? 21.637 4.211 -25.542 1.00 85.88 307 GLY A N 1
ATOM 2462 C CA . GLY A 1 307 ? 22.657 3.187 -25.789 1.00 85.88 307 GLY A CA 1
ATOM 2463 C C . GLY A 1 307 ? 23.578 3.587 -26.949 1.00 85.88 307 GLY A C 1
ATOM 2464 O O . GLY A 1 307 ? 23.481 4.710 -27.452 1.00 85.88 307 GLY A O 1
ATOM 2465 N N . GLY A 1 308 ? 24.444 2.674 -27.391 1.00 84.50 308 GLY A N 1
ATOM 2466 C CA . GLY A 1 308 ? 25.334 2.841 -28.546 1.00 84.50 308 GLY A CA 1
ATOM 2467 C C . GLY A 1 308 ? 24.575 3.176 -29.833 1.00 84.50 308 GLY A C 1
ATOM 2468 O O . GLY A 1 308 ? 25.000 4.030 -30.603 1.00 84.50 308 GLY A O 1
ATOM 2469 N N . GLU A 1 309 ? 23.362 2.639 -29.978 1.00 85.56 309 GLU A N 1
ATOM 2470 C CA . GLU A 1 309 ? 22.447 2.919 -31.095 1.00 85.56 309 GLU A CA 1
ATOM 2471 C C . GLU A 1 309 ? 21.612 4.210 -30.904 1.00 85.56 309 GLU A C 1
ATOM 2473 O O . GLU A 1 309 ? 20.593 4.434 -31.568 1.00 85.56 309 GLU A O 1
ATOM 2478 N N . GLY A 1 310 ? 21.981 5.070 -29.950 1.00 91.12 310 GLY A N 1
ATOM 2479 C CA . GLY A 1 310 ? 21.343 6.360 -29.683 1.00 91.12 310 GLY A CA 1
ATOM 2480 C C . GLY A 1 310 ? 20.182 6.306 -28.682 1.00 91.12 310 GLY A C 1
ATOM 2481 O O . GLY A 1 310 ? 20.174 5.517 -27.737 1.00 91.12 310 GLY A O 1
ATOM 2482 N N . LYS A 1 311 ? 19.195 7.197 -28.855 1.00 93.75 311 LYS A N 1
ATOM 2483 C CA . LYS A 1 311 ? 18.021 7.321 -27.968 1.00 93.75 311 LYS A CA 1
ATOM 2484 C C . LYS A 1 311 ? 16.888 6.384 -28.393 1.00 93.75 311 LYS A C 1
ATOM 2486 O O . LYS A 1 311 ? 16.718 6.102 -29.581 1.00 93.75 311 LYS A O 1
ATOM 2491 N N . ALA A 1 312 ? 16.103 5.939 -27.421 1.00 95.62 312 ALA A N 1
ATOM 2492 C CA . ALA A 1 312 ? 14.871 5.180 -27.610 1.00 95.62 312 ALA A CA 1
ATOM 2493 C C . ALA A 1 312 ? 13.820 5.583 -26.569 1.00 95.62 312 ALA A C 1
ATOM 2495 O O . ALA A 1 312 ? 14.142 6.243 -25.578 1.00 95.62 312 ALA A O 1
ATOM 2496 N N . ASN A 1 313 ? 12.562 5.231 -26.837 1.00 97.00 313 ASN A N 1
ATOM 2497 C CA . ASN A 1 313 ? 11.427 5.575 -25.994 1.00 97.00 313 ASN A CA 1
ATOM 2498 C C . ASN A 1 313 ? 10.484 4.378 -25.841 1.00 97.00 313 ASN A C 1
ATOM 2500 O O . ASN A 1 313 ? 9.980 3.846 -26.834 1.00 97.00 313 ASN A O 1
ATOM 2504 N N . LEU A 1 314 ? 10.195 4.024 -24.595 1.00 97.31 314 LEU A N 1
ATOM 2505 C CA . LEU A 1 314 ? 9.176 3.060 -24.205 1.00 97.31 314 LEU A CA 1
ATOM 2506 C C . LEU A 1 314 ? 7.993 3.816 -23.600 1.00 97.31 314 LEU A C 1
ATOM 2508 O O . LEU A 1 314 ? 8.181 4.752 -22.826 1.00 97.31 314 LEU A O 1
ATOM 2512 N N . VAL A 1 315 ? 6.771 3.432 -23.945 1.00 98.19 315 VAL A N 1
ATOM 2513 C CA . VAL A 1 315 ? 5.544 4.066 -23.457 1.00 98.19 315 VAL A CA 1
ATOM 2514 C C . VAL A 1 315 ? 4.710 3.040 -22.705 1.00 98.19 315 VAL A C 1
ATOM 2516 O O . VAL A 1 315 ? 4.405 1.983 -23.244 1.00 98.19 315 VAL A O 1
ATOM 2519 N N . LEU A 1 316 ? 4.318 3.380 -21.480 1.00 98.00 316 LEU A N 1
ATOM 2520 C CA . LEU A 1 316 ? 3.296 2.697 -20.699 1.00 98.00 316 LEU A CA 1
ATOM 2521 C C . LEU A 1 316 ? 1.975 3.448 -20.863 1.00 98.00 316 LEU A C 1
ATOM 2523 O O . LEU A 1 316 ? 1.932 4.656 -20.632 1.00 98.00 316 LEU A O 1
ATOM 2527 N N . THR A 1 317 ? 0.901 2.743 -21.200 1.00 98.12 317 THR A N 1
ATOM 2528 C CA . THR A 1 317 ? -0.453 3.307 -21.289 1.00 98.12 317 THR A CA 1
ATOM 2529 C C . THR A 1 317 ? -1.418 2.502 -20.428 1.00 98.12 317 THR A C 1
ATOM 2531 O O . THR A 1 317 ? -1.417 1.274 -20.486 1.00 98.12 317 THR A O 1
ATOM 2534 N N . ILE A 1 318 ? -2.252 3.199 -19.657 1.00 97.31 318 ILE A N 1
ATOM 2535 C CA . ILE A 1 318 ? -3.389 2.667 -18.898 1.00 97.31 318 ILE A CA 1
ATOM 2536 C C . ILE A 1 318 ? -4.629 3.389 -19.421 1.00 97.31 318 ILE A C 1
ATOM 2538 O O . ILE A 1 318 ? -4.768 4.594 -19.215 1.00 97.31 318 ILE A O 1
ATOM 2542 N N . GLU A 1 319 ? -5.530 2.685 -20.098 1.00 89.56 319 GLU A N 1
ATOM 2543 C CA . GLU A 1 319 ? -6.743 3.315 -20.636 1.00 89.56 319 GLU A CA 1
ATOM 2544 C C . GLU A 1 319 ? -7.745 3.611 -19.519 1.00 89.56 319 GLU A C 1
ATOM 2546 O O . GLU A 1 319 ? -8.031 4.769 -19.219 1.00 89.56 319 GLU A O 1
ATOM 2551 N N . GLN A 1 320 ? -8.234 2.563 -18.857 1.00 91.94 320 GLN A N 1
ATOM 2552 C CA . GLN A 1 320 ? -9.090 2.660 -17.683 1.00 91.94 320 GLN A CA 1
ATOM 2553 C C . GLN A 1 320 ? -8.997 1.357 -16.887 1.00 91.94 320 GLN A C 1
ATOM 2555 O O . GLN A 1 320 ? -9.352 0.290 -17.381 1.00 91.94 320 GLN A O 1
ATOM 2560 N N . GLY A 1 321 ? -8.521 1.440 -15.648 1.00 94.44 321 GLY A N 1
ATOM 2561 C CA . GLY A 1 321 ? -8.409 0.306 -14.737 1.00 94.44 321 GLY A CA 1
ATOM 2562 C C . GLY A 1 321 ? -9.173 0.530 -13.445 1.00 94.44 321 GLY A C 1
ATOM 2563 O O . GLY A 1 321 ? -9.220 1.648 -12.936 1.00 94.44 321 GLY A O 1
ATOM 2564 N N . LYS A 1 322 ? -9.753 -0.534 -12.894 1.00 94.00 322 LYS A N 1
ATOM 2565 C CA . LYS A 1 322 ? -10.289 -0.537 -11.533 1.00 94.00 322 LYS A CA 1
ATOM 2566 C C . LYS A 1 322 ? -9.124 -0.606 -10.546 1.00 94.00 322 LYS A C 1
ATOM 2568 O O . LYS A 1 322 ? -8.368 -1.572 -10.554 1.00 94.00 322 LYS A O 1
ATOM 2573 N N . LEU A 1 323 ? -8.995 0.419 -9.709 1.00 91.31 323 LEU A N 1
ATOM 2574 C CA . LEU A 1 323 ? -8.073 0.445 -8.580 1.00 91.31 323 LEU A CA 1
ATOM 2575 C C . LEU A 1 323 ? -8.874 0.147 -7.313 1.00 91.31 323 LEU A C 1
ATOM 2577 O O . LEU A 1 323 ? -9.841 0.840 -7.026 1.00 91.31 323 LEU A O 1
ATOM 2581 N N . ASP A 1 324 ? -8.499 -0.902 -6.596 1.00 86.75 324 ASP A N 1
ATOM 2582 C CA . ASP A 1 324 ? -9.225 -1.404 -5.428 1.00 86.75 324 ASP A CA 1
ATOM 2583 C C . ASP A 1 324 ? -8.242 -2.130 -4.503 1.00 86.75 324 ASP A C 1
ATOM 2585 O O . ASP A 1 324 ? -7.329 -2.827 -4.960 1.00 86.75 324 ASP A O 1
ATOM 2589 N N . TRP A 1 325 ? -8.404 -1.939 -3.197 1.00 83.50 325 TRP A N 1
ATOM 2590 C CA . TRP A 1 325 ? -7.504 -2.488 -2.185 1.00 83.50 325 TRP A CA 1
ATOM 2591 C C . TRP A 1 325 ? -7.481 -4.016 -2.174 1.00 83.50 325 TRP A C 1
ATOM 2593 O O . TRP A 1 325 ? -6.409 -4.608 -2.025 1.00 83.50 325 TRP A O 1
ATOM 2603 N N . LEU A 1 326 ? -8.645 -4.644 -2.341 1.00 84.06 326 LEU A N 1
ATOM 2604 C CA . LEU A 1 326 ? -8.825 -6.091 -2.273 1.00 84.06 326 LEU A CA 1
ATOM 2605 C C . LEU A 1 326 ? -8.684 -6.732 -3.651 1.00 84.06 326 LEU A C 1
ATOM 2607 O O . LEU A 1 326 ? -8.067 -7.788 -3.780 1.00 84.06 326 LEU A O 1
ATOM 2611 N N . ASN A 1 327 ? -9.243 -6.101 -4.685 1.00 87.56 327 ASN A N 1
ATOM 2612 C CA . ASN A 1 327 ? -9.248 -6.673 -6.027 1.00 87.56 327 ASN A CA 1
ATOM 2613 C C . ASN A 1 327 ? -9.165 -5.606 -7.122 1.00 87.56 327 ASN A C 1
ATOM 2615 O O . ASN A 1 327 ? -10.168 -5.210 -7.727 1.00 87.56 327 ASN A O 1
ATOM 2619 N N . SER A 1 328 ? -7.942 -5.154 -7.387 1.00 92.00 328 SER A N 1
ATOM 2620 C CA . SER A 1 328 ? -7.631 -4.295 -8.525 1.00 92.00 328 SER A CA 1
ATOM 2621 C C . SER A 1 328 ? -7.732 -5.064 -9.845 1.00 92.00 328 SER A C 1
ATOM 2623 O O . SER A 1 328 ? -7.484 -6.266 -9.909 1.00 92.00 328 SER A O 1
ATOM 2625 N N . HIS A 1 329 ? -8.070 -4.352 -10.918 1.00 95.00 329 HIS A N 1
ATOM 2626 C CA . HIS A 1 329 ? -8.108 -4.860 -12.287 1.00 95.00 329 HIS A CA 1
ATOM 2627 C C . HIS A 1 329 ? -7.690 -3.742 -13.249 1.00 95.00 329 HIS A C 1
ATOM 2629 O O . HIS A 1 329 ? -8.514 -2.933 -13.683 1.00 95.00 329 HIS A O 1
ATOM 2635 N N . ILE A 1 330 ? -6.392 -3.654 -13.546 1.00 96.69 330 ILE A N 1
ATOM 2636 C CA . ILE A 1 330 ? -5.796 -2.532 -14.283 1.00 96.69 330 ILE A CA 1
ATOM 2637 C C . ILE A 1 330 ? -5.141 -3.061 -15.564 1.00 96.69 330 ILE A C 1
ATOM 2639 O O . ILE A 1 330 ? -4.027 -3.593 -15.502 1.00 96.69 330 ILE A O 1
ATOM 2643 N N . PRO A 1 331 ? -5.806 -2.942 -16.728 1.00 97.00 331 PRO A N 1
ATOM 2644 C CA . PRO A 1 331 ? -5.176 -3.234 -18.002 1.00 97.00 331 PRO A CA 1
ATOM 2645 C C . PRO A 1 331 ? -4.160 -2.137 -18.330 1.00 97.00 331 PRO A C 1
ATOM 2647 O O . PRO A 1 331 ? -4.449 -0.943 -18.220 1.00 97.00 331 PRO A O 1
ATOM 2650 N N . PHE A 1 332 ? -2.965 -2.539 -18.745 1.00 96.81 332 PHE A N 1
ATOM 2651 C CA . PHE A 1 332 ? -1.939 -1.622 -19.225 1.00 96.81 332 PHE A CA 1
ATOM 2652 C C . PHE A 1 332 ? -1.162 -2.233 -20.384 1.00 96.81 332 PHE A C 1
ATOM 2654 O O . PHE A 1 332 ? -1.131 -3.452 -20.553 1.00 96.81 332 PHE A O 1
ATOM 2661 N N . GLN A 1 333 ? -0.517 -1.391 -21.183 1.00 97.00 333 GLN A N 1
ATOM 2662 C CA . GLN A 1 333 ? 0.330 -1.822 -22.288 1.00 97.00 333 GLN A CA 1
ATOM 2663 C C . GLN A 1 333 ? 1.673 -1.104 -22.229 1.00 97.00 333 GLN A C 1
ATOM 2665 O O . GLN A 1 333 ? 1.708 0.123 -22.141 1.00 97.00 333 GLN A O 1
ATOM 2670 N N . LEU A 1 334 ? 2.769 -1.858 -22.343 1.00 97.25 334 LEU A N 1
ATOM 2671 C CA . LEU A 1 334 ? 4.076 -1.302 -22.701 1.00 97.25 334 LEU A CA 1
ATOM 2672 C C . LEU A 1 334 ? 4.270 -1.412 -24.212 1.00 97.25 334 LEU A C 1
ATOM 2674 O O . LEU A 1 334 ? 4.043 -2.476 -24.791 1.00 97.25 334 LEU A O 1
ATOM 2678 N N . MET A 1 335 ? 4.673 -0.320 -24.853 1.00 97.94 335 MET A N 1
ATOM 2679 C CA . MET A 1 335 ? 4.951 -0.274 -26.284 1.00 97.94 335 MET A CA 1
ATOM 2680 C C . MET A 1 335 ? 6.106 0.673 -26.598 1.00 97.94 335 MET A C 1
ATOM 2682 O O . MET A 1 335 ? 6.107 1.823 -26.163 1.00 97.94 335 MET A O 1
ATOM 2686 N N . GLY A 1 336 ? 7.068 0.212 -27.390 1.00 97.50 336 GLY A N 1
ATOM 2687 C CA . GLY A 1 336 ? 8.181 1.032 -27.861 1.00 97.50 336 GLY A CA 1
ATOM 2688 C C . GLY A 1 336 ? 9.503 0.291 -27.787 1.00 97.50 336 GLY A C 1
ATOM 2689 O O . GLY A 1 336 ? 9.531 -0.937 -27.844 1.00 97.50 336 GLY A O 1
ATOM 2690 N N . GLN A 1 337 ? 10.583 1.056 -27.670 1.00 96.75 337 GLN A N 1
ATOM 2691 C CA . GLN A 1 337 ? 11.940 0.531 -27.720 1.00 96.75 337 GLN A CA 1
ATOM 2692 C C . GLN A 1 337 ? 12.732 0.945 -26.487 1.00 96.75 337 GLN A C 1
ATOM 2694 O O . GLN A 1 337 ? 12.580 2.055 -25.971 1.00 96.75 337 GLN A O 1
ATOM 2699 N N . VAL A 1 338 ? 13.635 0.070 -26.078 1.00 94.81 338 VAL A N 1
ATOM 2700 C CA . VAL A 1 338 ? 14.669 0.323 -25.084 1.00 94.81 338 VAL A CA 1
ATOM 2701 C C . VAL A 1 338 ? 16.018 0.063 -25.745 1.00 94.81 338 VAL A C 1
ATOM 2703 O O . VAL A 1 338 ? 16.178 -0.912 -26.470 1.00 94.81 338 VAL A O 1
ATOM 2706 N N . LYS A 1 339 ? 16.990 0.946 -25.523 1.00 93.31 339 LYS A N 1
ATOM 2707 C CA . LYS A 1 339 ? 18.366 0.795 -26.019 1.00 93.31 339 LYS A CA 1
ATOM 2708 C C . LYS A 1 339 ? 19.310 0.709 -24.841 1.00 93.31 339 LYS A C 1
ATOM 2710 O O . LYS A 1 339 ? 19.287 1.607 -24.004 1.00 93.31 339 LYS A O 1
ATOM 2715 N N . ILE A 1 340 ? 20.108 -0.349 -24.771 1.00 88.94 340 ILE A N 1
ATOM 2716 C CA . ILE A 1 340 ? 21.075 -0.591 -23.693 1.00 88.94 340 ILE A CA 1
ATOM 2717 C C . ILE A 1 340 ? 22.336 -1.136 -24.346 1.00 88.94 340 ILE A C 1
ATOM 2719 O O . ILE A 1 340 ? 22.270 -2.146 -25.042 1.00 88.94 340 ILE A O 1
ATOM 2723 N N . ASN A 1 341 ? 23.478 -0.482 -24.126 1.00 88.62 341 ASN A N 1
ATOM 2724 C CA . ASN A 1 341 ? 24.716 -0.785 -24.851 1.00 88.62 341 ASN A CA 1
ATOM 2725 C C . ASN A 1 341 ? 24.436 -0.810 -26.368 1.00 88.62 341 ASN A C 1
ATOM 2727 O O . ASN A 1 341 ? 23.758 0.090 -26.864 1.00 88.62 341 ASN A O 1
ATOM 2731 N N . ASP A 1 342 ? 24.882 -1.841 -27.081 1.00 92.69 342 ASP A N 1
ATOM 2732 C CA . ASP A 1 342 ? 24.657 -2.016 -28.522 1.00 92.69 342 ASP A CA 1
ATOM 2733 C C . ASP A 1 342 ? 23.432 -2.899 -28.839 1.00 92.69 342 ASP A C 1
ATOM 2735 O O . ASP A 1 342 ? 23.308 -3.434 -29.943 1.00 92.69 342 ASP A O 1
ATOM 2739 N N . LEU A 1 343 ? 22.531 -3.078 -27.863 1.00 93.62 343 LEU A N 1
ATOM 2740 C CA . LEU A 1 343 ? 21.293 -3.841 -28.004 1.00 93.62 343 LEU A CA 1
ATOM 2741 C C . LEU A 1 343 ? 20.079 -2.916 -28.095 1.00 93.62 343 LEU A C 1
ATOM 2743 O O . LEU A 1 343 ? 19.947 -1.926 -27.365 1.00 93.62 343 LEU A O 1
ATOM 2747 N N . ILE A 1 344 ? 19.151 -3.299 -28.964 1.00 96.44 344 ILE A N 1
ATOM 2748 C CA . ILE A 1 344 ? 17.822 -2.715 -29.095 1.00 96.44 344 ILE A CA 1
ATOM 2749 C C . ILE A 1 344 ? 16.809 -3.763 -28.636 1.00 96.44 344 ILE A C 1
ATOM 2751 O O . ILE A 1 344 ? 16.870 -4.922 -29.042 1.00 96.44 344 ILE A O 1
ATOM 2755 N N . ILE A 1 345 ? 15.885 -3.351 -27.773 1.00 96.44 345 ILE A N 1
ATOM 2756 C CA . ILE A 1 345 ? 14.811 -4.180 -27.238 1.00 96.44 345 ILE A CA 1
ATOM 2757 C C . ILE A 1 345 ? 13.477 -3.551 -27.632 1.00 96.44 345 ILE A C 1
ATOM 2759 O O . ILE A 1 345 ? 13.112 -2.493 -27.118 1.00 96.44 345 ILE A O 1
ATOM 2763 N N . ASP A 1 346 ? 12.733 -4.221 -28.501 1.00 97.31 346 ASP A N 1
ATOM 2764 C CA . ASP A 1 346 ? 11.370 -3.856 -28.866 1.00 97.31 346 ASP A CA 1
ATOM 2765 C C . ASP A 1 346 ? 10.380 -4.556 -27.944 1.00 97.31 346 ASP A C 1
ATOM 2767 O O . ASP A 1 346 ? 10.433 -5.771 -27.738 1.00 97.31 346 ASP A O 1
ATOM 2771 N N . MET A 1 347 ? 9.429 -3.799 -27.411 1.00 97.25 347 MET A N 1
ATOM 2772 C CA . MET A 1 347 ? 8.425 -4.324 -26.497 1.00 97.25 347 MET A CA 1
ATOM 2773 C C . MET A 1 347 ? 7.026 -3.981 -26.986 1.00 97.25 347 MET A C 1
ATOM 2775 O O . MET A 1 347 ? 6.723 -2.831 -27.309 1.00 97.25 347 MET A O 1
ATOM 2779 N N . ARG A 1 348 ? 6.150 -4.986 -26.979 1.00 97.69 348 ARG A N 1
ATOM 2780 C CA . ARG A 1 348 ? 4.698 -4.817 -27.016 1.00 97.69 348 ARG A CA 1
ATOM 2781 C C . ARG A 1 348 ? 4.085 -5.809 -26.042 1.00 97.69 348 ARG A C 1
ATOM 2783 O O . ARG A 1 348 ? 3.946 -6.981 -26.371 1.00 97.69 348 ARG A O 1
ATOM 2790 N N . THR A 1 349 ? 3.715 -5.350 -24.853 1.00 96.88 349 THR A N 1
ATOM 2791 C CA . THR A 1 349 ? 3.196 -6.227 -23.795 1.00 96.88 349 THR A CA 1
ATOM 2792 C C . THR A 1 349 ? 1.847 -5.714 -23.290 1.00 96.88 349 THR A C 1
ATOM 2794 O O . THR A 1 349 ? 1.816 -4.911 -22.356 1.00 96.88 349 THR A O 1
AT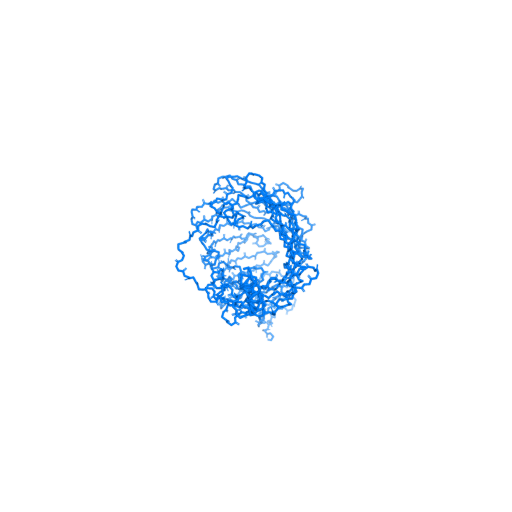OM 2797 N N . PRO A 1 350 ? 0.718 -6.103 -23.916 1.00 97.44 350 PRO A N 1
ATOM 2798 C CA . PRO A 1 350 ? -0.589 -5.957 -23.288 1.00 97.44 350 PRO A CA 1
ATOM 2799 C C . PRO A 1 350 ? -0.641 -6.822 -22.024 1.00 97.44 350 PRO A C 1
ATOM 2801 O O . PRO A 1 350 ? -0.342 -8.013 -22.042 1.00 97.44 350 PRO A O 1
ATOM 2804 N N . THR A 1 351 ? -1.012 -6.221 -20.907 1.00 97.12 351 THR A N 1
ATOM 2805 C CA . THR A 1 351 ? -0.852 -6.803 -19.573 1.00 97.12 351 THR A CA 1
ATOM 2806 C C . THR A 1 351 ? -2.012 -6.419 -18.669 1.00 97.12 351 THR A C 1
ATOM 2808 O O . THR A 1 351 ? -2.672 -5.404 -18.881 1.00 97.12 351 THR A O 1
ATOM 2811 N N . LEU A 1 352 ? -2.254 -7.227 -17.641 1.00 97.12 352 LEU A N 1
ATOM 2812 C CA . LEU A 1 352 ? -3.294 -7.000 -16.645 1.00 97.12 352 LEU A CA 1
ATOM 2813 C C . LEU A 1 352 ? -2.712 -7.101 -15.235 1.00 97.12 352 LEU A C 1
ATOM 2815 O O . LEU A 1 352 ? -2.214 -8.160 -14.856 1.00 97.12 352 LEU A O 1
ATOM 2819 N N . ILE A 1 353 ? -2.828 -6.032 -14.447 1.00 96.12 353 ILE A N 1
ATOM 2820 C CA . ILE A 1 353 ? -2.612 -6.082 -12.995 1.00 96.12 353 ILE A CA 1
ATOM 2821 C C . ILE A 1 353 ? -3.912 -6.541 -12.340 1.00 96.12 353 ILE A C 1
ATOM 2823 O O . ILE A 1 353 ? -4.964 -5.951 -12.587 1.00 96.12 353 ILE A O 1
ATOM 2827 N N . SER A 1 354 ? -3.844 -7.582 -11.515 1.00 95.12 354 SER A N 1
ATOM 2828 C CA . SER A 1 354 ? -4.999 -8.169 -10.831 1.00 95.12 354 SER A CA 1
ATOM 2829 C C . SER A 1 354 ? -4.699 -8.530 -9.375 1.00 95.12 354 SER A C 1
ATOM 2831 O O . SER A 1 354 ? -3.543 -8.798 -9.038 1.00 95.12 354 SER A O 1
ATOM 2833 N N . GLY A 1 355 ? -5.735 -8.581 -8.534 1.00 90.50 355 GLY A N 1
ATOM 2834 C CA . GLY A 1 355 ? -5.632 -8.965 -7.123 1.00 90.50 355 GLY A CA 1
ATOM 2835 C C . GLY A 1 355 ? -5.429 -7.780 -6.169 1.00 90.50 355 GLY A C 1
ATOM 2836 O O . GLY A 1 355 ? -5.647 -6.631 -6.567 1.00 90.50 355 GLY A O 1
ATOM 2837 N N . PRO A 1 356 ? -5.045 -8.036 -4.906 1.00 86.88 356 PRO A N 1
ATOM 2838 C CA . PRO A 1 356 ? -4.876 -6.985 -3.908 1.00 86.88 356 PRO A CA 1
ATOM 2839 C C . PRO A 1 356 ? -3.765 -6.007 -4.293 1.00 86.88 356 PRO A C 1
ATOM 2841 O O . PRO A 1 356 ? -2.714 -6.412 -4.791 1.00 86.88 356 PRO A O 1
ATOM 2844 N N . LEU A 1 357 ? -3.962 -4.717 -4.013 1.00 84.00 357 LEU A N 1
ATOM 2845 C CA . LEU A 1 357 ? -3.034 -3.660 -4.441 1.00 84.00 357 LEU A CA 1
ATOM 2846 C C . LEU A 1 357 ? -1.611 -3.830 -3.874 1.00 84.00 357 LEU A C 1
ATOM 2848 O O . LEU A 1 357 ? -0.637 -3.465 -4.526 1.00 84.00 357 LEU A O 1
ATOM 2852 N N . LEU A 1 358 ? -1.492 -4.403 -2.674 1.00 82.25 358 LEU A N 1
ATOM 2853 C CA . LEU A 1 358 ? -0.214 -4.638 -1.990 1.00 82.25 358 LEU A CA 1
ATOM 2854 C C . LEU A 1 358 ? 0.423 -5.999 -2.317 1.00 82.25 358 LEU A C 1
ATOM 2856 O O . LEU A 1 358 ? 1.534 -6.281 -1.877 1.00 82.25 358 LEU A O 1
ATOM 2860 N N . SER A 1 359 ? -0.259 -6.847 -3.087 1.00 84.69 359 SER A N 1
ATOM 2861 C CA . SER A 1 359 ? 0.255 -8.140 -3.551 1.00 84.69 359 SER A CA 1
ATOM 2862 C C . SER A 1 359 ? -0.261 -8.478 -4.960 1.00 84.69 359 SER A C 1
ATOM 2864 O O . SER A 1 359 ? -0.884 -9.523 -5.170 1.00 84.69 359 SER A O 1
ATOM 2866 N N . PRO A 1 360 ? -0.019 -7.602 -5.955 1.00 91.75 360 PRO A N 1
ATOM 2867 C CA . PRO A 1 360 ? -0.618 -7.748 -7.270 1.00 91.75 360 PRO A CA 1
ATOM 2868 C C . PRO A 1 360 ? 0.025 -8.878 -8.082 1.00 91.75 360 PRO A C 1
ATOM 2870 O O . PRO A 1 360 ? 1.213 -9.187 -7.959 1.00 91.75 360 PRO A O 1
ATOM 2873 N N . ARG A 1 361 ? -0.758 -9.435 -9.007 1.00 95.25 361 ARG A N 1
ATOM 2874 C CA . ARG A 1 361 ? -0.284 -10.288 -10.102 1.00 95.25 361 ARG A CA 1
ATOM 2875 C C . ARG A 1 361 ? -0.351 -9.523 -11.417 1.00 95.25 361 ARG A C 1
ATOM 2877 O O . ARG A 1 361 ? -1.421 -9.047 -11.792 1.00 95.25 361 ARG A O 1
ATOM 2884 N N . ILE A 1 362 ? 0.758 -9.486 -12.151 1.00 96.94 362 ILE A N 1
ATOM 2885 C CA . ILE A 1 362 ? 0.850 -8.909 -13.497 1.00 96.94 362 ILE A CA 1
ATOM 2886 C C . ILE A 1 362 ? 0.797 -10.049 -14.513 1.00 96.94 362 ILE A C 1
ATOM 2888 O O . ILE A 1 362 ? 1.728 -10.838 -14.601 1.00 96.94 362 ILE A O 1
ATOM 2892 N N . THR A 1 363 ? -0.281 -10.152 -15.281 1.00 97.62 363 THR A N 1
ATOM 2893 C CA . THR A 1 363 ? -0.469 -11.209 -16.287 1.00 97.62 363 THR A CA 1
ATOM 2894 C C . THR A 1 363 ? -0.209 -10.663 -17.684 1.00 97.62 363 THR A C 1
ATOM 2896 O O . THR A 1 363 ? -0.772 -9.634 -18.053 1.00 97.62 363 THR A O 1
ATOM 2899 N N . PHE A 1 364 ? 0.602 -11.358 -18.478 1.00 97.38 364 PHE A N 1
ATOM 2900 C CA . PHE A 1 364 ? 0.863 -11.024 -19.877 1.00 97.38 364 PHE A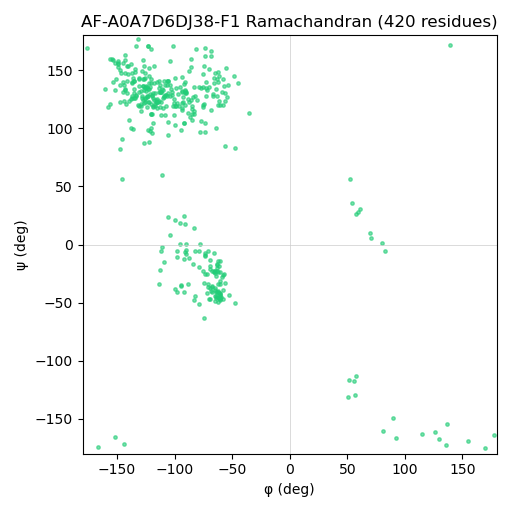 CA 1
ATOM 2901 C C . PHE A 1 364 ? -0.222 -11.620 -20.781 1.00 97.38 364 PHE A C 1
ATOM 2903 O O . PHE A 1 364 ? -0.427 -12.836 -20.837 1.00 97.38 364 PHE A O 1
ATOM 2910 N N . LEU A 1 365 ? -0.935 -10.748 -21.492 1.00 96.75 365 LEU A N 1
ATOM 2911 C CA . LEU A 1 365 ? -2.062 -11.102 -22.355 1.00 96.75 365 LEU A CA 1
ATOM 2912 C C . LEU A 1 365 ? -1.575 -11.607 -23.728 1.00 96.75 365 LEU A C 1
ATOM 2914 O O . LEU A 1 365 ? -0.388 -11.455 -24.056 1.00 96.75 365 LEU A O 1
ATOM 2918 N N . PRO A 1 366 ? -2.460 -12.202 -24.555 1.00 95.75 366 PRO A N 1
ATOM 2919 C CA . PRO A 1 366 ? -2.129 -12.571 -25.928 1.00 95.75 366 PRO A CA 1
ATOM 2920 C C . PRO A 1 366 ? -1.464 -11.425 -26.698 1.00 95.75 366 PRO A C 1
ATOM 2922 O O . PRO A 1 366 ? -1.777 -10.254 -26.491 1.00 95.75 366 PRO A O 1
ATOM 2925 N N . SER A 1 367 ? -0.525 -11.779 -27.579 1.00 93.69 367 SER A N 1
ATOM 2926 C CA . SER A 1 367 ? 0.326 -10.836 -28.325 1.00 93.69 367 SER A CA 1
ATOM 2927 C C . SER A 1 367 ? 1.379 -10.083 -27.497 1.00 93.69 367 SER A C 1
ATOM 2929 O O . SER A 1 367 ? 2.037 -9.200 -28.045 1.00 93.69 367 SER A O 1
ATOM 2931 N N . SER A 1 368 ? 1.595 -10.452 -26.228 1.00 96.75 368 SER A N 1
ATOM 2932 C CA . SER A 1 368 ? 2.761 -9.991 -25.464 1.00 96.75 368 SER A CA 1
ATOM 2933 C C . SER A 1 368 ? 4.053 -10.575 -26.012 1.00 96.75 368 SER A C 1
ATOM 2935 O O . SER A 1 368 ? 4.259 -11.790 -25.970 1.00 96.75 368 SER A O 1
ATOM 2937 N N . LEU A 1 369 ? 4.921 -9.701 -26.515 1.00 96.56 369 LEU A N 1
ATOM 2938 C CA . LEU A 1 369 ? 6.179 -10.062 -27.147 1.00 96.56 369 LEU A CA 1
ATOM 2939 C C . LEU A 1 369 ? 7.264 -9.046 -26.796 1.00 96.56 369 LEU A C 1
ATOM 2941 O O . LEU A 1 369 ? 7.061 -7.833 -26.906 1.00 96.56 369 LEU A O 1
ATOM 2945 N N . ILE A 1 370 ? 8.428 -9.571 -26.433 1.00 96.94 370 ILE A N 1
ATOM 2946 C CA . ILE A 1 370 ? 9.679 -8.821 -26.386 1.00 96.94 370 ILE A CA 1
ATOM 2947 C C . ILE A 1 370 ? 10.571 -9.347 -27.510 1.00 96.94 370 ILE A C 1
ATOM 2949 O O . ILE A 1 370 ? 10.676 -10.560 -27.704 1.00 96.94 370 ILE A O 1
ATOM 2953 N N . ARG A 1 371 ? 11.186 -8.441 -28.268 1.00 97.00 371 ARG A N 1
ATOM 2954 C CA . ARG A 1 371 ? 12.223 -8.762 -29.251 1.00 97.00 371 ARG A CA 1
ATOM 2955 C C . ARG A 1 371 ? 13.502 -8.036 -28.890 1.00 97.00 371 ARG A C 1
ATOM 2957 O O . ARG A 1 371 ? 13.442 -6.895 -28.454 1.00 97.00 371 ARG A O 1
ATOM 2964 N N . MET A 1 372 ? 14.642 -8.676 -29.078 1.00 96.56 372 MET A N 1
ATOM 2965 C CA . MET A 1 372 ? 15.947 -8.073 -28.831 1.00 96.56 372 MET A CA 1
ATOM 2966 C C . MET A 1 372 ? 16.886 -8.388 -29.987 1.00 96.56 372 MET A C 1
ATOM 2968 O O . MET A 1 372 ? 16.854 -9.495 -30.511 1.00 96.56 372 MET A O 1
ATOM 2972 N N . TYR A 1 373 ? 17.702 -7.423 -30.388 1.00 96.44 373 TYR A N 1
ATOM 2973 C CA . TYR A 1 373 ? 18.674 -7.575 -31.468 1.00 96.44 373 TYR A CA 1
ATOM 2974 C C . TYR A 1 373 ? 19.813 -6.565 -31.302 1.00 96.44 373 TYR A C 1
ATOM 2976 O O . TYR A 1 373 ? 19.664 -5.557 -30.608 1.00 96.44 373 TYR A O 1
ATOM 2984 N N . GLY A 1 374 ? 20.959 -6.835 -31.924 1.00 95.12 374 GLY A N 1
ATOM 2985 C CA . GLY A 1 374 ? 22.142 -5.975 -31.864 1.00 95.12 374 GLY A CA 1
ATOM 2986 C C . GLY A 1 374 ? 23.418 -6.729 -31.497 1.00 95.12 374 GLY A C 1
ATOM 2987 O O . GLY A 1 374 ? 23.468 -7.957 -31.523 1.00 95.12 374 GLY A O 1
ATOM 2988 N N . LYS A 1 375 ? 24.486 -6.001 -31.172 1.00 93.38 375 LYS A N 1
ATOM 2989 C CA . LYS A 1 375 ? 25.790 -6.617 -30.880 1.00 93.38 375 LYS A CA 1
ATOM 2990 C C . LYS A 1 375 ? 25.861 -7.026 -29.413 1.00 93.38 375 LYS A C 1
ATOM 2992 O O . LYS A 1 375 ? 25.687 -6.194 -28.527 1.00 93.38 375 LYS A O 1
ATOM 2997 N N . ILE A 1 376 ? 26.150 -8.302 -29.154 1.00 90.44 376 ILE A N 1
ATOM 2998 C CA . ILE A 1 376 ? 26.389 -8.796 -27.789 1.00 90.44 376 ILE A CA 1
ATOM 2999 C C . ILE A 1 376 ? 27.839 -8.510 -27.390 1.00 90.44 376 ILE A C 1
ATOM 3001 O O . ILE A 1 376 ? 28.114 -8.064 -26.278 1.00 90.44 376 ILE A O 1
ATOM 3005 N N . ASN A 1 377 ? 28.778 -8.778 -28.298 1.00 90.19 377 ASN A N 1
ATOM 3006 C CA . ASN A 1 377 ? 30.195 -8.481 -28.127 1.00 90.19 377 ASN A CA 1
ATOM 3007 C C . ASN A 1 377 ? 30.856 -8.243 -29.504 1.00 90.19 377 ASN A C 1
ATOM 3009 O O . ASN A 1 377 ? 30.174 -8.025 -30.502 1.00 90.19 377 ASN A O 1
ATOM 3013 N N . LYS A 1 378 ? 32.195 -8.256 -29.568 1.00 89.12 378 LYS A N 1
ATOM 3014 C CA . LYS A 1 378 ? 32.944 -7.991 -30.811 1.00 89.12 378 LYS A CA 1
ATOM 3015 C C . LYS A 1 378 ? 32.757 -9.046 -31.909 1.00 89.12 378 LYS A C 1
ATOM 3017 O O . LYS A 1 378 ? 33.027 -8.727 -33.062 1.00 89.12 378 LYS A O 1
ATOM 3022 N N . THR A 1 379 ? 32.365 -10.270 -31.565 1.00 91.06 379 THR A N 1
ATOM 3023 C CA . THR A 1 379 ? 32.264 -11.402 -32.501 1.00 91.06 379 THR A CA 1
ATOM 3024 C C . THR A 1 379 ? 30.825 -11.851 -32.698 1.00 91.06 379 THR A C 1
ATOM 3026 O O . THR A 1 379 ? 30.461 -12.226 -33.805 1.00 91.06 379 THR A O 1
ATOM 3029 N N . LEU A 1 380 ? 30.004 -11.766 -31.650 1.00 92.00 380 LEU A N 1
ATOM 3030 C CA . LEU A 1 380 ? 28.644 -12.276 -31.609 1.00 92.00 380 LEU A CA 1
ATOM 3031 C C . LEU A 1 380 ? 27.617 -11.158 -31.804 1.00 92.00 380 LEU A C 1
ATOM 3033 O O . LEU A 1 380 ? 27.494 -10.235 -30.987 1.00 92.00 380 LEU A O 1
ATOM 3037 N N . MET A 1 381 ? 26.832 -11.300 -32.863 1.00 93.38 381 MET A N 1
ATOM 3038 C CA . MET A 1 381 ? 25.651 -10.510 -33.166 1.00 93.38 381 MET A CA 1
ATOM 3039 C C . MET A 1 381 ? 24.393 -11.320 -32.847 1.00 93.38 381 MET A C 1
ATOM 3041 O O . MET A 1 381 ? 24.289 -12.499 -33.181 1.00 93.38 381 MET A O 1
ATOM 3045 N N . LEU A 1 382 ? 23.444 -10.679 -32.174 1.00 95.19 382 LEU A N 1
ATOM 3046 C CA . LEU A 1 382 ? 22.094 -11.182 -31.994 1.00 95.19 382 LEU A CA 1
ATOM 3047 C C . LEU A 1 382 ? 21.237 -10.646 -33.134 1.00 95.19 382 LEU A C 1
ATOM 3049 O O . LEU A 1 382 ? 20.884 -9.463 -33.133 1.00 95.19 382 LEU A O 1
ATOM 3053 N N . ASP A 1 383 ? 20.929 -11.505 -34.097 1.00 94.00 383 ASP A N 1
ATOM 3054 C CA . ASP A 1 383 ? 20.081 -11.141 -35.228 1.00 94.00 383 ASP A CA 1
ATOM 3055 C C . ASP A 1 383 ? 18.647 -10.941 -34.745 1.00 94.00 383 ASP A C 1
ATOM 3057 O O . ASP A 1 383 ? 18.025 -9.914 -35.024 1.00 94.00 383 ASP A O 1
ATOM 3061 N N . GLU A 1 384 ? 18.153 -11.881 -33.936 1.00 95.06 384 GLU A N 1
ATOM 3062 C CA . GLU A 1 384 ? 16.878 -11.738 -33.252 1.00 95.06 384 GLU A CA 1
ATOM 3063 C C . GLU A 1 384 ? 16.760 -12.677 -32.046 1.00 95.06 384 GLU A C 1
ATOM 3065 O O . GLU A 1 384 ? 16.995 -13.872 -32.136 1.00 95.06 384 GLU A O 1
ATOM 3070 N N . LEU A 1 385 ? 16.299 -12.162 -30.912 1.00 95.56 385 LEU A N 1
ATOM 3071 C CA . LEU A 1 385 ? 15.763 -12.945 -29.802 1.00 95.56 385 LEU A CA 1
ATOM 3072 C C . LEU A 1 385 ? 14.289 -12.597 -29.645 1.00 95.56 385 LEU A C 1
ATOM 3074 O O . LEU A 1 385 ? 13.961 -11.457 -29.323 1.00 95.56 385 LEU A O 1
ATOM 3078 N N . ARG A 1 386 ? 13.396 -13.569 -29.822 1.00 95.56 386 ARG A N 1
ATOM 3079 C CA . ARG A 1 386 ? 11.954 -13.427 -29.583 1.00 95.56 386 ARG A CA 1
ATOM 3080 C C . ARG A 1 386 ? 11.565 -14.105 -28.276 1.00 95.56 386 ARG A C 1
ATOM 3082 O O . ARG A 1 386 ? 11.815 -15.293 -28.093 1.00 95.56 386 ARG A O 1
ATOM 3089 N N . LEU A 1 387 ? 10.877 -13.361 -27.415 1.00 95.12 387 LEU A N 1
ATOM 3090 C CA . LEU A 1 387 ? 10.360 -13.815 -26.123 1.00 95.12 387 LEU A CA 1
ATOM 3091 C C . LEU A 1 387 ? 8.837 -13.609 -26.069 1.00 95.12 387 LEU A C 1
ATOM 3093 O O . LEU A 1 387 ? 8.370 -12.535 -25.666 1.00 95.12 387 LEU A O 1
ATOM 3097 N N . PRO A 1 388 ? 8.035 -14.589 -26.519 1.00 95.50 388 PRO A N 1
ATOM 3098 C CA . PRO A 1 388 ? 6.593 -14.580 -26.314 1.00 95.50 388 PRO A CA 1
ATOM 3099 C C . PRO A 1 388 ? 6.272 -14.730 -24.824 1.00 95.50 388 PRO A C 1
ATOM 3101 O O . PRO A 1 388 ? 6.740 -15.658 -24.171 1.00 95.50 388 PRO A O 1
ATOM 3104 N N . LEU A 1 389 ? 5.447 -13.830 -24.288 1.00 95.81 389 LEU A N 1
ATOM 3105 C CA . LEU A 1 389 ? 5.090 -13.811 -22.863 1.00 95.81 389 LEU A CA 1
ATOM 3106 C C . LEU A 1 389 ? 3.630 -14.193 -22.602 1.00 95.81 389 LEU A C 1
ATOM 3108 O O . LEU A 1 389 ? 3.206 -14.242 -21.452 1.00 95.81 389 LEU A O 1
ATOM 3112 N N . ALA A 1 390 ? 2.837 -14.448 -23.642 1.00 94.81 390 ALA A N 1
ATOM 3113 C CA . ALA A 1 390 ? 1.412 -14.728 -23.498 1.00 94.81 390 ALA A CA 1
ATOM 3114 C C . ALA A 1 390 ? 1.138 -15.884 -22.512 1.00 94.81 390 ALA A C 1
ATOM 3116 O O . ALA A 1 390 ? 1.684 -16.977 -22.649 1.00 94.81 390 ALA A O 1
ATOM 3117 N N . GLY A 1 391 ? 0.272 -15.643 -21.522 1.00 91.69 391 GLY A N 1
ATOM 3118 C CA . GLY A 1 391 ? -0.094 -16.636 -20.506 1.00 91.69 391 GLY A CA 1
ATOM 3119 C C . GLY A 1 391 ? 0.923 -16.806 -19.372 1.00 91.69 391 GLY A C 1
ATOM 3120 O O . GLY A 1 391 ? 0.701 -17.621 -18.478 1.00 91.69 391 GLY A O 1
ATOM 3121 N N . THR A 1 392 ? 2.014 -16.037 -19.377 1.00 96.12 392 THR A N 1
ATOM 3122 C CA . THR A 1 392 ? 2.913 -15.905 -18.222 1.00 96.12 392 THR A CA 1
ATOM 3123 C C . THR A 1 392 ? 2.412 -14.823 -17.268 1.00 96.12 392 THR A C 1
ATOM 3125 O O . THR A 1 392 ? 1.628 -13.945 -17.642 1.00 96.12 392 THR A O 1
ATOM 3128 N N . TYR A 1 393 ? 2.858 -14.874 -16.018 1.00 96.50 393 TYR A N 1
ATOM 3129 C CA . TYR A 1 393 ? 2.579 -13.834 -15.040 1.00 96.50 393 TYR A CA 1
ATOM 3130 C C . TYR A 1 393 ? 3.787 -13.552 -14.145 1.00 96.50 393 TYR A C 1
ATOM 3132 O O . TYR A 1 393 ? 4.633 -14.414 -13.922 1.00 96.50 393 TYR A O 1
ATOM 3140 N N . LEU A 1 394 ? 3.846 -12.332 -13.623 1.00 95.19 394 LEU A N 1
ATOM 3141 C CA . LEU A 1 394 ? 4.835 -11.838 -12.676 1.00 95.19 394 LEU A CA 1
ATOM 3142 C C . LEU A 1 394 ? 4.150 -11.552 -11.334 1.00 95.19 394 LEU A C 1
ATOM 3144 O O . LEU A 1 394 ? 3.075 -10.951 -11.273 1.00 95.19 394 LEU A O 1
ATOM 3148 N N . THR A 1 395 ? 4.793 -11.995 -10.262 1.00 93.06 395 THR A N 1
ATOM 3149 C CA . THR A 1 395 ? 4.445 -11.710 -8.862 1.00 93.06 395 THR A CA 1
ATOM 3150 C C . THR A 1 395 ? 5.704 -11.278 -8.116 1.00 93.06 395 THR A C 1
ATOM 3152 O O . THR A 1 395 ? 6.799 -11.321 -8.679 1.00 93.06 395 THR A O 1
ATOM 3155 N N . ALA A 1 396 ? 5.581 -10.914 -6.838 1.00 85.62 396 ALA A N 1
ATOM 3156 C CA . ALA A 1 396 ? 6.742 -10.638 -5.989 1.00 85.62 396 ALA A CA 1
ATOM 3157 C C . ALA A 1 396 ? 7.727 -11.827 -5.910 1.00 85.62 396 ALA A C 1
ATOM 3159 O O . ALA A 1 396 ? 8.916 -11.625 -5.695 1.00 85.62 396 ALA A O 1
ATOM 3160 N N . GLN A 1 397 ? 7.252 -13.059 -6.123 1.00 87.06 397 GLN A N 1
ATOM 3161 C CA . GLN A 1 397 ? 8.060 -14.282 -6.120 1.00 87.06 397 GLN A CA 1
ATOM 3162 C C . GLN A 1 397 ? 8.781 -14.543 -7.456 1.00 87.06 397 GLN A C 1
ATOM 3164 O O . GLN A 1 397 ? 9.560 -15.488 -7.556 1.00 87.06 397 GLN A O 1
ATOM 3169 N N . GLY A 1 398 ? 8.525 -13.728 -8.483 1.00 90.50 398 GLY A N 1
ATOM 3170 C CA . GLY A 1 398 ? 9.123 -13.855 -9.809 1.00 90.50 398 GLY A CA 1
ATOM 3171 C C . GLY A 1 398 ? 8.119 -14.199 -10.908 1.00 90.50 398 GLY A C 1
ATOM 3172 O O . GLY A 1 398 ? 6.906 -13.998 -10.772 1.00 90.50 398 GLY A O 1
ATOM 3173 N N . VAL A 1 399 ? 8.656 -14.671 -12.035 1.00 93.19 399 VAL A N 1
ATOM 3174 C CA . VAL A 1 399 ? 7.909 -14.981 -13.262 1.00 93.19 399 VAL A CA 1
ATOM 3175 C C . VAL A 1 399 ? 7.479 -16.447 -13.259 1.00 93.19 399 VAL A C 1
ATOM 3177 O O . VAL A 1 399 ? 8.250 -17.332 -12.901 1.00 93.19 399 VAL A O 1
ATOM 3180 N N . THR A 1 400 ? 6.249 -16.728 -13.676 1.00 95.44 400 THR A N 1
ATOM 3181 C CA . THR A 1 400 ? 5.711 -18.088 -13.801 1.00 95.44 400 THR A CA 1
ATOM 3182 C C . THR A 1 400 ? 4.936 -18.244 -15.106 1.00 95.44 400 THR A C 1
ATOM 3184 O O . THR A 1 400 ? 4.238 -17.330 -15.544 1.00 95.44 400 THR A O 1
ATOM 3187 N N . GLY A 1 401 ? 5.040 -19.417 -15.731 1.00 91.25 401 GLY A N 1
ATOM 3188 C CA . GLY A 1 401 ? 4.336 -19.770 -16.963 1.00 91.25 401 GLY A CA 1
ATOM 3189 C C . GLY A 1 401 ? 5.248 -20.467 -17.968 1.00 91.25 401 GLY A C 1
ATOM 3190 O O . GLY A 1 401 ? 6.391 -20.803 -17.663 1.00 91.25 401 GLY A O 1
ATOM 3191 N N . ARG A 1 402 ? 4.736 -20.692 -19.182 1.00 88.69 402 ARG A N 1
ATOM 3192 C CA . ARG A 1 402 ? 5.520 -21.260 -20.286 1.00 88.69 402 ARG A CA 1
ATOM 3193 C C . ARG A 1 402 ? 6.407 -20.173 -20.887 1.00 88.69 402 ARG A C 1
ATOM 3195 O O . ARG A 1 402 ? 5.942 -19.385 -21.703 1.00 88.69 402 ARG A O 1
ATOM 3202 N N . LEU A 1 403 ? 7.664 -20.127 -20.460 1.00 86.69 403 LEU A N 1
ATOM 3203 C CA . LEU A 1 403 ? 8.664 -19.231 -21.030 1.00 86.69 403 LEU A CA 1
ATOM 3204 C C . LEU A 1 403 ? 9.283 -19.890 -22.261 1.00 86.69 403 LEU A C 1
ATOM 3206 O O . LEU A 1 403 ? 9.903 -20.944 -22.158 1.00 86.69 403 LEU A O 1
ATOM 3210 N N . GLN A 1 404 ? 9.085 -19.270 -23.420 1.00 86.69 404 GLN A N 1
ATOM 3211 C CA . GLN A 1 404 ? 9.695 -19.683 -24.680 1.00 86.69 404 GLN A CA 1
ATOM 3212 C C . GLN A 1 404 ? 10.634 -18.580 -25.158 1.00 86.69 404 GLN A C 1
ATOM 3214 O O . GLN A 1 404 ? 10.316 -17.395 -25.063 1.00 86.69 404 GLN A O 1
ATOM 3219 N N . ALA A 1 405 ? 11.786 -18.983 -25.679 1.00 90.50 405 ALA A N 1
ATOM 3220 C CA . ALA A 1 405 ? 12.751 -18.096 -26.301 1.00 90.50 405 ALA A CA 1
ATOM 3221 C C . ALA A 1 405 ? 13.152 -18.691 -27.647 1.00 90.50 405 ALA A C 1
ATOM 3223 O O . ALA A 1 405 ? 13.365 -19.895 -27.747 1.00 90.50 405 ALA A O 1
ATOM 3224 N N . ILE A 1 406 ? 13.224 -17.851 -28.672 1.00 90.06 406 ILE A N 1
ATOM 3225 C CA . ILE A 1 406 ? 13.706 -18.223 -30.003 1.00 90.06 406 ILE A CA 1
ATOM 3226 C C . ILE A 1 406 ? 14.837 -17.258 -30.310 1.00 90.06 406 ILE A C 1
ATOM 3228 O O . ILE A 1 406 ? 14.590 -16.051 -30.306 1.00 90.06 406 ILE A O 1
ATOM 3232 N N . ALA A 1 407 ? 16.051 -17.766 -30.506 1.00 92.50 407 ALA A N 1
ATOM 3233 C CA . ALA A 1 407 ? 17.225 -16.927 -30.713 1.00 92.50 407 ALA A CA 1
ATOM 3234 C C . ALA A 1 407 ? 17.934 -17.281 -32.020 1.00 92.50 407 ALA A C 1
ATOM 3236 O O . ALA A 1 407 ? 18.293 -18.435 -32.236 1.00 92.50 407 ALA A O 1
ATOM 3237 N N . ASP A 1 408 ? 18.177 -16.266 -32.834 1.00 92.94 408 ASP A N 1
ATOM 3238 C CA . ASP A 1 408 ? 18.980 -16.298 -34.045 1.00 92.94 408 ASP A CA 1
ATOM 3239 C C . ASP A 1 408 ? 20.215 -15.423 -33.811 1.00 92.94 408 ASP A C 1
ATOM 3241 O O . ASP A 1 408 ? 20.109 -14.253 -33.422 1.00 92.94 408 ASP A O 1
ATOM 3245 N N . THR A 1 409 ? 21.397 -16.009 -33.981 1.00 93.06 409 THR A N 1
ATOM 3246 C CA . THR A 1 409 ? 22.677 -15.344 -33.738 1.00 93.06 409 THR A CA 1
ATOM 3247 C C . THR A 1 409 ? 23.657 -15.596 -34.872 1.00 93.06 409 THR A C 1
ATOM 3249 O O . THR A 1 409 ? 23.673 -16.659 -35.489 1.00 93.06 409 THR A O 1
ATOM 3252 N N . THR A 1 410 ? 24.559 -14.644 -35.078 1.00 92.81 410 THR A N 1
ATOM 3253 C CA . THR A 1 410 ? 25.674 -14.769 -36.012 1.00 92.81 410 THR A CA 1
ATOM 3254 C C . THR A 1 410 ? 26.972 -14.469 -35.277 1.00 92.81 410 THR A C 1
ATOM 3256 O O . THR A 1 410 ? 27.138 -13.386 -34.719 1.00 92.81 410 THR A O 1
ATOM 3259 N N . ASP A 1 411 ? 27.910 -15.418 -35.273 1.00 92.94 411 ASP A N 1
ATOM 3260 C CA . ASP A 1 411 ? 29.267 -15.194 -34.771 1.00 92.94 411 ASP A CA 1
ATOM 3261 C C . ASP A 1 411 ? 30.261 -15.034 -35.931 1.00 92.94 411 ASP A C 1
ATOM 3263 O O . ASP A 1 411 ? 30.231 -15.784 -36.907 1.00 92.94 411 ASP A O 1
ATOM 3267 N N . SER A 1 412 ? 31.172 -14.067 -35.825 1.00 86.81 412 SER A N 1
ATOM 3268 C CA . SER A 1 412 ? 32.153 -13.760 -36.871 1.00 86.81 412 SER A CA 1
ATOM 3269 C C . SER A 1 412 ? 33.119 -14.909 -37.182 1.00 86.81 412 SER A C 1
ATOM 3271 O O . SER A 1 412 ? 33.692 -14.931 -38.268 1.00 86.81 412 SER A O 1
ATOM 3273 N N . TYR A 1 413 ? 33.335 -15.830 -36.238 1.00 86.38 413 TYR A N 1
ATOM 3274 C CA . TYR A 1 413 ? 34.173 -17.016 -36.420 1.00 86.38 413 TYR A CA 1
ATOM 3275 C C . TYR A 1 413 ? 33.351 -18.263 -36.758 1.00 86.38 413 TYR A C 1
ATOM 3277 O O . TYR A 1 413 ? 33.772 -19.049 -37.604 1.00 86.38 413 TYR A O 1
ATOM 3285 N N . TRP A 1 414 ? 32.198 -18.454 -36.107 1.00 87.44 414 TRP A N 1
ATOM 3286 C CA . TRP A 1 414 ? 31.414 -19.696 -36.208 1.00 87.44 414 TRP A CA 1
ATOM 3287 C C . TRP A 1 414 ? 30.247 -19.645 -37.206 1.00 87.44 414 TRP A C 1
ATOM 3289 O O . TRP A 1 414 ? 29.690 -20.690 -37.537 1.00 87.44 414 TRP A O 1
ATOM 3299 N N . GLY A 1 415 ? 29.897 -18.465 -37.723 1.00 85.50 415 GLY A N 1
ATOM 3300 C CA . GLY A 1 415 ? 28.775 -18.271 -38.641 1.00 85.50 415 GLY A CA 1
ATOM 3301 C C . GLY A 1 415 ? 27.416 -18.192 -37.935 1.00 85.50 415 GLY A C 1
ATOM 3302 O O . GLY A 1 415 ? 27.332 -17.889 -36.745 1.00 85.50 415 GLY A O 1
ATOM 3303 N N . HIS A 1 416 ? 26.340 -18.423 -38.690 1.00 87.62 416 HIS A N 1
ATOM 3304 C CA . HIS A 1 416 ? 24.958 -18.343 -38.204 1.00 87.62 416 HIS A CA 1
ATOM 3305 C C . HIS A 1 416 ? 24.589 -19.566 -37.348 1.00 87.62 416 HIS A C 1
ATOM 3307 O O . HIS A 1 416 ? 24.809 -20.708 -37.753 1.00 87.62 416 HIS A O 1
ATOM 3313 N N . ALA A 1 417 ? 23.922 -19.335 -36.217 1.00 83.31 417 ALA A N 1
ATOM 3314 C CA . ALA A 1 417 ? 23.312 -20.346 -35.361 1.00 83.31 417 ALA A CA 1
ATOM 3315 C C . ALA A 1 417 ? 21.857 -19.974 -35.017 1.00 83.31 417 ALA A C 1
ATOM 3317 O O . ALA A 1 417 ? 21.528 -18.808 -34.831 1.00 83.31 417 ALA A O 1
ATOM 3318 N N . GLN A 1 418 ? 20.983 -20.979 -34.936 1.00 82.31 418 GLN A N 1
ATOM 3319 C CA . GLN A 1 418 ? 19.595 -20.825 -34.498 1.00 82.31 418 GLN A CA 1
ATOM 3320 C C . GLN A 1 418 ? 19.347 -21.744 -33.303 1.00 82.31 418 GLN A C 1
ATOM 3322 O O . GLN A 1 418 ? 19.621 -22.945 -33.363 1.00 82.31 418 GLN A O 1
ATOM 3327 N N . LEU A 1 419 ? 18.825 -21.177 -32.221 1.00 76.38 419 LEU A N 1
ATOM 3328 C CA . LEU A 1 419 ? 18.432 -21.889 -31.014 1.00 76.38 419 LEU A CA 1
ATOM 3329 C C . LEU A 1 419 ? 16.896 -21.973 -30.978 1.00 76.38 419 LEU A C 1
ATOM 3331 O O . LEU A 1 419 ? 16.234 -20.957 -30.724 1.00 76.38 419 LEU A O 1
ATOM 3335 N N . PRO A 1 420 ? 16.312 -23.154 -31.265 1.00 67.94 420 PRO A N 1
ATOM 3336 C CA . PRO A 1 420 ? 14.873 -23.357 -31.164 1.00 67.94 420 PRO A CA 1
ATOM 3337 C C . PRO A 1 420 ? 14.414 -23.306 -29.695 1.00 67.94 420 PRO A C 1
ATOM 3339 O O . PRO A 1 420 ? 15.236 -23.460 -28.786 1.00 67.94 420 PRO A O 1
ATOM 3342 N N . PRO A 1 421 ? 13.108 -23.102 -29.444 1.00 65.56 421 PRO A N 1
ATOM 3343 C CA . PRO A 1 421 ? 12.579 -23.126 -28.087 1.00 65.56 421 PRO A CA 1
ATOM 3344 C C . PRO A 1 421 ? 12.803 -24.509 -27.442 1.00 65.56 421 PRO A C 1
ATOM 3346 O O . PRO A 1 421 ? 12.741 -25.512 -28.160 1.00 65.56 421 PRO A O 1
ATOM 3349 N N . PRO A 1 422 ? 13.071 -24.564 -26.122 1.00 55.25 422 PRO A N 1
ATOM 3350 C CA . PRO A 1 422 ? 13.262 -25.817 -25.391 1.00 55.25 422 PRO A CA 1
ATOM 3351 C C . PRO A 1 422 ? 12.001 -26.686 -25.322 1.00 55.25 422 PRO A C 1
ATOM 3353 O O . PRO A 1 422 ? 10.874 -26.132 -25.393 1.00 55.25 422 PRO A O 1
#